Protein AF-A0A3P3YME1-F1 (afdb_monomer)

Solvent-accessible surface area (backbone atoms only — not comparable to full-atom values): 25973 Å² total; per-residue (Å²): 114,82,33,46,33,35,38,30,38,86,88,68,52,72,44,80,43,85,41,42,49,77,38,30,43,46,57,52,31,47,56,44,21,76,75,69,71,45,55,52,83,38,54,39,48,32,46,97,93,38,76,66,55,51,94,39,33,34,49,80,72,68,54,51,71,71,34,70,32,37,40,45,78,60,90,78,89,75,74,38,34,34,33,40,32,38,86,88,68,52,72,45,81,43,83,48,55,56,77,39,30,42,46,57,53,29,48,58,44,20,77,76,68,70,47,56,51,67,36,54,39,50,28,46,96,92,38,76,67,54,52,93,39,34,33,49,81,69,69,52,50,67,71,36,67,33,37,41,43,75,47,91,83,48,81,74,35,33,33,32,36,30,35,86,87,65,52,71,46,82,41,84,52,55,53,78,38,30,43,47,56,54,30,47,58,46,20,78,74,68,72,45,56,51,62,26,54,41,48,31,46,97,94,37,76,66,54,54,93,39,33,33,48,80,70,67,52,50,67,71,35,69,32,37,36,45,77,43,95,82,42,45,90,28,37,34,32,39,31,41,84,87,69,51,73,46,81,43,77,51,55,55,78,39,31,42,48,59,52,30,49,60,44,21,77,75,71,72,46,57,54,87,40,54,37,46,31,45,96,91,39,75,67,53,52,94,38,33,33,48,81,72,67,54,50,67,72,34,67,33,39,41,41,76,54,91,74,81,70,72,40,31,33,32,38,31,37,86,87,69,52,74,45,81,40,83,51,57,55,77,39,29,42,47,56,54,31,49,57,45,21,76,75,69,72,45,57,54,88,43,54,39,49,28,44,96,92,39,76,70,53,51,93,40,33,33,48,81,71,69,52,49,64,72,34,67,33,36,39,43,74,61,90,75,78,75,68,33,33,31,34,38,31,36,87,87,70,54,71,44,83,42,82,46,56,55,77,37,28,43,45,57,54,33,48,57,45,20,75,75,69,73,45,58,53,89,36,55,40,47,30,45,96,92,37,75,65,53,51,91,40,32,32,47,80,70,68,50,49,66,72,33,67,33,35,40,44,75,54,74,88,76,77,133

Structure (mmCIF, N/CA/C/O backbone):
data_AF-A0A3P3YME1-F1
#
_entry.id   AF-A0A3P3YME1-F1
#
loop_
_atom_site.group_PDB
_atom_site.id
_atom_site.type_symbol
_atom_site.label_atom_id
_atom_site.label_alt_id
_atom_site.label_comp_id
_atom_site.label_asym_id
_atom_site.label_entity_id
_atom_site.label_seq_id
_atom_site.pdbx_PDB_ins_code
_atom_site.Cartn_x
_atom_site.Cartn_y
_atom_site.Cartn_z
_atom_site.occupancy
_atom_site.B_iso_or_equiv
_atom_site.auth_seq_id
_atom_site.auth_comp_id
_atom_site.auth_asym_id
_atom_site.auth_atom_id
_atom_site.pdbx_PDB_model_num
ATOM 1 N N . MET A 1 1 ? 11.462 5.041 -39.058 1.00 65.62 1 MET A N 1
ATOM 2 C CA . MET A 1 1 ? 10.787 6.306 -38.694 1.00 65.62 1 MET A CA 1
ATOM 3 C C . MET A 1 1 ? 9.835 5.899 -37.609 1.00 65.62 1 MET A C 1
ATOM 5 O O . MET A 1 1 ? 8.926 5.124 -37.896 1.00 65.62 1 MET A O 1
ATOM 9 N N . THR A 1 2 ? 10.082 6.377 -36.398 1.00 83.44 2 THR A N 1
ATOM 10 C CA . THR A 1 2 ? 9.272 6.036 -35.239 1.00 83.44 2 THR A CA 1
ATOM 11 C C . THR A 1 2 ? 7.831 6.485 -35.471 1.00 83.44 2 THR A C 1
ATOM 13 O O . THR A 1 2 ? 7.561 7.608 -35.902 1.00 83.44 2 THR A O 1
ATOM 16 N N . MET A 1 3 ? 6.898 5.570 -35.242 1.00 92.00 3 MET A N 1
ATOM 17 C CA . MET A 1 3 ? 5.462 5.774 -35.368 1.00 92.00 3 MET A CA 1
ATOM 18 C C . MET A 1 3 ? 4.762 5.328 -34.088 1.00 92.00 3 MET A C 1
ATOM 20 O O . MET A 1 3 ? 5.250 4.461 -33.368 1.00 92.00 3 MET A O 1
ATOM 24 N N . GLN A 1 4 ? 3.597 5.908 -33.818 1.00 94.44 4 GLN A N 1
ATOM 25 C CA . GLN A 1 4 ? 2.777 5.522 -32.674 1.00 94.44 4 GLN A CA 1
ATOM 26 C C . GLN A 1 4 ? 1.727 4.507 -33.087 1.00 94.44 4 GLN A C 1
ATOM 28 O O . GLN A 1 4 ? 1.038 4.711 -34.085 1.00 94.44 4 GLN A O 1
ATOM 33 N N . ILE A 1 5 ? 1.592 3.442 -32.305 1.00 96.62 5 ILE A N 1
ATOM 34 C CA . ILE A 1 5 ? 0.494 2.479 -32.402 1.00 96.62 5 ILE A CA 1
ATOM 35 C C . ILE A 1 5 ? -0.239 2.395 -31.065 1.00 96.62 5 ILE A C 1
ATOM 37 O O . ILE A 1 5 ? 0.309 2.724 -30.010 1.00 96.62 5 ILE A O 1
ATOM 41 N N . PHE A 1 6 ? -1.479 1.922 -31.111 1.00 96.62 6 PHE A N 1
ATOM 42 C CA . PHE A 1 6 ? -2.315 1.720 -29.936 1.00 96.62 6 PHE A CA 1
ATOM 43 C C . PHE A 1 6 ? -2.514 0.228 -29.686 1.00 96.62 6 PHE A C 1
ATOM 45 O O . PHE A 1 6 ? -2.770 -0.535 -30.614 1.00 96.62 6 PHE A O 1
ATOM 52 N N . VAL A 1 7 ? -2.439 -0.199 -28.431 1.00 96.31 7 VAL A N 1
ATOM 53 C CA . VAL A 1 7 ? -2.722 -1.571 -28.005 1.00 96.31 7 VAL A CA 1
ATOM 54 C C . VAL A 1 7 ? -3.868 -1.530 -27.007 1.00 96.31 7 VAL A C 1
ATOM 56 O O . VAL A 1 7 ? -3.729 -1.005 -25.906 1.00 96.31 7 VAL A O 1
ATOM 59 N N . LYS A 1 8 ? -5.023 -2.064 -27.396 1.00 94.25 8 LYS A N 1
ATOM 60 C CA . LYS A 1 8 ? -6.237 -2.070 -26.587 1.00 94.25 8 LYS A CA 1
ATOM 61 C C . LYS A 1 8 ? -6.424 -3.415 -25.897 1.00 94.25 8 LYS A C 1
ATOM 63 O O . LYS A 1 8 ? -6.474 -4.451 -26.556 1.00 94.25 8 LYS A O 1
ATOM 68 N N . THR A 1 9 ? -6.557 -3.419 -24.580 1.00 88.06 9 THR A N 1
ATOM 69 C CA . THR A 1 9 ? -6.852 -4.631 -23.807 1.00 88.06 9 THR A CA 1
ATOM 70 C C . THR A 1 9 ? -8.335 -5.001 -23.912 1.00 88.06 9 THR A C 1
ATOM 72 O O . THR A 1 9 ? -9.188 -4.172 -24.242 1.00 88.06 9 THR A O 1
ATOM 75 N N . LEU A 1 10 ? -8.681 -6.242 -23.557 1.00 77.88 10 LEU A N 1
ATOM 76 C CA . LEU A 1 10 ? -10.084 -6.672 -23.433 1.00 77.88 10 LEU A CA 1
ATOM 77 C C . LEU A 1 10 ? -10.874 -5.892 -22.368 1.00 77.88 10 LEU A C 1
ATOM 79 O O . LEU A 1 10 ? -12.096 -5.818 -22.452 1.00 77.88 10 LEU A O 1
ATOM 83 N N . THR A 1 11 ? -10.189 -5.286 -21.394 1.00 79.19 11 THR A N 1
ATOM 84 C CA . THR A 1 11 ? -10.799 -4.412 -20.379 1.00 79.19 11 THR A CA 1
ATOM 85 C C . THR A 1 11 ? -11.066 -2.995 -20.895 1.00 79.19 11 THR A C 1
ATOM 87 O O . THR A 1 11 ? -11.701 -2.203 -20.210 1.00 79.19 11 THR A O 1
ATOM 90 N N . GLY A 1 12 ? -10.623 -2.673 -22.116 1.00 80.62 12 GLY A N 1
ATOM 91 C CA . GLY A 1 12 ? -10.840 -1.380 -22.762 1.00 80.62 12 GLY A CA 1
ATOM 92 C C . GLY A 1 12 ? -9.723 -0.356 -22.548 1.00 80.62 12 GLY A C 1
ATOM 93 O O . GLY A 1 12 ? -9.786 0.702 -23.176 1.00 80.62 12 GLY A O 1
ATOM 94 N N . LYS A 1 13 ? -8.696 -0.672 -21.743 1.00 88.81 13 LYS A N 1
ATOM 95 C CA . LYS A 1 13 ? -7.491 0.157 -21.573 1.00 88.81 13 LYS A CA 1
ATOM 96 C C . LYS A 1 13 ? -6.737 0.247 -22.902 1.00 88.81 13 LYS A C 1
ATOM 98 O O . LYS A 1 13 ? -6.571 -0.767 -23.577 1.00 88.81 13 LYS A O 1
ATOM 103 N N . THR A 1 14 ? -6.269 1.441 -23.263 1.00 91.31 14 THR A N 1
ATOM 104 C CA . THR A 1 14 ? -5.455 1.672 -24.468 1.00 91.31 14 THR A CA 1
ATOM 105 C C . THR A 1 14 ? -4.045 2.083 -24.062 1.00 91.31 14 THR A C 1
ATOM 107 O O . THR A 1 14 ? -3.872 3.051 -23.329 1.00 91.31 14 THR A O 1
ATOM 110 N N . ILE A 1 15 ? -3.050 1.352 -24.553 1.00 92.50 15 ILE A N 1
ATOM 111 C CA . ILE A 1 15 ? -1.624 1.582 -24.326 1.00 92.50 15 ILE A CA 1
ATOM 112 C C . ILE A 1 15 ? -1.042 2.178 -25.607 1.00 92.50 15 ILE A C 1
ATOM 114 O O . ILE A 1 15 ? -1.227 1.617 -26.687 1.00 92.50 15 ILE A O 1
ATOM 118 N N . THR A 1 16 ? -0.332 3.297 -25.506 1.00 95.62 16 THR A N 1
ATOM 119 C CA . THR A 1 16 ? 0.356 3.909 -26.653 1.00 95.62 16 THR A CA 1
ATOM 120 C C . THR A 1 16 ? 1.802 3.431 -26.696 1.00 95.62 16 THR A C 1
ATOM 122 O O . THR A 1 16 ? 2.503 3.523 -25.686 1.00 95.62 16 THR A O 1
ATOM 125 N N . LEU A 1 17 ? 2.272 2.949 -27.845 1.00 94.56 17 LEU A N 1
ATOM 126 C CA . LEU A 1 17 ? 3.651 2.496 -28.045 1.00 94.56 17 LEU A CA 1
ATOM 127 C C . LEU A 1 17 ? 4.313 3.253 -29.192 1.00 94.56 17 LEU A C 1
ATOM 129 O O . LEU A 1 17 ? 3.728 3.371 -30.267 1.00 94.56 17 LEU A O 1
ATOM 133 N N . ASP A 1 18 ? 5.551 3.693 -28.970 1.00 94.19 18 ASP A N 1
ATOM 134 C CA . ASP A 1 18 ? 6.434 4.188 -30.024 1.00 94.19 18 ASP A CA 1
ATOM 135 C C . ASP A 1 18 ? 7.216 3.002 -30.614 1.00 94.19 18 ASP A C 1
ATOM 137 O O . ASP A 1 18 ? 7.964 2.298 -29.923 1.00 94.19 18 ASP A O 1
ATOM 141 N N . VAL A 1 19 ? 7.005 2.741 -31.901 1.00 94.50 19 VAL A N 1
ATOM 142 C CA . VAL A 1 19 ? 7.526 1.573 -32.627 1.00 94.50 19 VAL A CA 1
ATOM 143 C C . VAL A 1 19 ? 8.070 1.973 -33.991 1.00 94.50 19 VAL A C 1
ATOM 145 O O . VAL A 1 19 ? 7.672 2.990 -34.553 1.00 94.50 19 VAL A O 1
ATOM 148 N N . ASP A 1 20 ? 8.957 1.164 -34.555 1.00 94.44 20 ASP A N 1
ATOM 149 C CA . ASP A 1 20 ? 9.340 1.259 -35.964 1.00 94.44 20 ASP A CA 1
ATOM 150 C C . ASP A 1 20 ? 8.607 0.186 -36.778 1.00 94.44 20 ASP A C 1
ATOM 152 O O . ASP A 1 20 ? 8.313 -0.896 -36.283 1.00 94.44 20 ASP A O 1
ATOM 156 N N . SER A 1 21 ? 8.323 0.443 -38.058 1.00 92.50 21 SER A N 1
ATOM 157 C CA . SER A 1 21 ? 7.650 -0.545 -38.921 1.00 92.50 21 SER A CA 1
ATOM 158 C C . SER A 1 21 ? 8.432 -1.860 -39.077 1.00 92.50 21 SER A C 1
ATOM 160 O O . SER A 1 21 ? 7.839 -2.886 -39.403 1.00 92.50 21 SER A O 1
ATOM 162 N N . GLY A 1 22 ? 9.746 -1.836 -38.831 1.00 93.56 22 GLY A N 1
ATOM 163 C CA . GLY A 1 22 ? 10.612 -3.016 -38.813 1.00 93.56 22 GLY A CA 1
ATOM 164 C C . GLY A 1 22 ? 10.652 -3.769 -37.479 1.00 93.56 22 GLY A C 1
ATOM 165 O O . GLY A 1 22 ? 11.278 -4.824 -37.429 1.00 93.56 22 GLY A O 1
ATOM 166 N N . ASP A 1 23 ? 10.008 -3.266 -36.419 1.00 95.38 23 ASP A N 1
ATOM 167 C CA . ASP A 1 23 ? 9.933 -3.963 -35.130 1.00 95.38 23 ASP A CA 1
ATOM 168 C C . ASP A 1 23 ? 9.212 -5.307 -35.306 1.00 95.38 23 ASP A C 1
ATOM 170 O O . ASP A 1 23 ? 8.173 -5.383 -35.974 1.00 95.38 23 ASP A O 1
ATOM 174 N N . THR A 1 24 ? 9.755 -6.370 -34.708 1.00 96.69 24 THR A N 1
ATOM 175 C CA . THR A 1 24 ? 9.089 -7.673 -34.670 1.00 96.69 24 THR A CA 1
ATOM 176 C C . THR A 1 24 ? 7.954 -7.667 -33.655 1.00 96.69 24 THR A C 1
ATOM 178 O O . THR A 1 24 ? 7.905 -6.858 -32.730 1.00 96.69 24 THR A O 1
ATOM 181 N N . ILE A 1 25 ? 7.013 -8.594 -33.796 1.00 95.56 25 ILE A N 1
ATOM 182 C CA . ILE A 1 25 ? 5.936 -8.747 -32.815 1.00 95.56 25 ILE A CA 1
ATOM 183 C C . ILE A 1 25 ? 6.500 -9.101 -31.432 1.00 95.56 25 ILE A C 1
ATOM 185 O O . ILE A 1 25 ? 5.967 -8.635 -30.427 1.00 95.56 25 ILE A O 1
ATOM 189 N N . GLU A 1 26 ? 7.602 -9.849 -31.370 1.00 91.25 26 GLU A N 1
ATOM 190 C CA . GLU A 1 26 ? 8.333 -10.108 -30.127 1.00 91.25 26 GLU A CA 1
ATOM 191 C C . GLU A 1 26 ? 8.848 -8.818 -29.466 1.00 91.25 26 GLU A C 1
ATOM 193 O O . GLU A 1 26 ? 8.607 -8.607 -28.276 1.00 91.25 26 GLU A O 1
ATOM 198 N N . THR A 1 27 ? 9.474 -7.904 -30.220 1.00 91.88 27 THR A N 1
ATOM 199 C CA . THR A 1 27 ? 9.950 -6.635 -29.640 1.00 91.88 27 THR A CA 1
ATOM 200 C C . THR A 1 27 ? 8.799 -5.727 -29.217 1.00 91.88 27 THR A C 1
ATOM 202 O O . THR A 1 27 ? 8.892 -5.040 -28.200 1.00 91.88 27 THR A O 1
ATOM 205 N N . VAL A 1 28 ? 7.672 -5.755 -29.933 1.00 94.69 28 VAL A N 1
ATOM 206 C CA . VAL A 1 28 ? 6.452 -5.042 -29.526 1.00 94.69 28 VAL A CA 1
ATOM 207 C C . VAL A 1 28 ? 5.909 -5.596 -28.208 1.00 94.69 28 VAL A C 1
ATOM 209 O O . VAL A 1 28 ? 5.498 -4.816 -27.350 1.00 94.69 28 VAL A O 1
ATOM 212 N N . LYS A 1 29 ? 5.942 -6.917 -28.006 1.00 92.56 29 LYS A N 1
ATOM 213 C CA . LYS A 1 29 ? 5.541 -7.530 -26.734 1.00 92.56 29 LYS A CA 1
ATOM 214 C C . LYS A 1 29 ? 6.474 -7.164 -25.583 1.00 92.56 29 LYS A C 1
ATOM 216 O O . LYS A 1 29 ? 5.987 -6.871 -24.494 1.00 92.56 29 LYS A O 1
ATOM 221 N N . ALA A 1 30 ? 7.784 -7.114 -25.819 1.00 85.50 30 ALA A N 1
ATOM 222 C CA . ALA A 1 30 ? 8.739 -6.621 -24.826 1.00 85.50 30 ALA A CA 1
ATOM 223 C C . ALA A 1 30 ? 8.421 -5.167 -24.422 1.00 85.50 30 ALA A C 1
ATOM 225 O O . ALA A 1 30 ? 8.286 -4.867 -23.244 1.00 85.50 30 ALA A O 1
ATOM 226 N N . LYS A 1 31 ? 8.122 -4.287 -25.388 1.00 91.19 31 LYS A N 1
ATOM 227 C CA . LYS A 1 31 ? 7.692 -2.905 -25.091 1.00 91.19 31 LYS A CA 1
ATOM 228 C C . LYS A 1 31 ? 6.393 -2.828 -24.275 1.00 91.19 31 LYS A C 1
ATOM 230 O O . LYS A 1 31 ? 6.197 -1.882 -23.515 1.00 91.19 31 LYS A O 1
ATOM 235 N N . ILE A 1 32 ? 5.482 -3.790 -24.439 1.00 89.81 32 ILE A N 1
ATOM 236 C CA . ILE A 1 32 ? 4.275 -3.898 -23.603 1.00 89.81 32 ILE A CA 1
ATOM 237 C C . ILE A 1 32 ? 4.639 -4.382 -22.198 1.00 89.81 32 ILE A C 1
ATOM 239 O O . ILE A 1 32 ? 4.088 -3.859 -21.235 1.00 89.81 32 ILE A O 1
ATOM 243 N N . GLN A 1 33 ? 5.566 -5.333 -22.067 1.00 83.31 33 GLN A N 1
ATOM 244 C CA . GLN A 1 33 ? 6.070 -5.784 -20.770 1.00 83.31 33 GLN A CA 1
ATOM 245 C C . GLN A 1 33 ? 6.694 -4.623 -19.995 1.00 83.31 33 GLN A C 1
ATOM 247 O O . GLN A 1 33 ? 6.331 -4.414 -18.844 1.00 83.31 33 GLN A O 1
ATOM 252 N N . ASP A 1 34 ? 7.541 -3.821 -20.637 1.00 77.31 34 ASP A N 1
ATOM 253 C CA . ASP A 1 34 ? 8.198 -2.676 -19.999 1.00 77.31 34 ASP A CA 1
ATOM 254 C C . ASP A 1 34 ? 7.195 -1.624 -19.497 1.00 77.31 34 ASP A C 1
ATOM 256 O O . ASP A 1 34 ? 7.425 -0.978 -18.477 1.00 77.31 34 ASP A O 1
ATOM 260 N N . LYS A 1 35 ? 6.065 -1.439 -20.198 1.00 82.50 35 LYS A N 1
ATOM 261 C CA . LYS A 1 35 ? 5.039 -0.452 -19.817 1.00 82.50 35 LYS A CA 1
ATOM 262 C C . LYS A 1 35 ? 3.990 -0.970 -18.842 1.00 82.50 35 LYS A C 1
ATOM 264 O O . LYS A 1 35 ? 3.448 -0.191 -18.066 1.00 82.50 35 LYS A O 1
ATOM 269 N N . GLU A 1 36 ? 3.635 -2.244 -18.935 1.00 83.81 36 GLU A N 1
ATOM 270 C CA . GLU A 1 36 ? 2.455 -2.802 -18.264 1.00 83.81 36 GLU A CA 1
ATOM 271 C C . GLU A 1 36 ? 2.788 -3.963 -17.323 1.00 83.81 36 GLU A C 1
ATOM 273 O O . GLU A 1 36 ? 1.897 -4.479 -16.654 1.00 83.81 36 GLU A O 1
ATOM 278 N N . GLY A 1 37 ? 4.044 -4.411 -17.286 1.00 76.38 37 GLY A N 1
ATOM 279 C CA . GLY A 1 37 ? 4.494 -5.543 -16.475 1.00 76.38 37 GLY A CA 1
ATOM 280 C C . GLY A 1 37 ? 3.963 -6.902 -16.941 1.00 76.38 37 GLY A C 1
ATOM 281 O O . GLY A 1 37 ? 4.071 -7.884 -16.213 1.00 76.38 37 GLY A O 1
ATOM 282 N N . ILE A 1 38 ? 3.363 -6.982 -18.134 1.00 81.88 38 ILE A N 1
ATOM 283 C CA . ILE A 1 38 ? 2.752 -8.212 -18.658 1.00 81.88 38 ILE A CA 1
ATOM 284 C C . ILE A 1 38 ? 3.822 -9.014 -19.416 1.00 81.88 38 ILE A C 1
ATOM 286 O O . ILE A 1 38 ? 4.322 -8.512 -20.418 1.00 81.88 38 ILE A O 1
ATOM 290 N N . PRO A 1 39 ? 4.148 -10.259 -19.034 1.00 77.06 39 PRO A N 1
ATOM 291 C CA . PRO A 1 39 ? 5.146 -11.070 -19.739 1.00 77.06 39 PRO A CA 1
ATOM 292 C C . PRO A 1 39 ? 4.789 -11.353 -21.219 1.00 77.06 39 PRO A C 1
ATOM 294 O O . PRO A 1 39 ? 3.618 -11.621 -21.511 1.00 77.06 39 PRO A O 1
ATOM 297 N N . PRO A 1 40 ? 5.746 -11.325 -22.172 1.00 83.38 40 PRO A N 1
ATOM 298 C CA . PRO A 1 40 ? 5.504 -11.512 -23.611 1.00 83.38 40 PRO A CA 1
ATOM 299 C C . PRO A 1 40 ? 4.789 -12.816 -23.993 1.00 83.38 40 PRO A C 1
ATOM 301 O O . PRO A 1 40 ? 4.058 -12.867 -24.989 1.00 83.38 40 PRO A O 1
ATOM 304 N N . ASP A 1 41 ? 4.966 -13.875 -23.207 1.00 75.38 41 ASP A N 1
ATOM 305 C CA . ASP A 1 41 ? 4.340 -15.183 -23.410 1.00 75.38 41 ASP A CA 1
ATOM 306 C C . ASP A 1 41 ? 2.844 -15.194 -23.021 1.00 75.38 41 ASP A C 1
ATOM 308 O O . ASP A 1 41 ? 2.025 -15.882 -23.650 1.00 75.38 41 ASP A O 1
ATOM 312 N N . GLN A 1 42 ? 2.462 -14.357 -22.053 1.00 80.69 42 GLN A N 1
ATOM 313 C CA . GLN A 1 42 ? 1.075 -14.084 -21.673 1.00 80.69 42 GLN A CA 1
ATOM 314 C C . GLN A 1 42 ? 0.375 -13.156 -22.667 1.00 80.69 42 GLN A C 1
ATOM 316 O O . GLN A 1 42 ? -0.860 -13.115 -22.720 1.00 80.69 42 GLN A O 1
ATOM 321 N N . GLN A 1 43 ? 1.137 -12.439 -23.491 1.00 88.12 43 GLN A N 1
ATOM 322 C CA . GLN A 1 43 ? 0.598 -11.522 -24.478 1.00 88.12 43 GLN A CA 1
ATOM 323 C C . GLN A 1 43 ? 0.216 -12.240 -25.776 1.00 88.12 43 GLN A C 1
ATOM 325 O O . GLN A 1 43 ? 1.029 -12.863 -26.465 1.00 88.12 43 GLN A O 1
ATOM 330 N N . ARG A 1 44 ? -1.044 -12.084 -26.183 1.00 91.56 44 ARG A N 1
ATOM 331 C CA . ARG A 1 44 ? -1.502 -12.398 -27.537 1.00 91.56 44 ARG A CA 1
ATOM 332 C C . ARG A 1 44 ? -1.962 -11.116 -28.215 1.00 91.56 44 ARG A C 1
ATOM 334 O O . ARG A 1 44 ? -3.014 -10.579 -27.876 1.00 91.56 44 ARG A O 1
ATOM 341 N N . LEU A 1 45 ? -1.193 -10.671 -29.203 1.00 94.69 45 LEU A N 1
ATOM 342 C CA . LEU A 1 45 ? -1.543 -9.522 -30.028 1.00 94.69 45 LEU A CA 1
ATOM 343 C C . LEU A 1 45 ? -2.382 -9.953 -31.230 1.00 94.69 45 LEU A C 1
ATOM 345 O O . LEU A 1 45 ? -2.100 -10.962 -31.879 1.00 94.69 45 LEU A O 1
ATOM 349 N N . ILE A 1 46 ? -3.437 -9.189 -31.498 1.00 95.12 46 ILE A N 1
ATOM 350 C CA . ILE A 1 46 ? -4.382 -9.414 -32.588 1.00 95.12 46 ILE A CA 1
ATOM 351 C C . ILE A 1 46 ? -4.548 -8.112 -33.369 1.00 95.12 46 ILE A C 1
ATOM 353 O O . ILE A 1 46 ? -4.837 -7.066 -32.792 1.00 95.12 46 ILE A O 1
ATOM 357 N N . PHE A 1 47 ? -4.431 -8.176 -34.690 1.00 96.25 47 PHE A N 1
ATOM 358 C CA . PHE A 1 47 ? -4.701 -7.049 -35.581 1.00 96.25 47 PHE A CA 1
ATOM 359 C C . PHE A 1 47 ? -5.553 -7.513 -36.758 1.00 96.25 47 PHE A C 1
ATOM 361 O O . PHE A 1 47 ? -5.297 -8.572 -37.328 1.00 96.25 47 PHE A O 1
ATOM 368 N N . ALA A 1 48 ? -6.595 -6.748 -37.099 1.00 91.94 48 ALA A N 1
ATOM 369 C CA . ALA A 1 48 ? -7.528 -7.078 -38.183 1.00 91.94 48 ALA A CA 1
ATOM 370 C C . ALA A 1 48 ? -8.050 -8.538 -38.137 1.00 91.94 48 ALA A C 1
ATOM 372 O O . ALA A 1 48 ? -8.143 -9.219 -39.156 1.00 91.94 48 ALA A O 1
ATOM 373 N N . GLY A 1 49 ? -8.345 -9.044 -36.932 1.00 88.75 49 GLY A N 1
ATOM 374 C CA . GLY A 1 49 ? -8.826 -10.414 -36.713 1.00 88.75 49 GLY A CA 1
ATOM 375 C C . GLY A 1 49 ? -7.765 -11.517 -36.839 1.00 88.75 49 GLY A C 1
ATOM 376 O O . GLY A 1 49 ? -8.097 -12.688 -36.668 1.00 88.75 49 GLY A O 1
ATOM 377 N N . LYS A 1 50 ? -6.497 -11.179 -37.101 1.00 90.81 50 LYS A N 1
ATOM 378 C CA . LYS A 1 50 ? -5.382 -12.130 -37.183 1.00 90.81 50 LYS A CA 1
ATOM 379 C C . LYS A 1 50 ? -4.524 -12.071 -35.928 1.00 90.81 50 LYS A C 1
ATOM 381 O O . LYS A 1 50 ? -4.184 -10.987 -35.459 1.00 90.81 50 LYS A O 1
ATOM 386 N N . GLN A 1 51 ? -4.159 -13.238 -35.402 1.00 92.00 51 GLN A N 1
ATOM 387 C CA . GLN A 1 51 ? -3.133 -13.325 -34.367 1.00 92.00 51 GLN A CA 1
ATOM 388 C C . GLN A 1 51 ? -1.778 -12.973 -34.984 1.00 92.00 51 GLN A C 1
ATOM 390 O O . GLN A 1 51 ? -1.430 -13.487 -36.045 1.00 92.00 51 GLN A O 1
ATOM 395 N N . LEU A 1 52 ? -1.033 -12.111 -34.303 1.00 94.62 52 LEU A N 1
ATOM 396 C CA . LEU A 1 52 ? 0.307 -11.721 -34.701 1.00 94.62 52 LEU A CA 1
ATOM 397 C C . LEU A 1 52 ? 1.326 -12.769 -34.223 1.00 94.62 52 LEU A C 1
ATOM 399 O O . LEU A 1 52 ? 1.248 -13.257 -33.094 1.00 94.62 52 LEU A O 1
ATOM 403 N N . GLU A 1 53 ? 2.244 -13.138 -35.110 1.00 91.44 53 GLU A N 1
ATOM 404 C CA . GLU A 1 53 ? 3.317 -14.116 -34.880 1.00 91.44 53 GLU A CA 1
ATOM 405 C C . GLU A 1 53 ? 4.629 -13.412 -34.518 1.00 91.44 53 GLU A C 1
ATOM 407 O O . GLU A 1 53 ? 5.039 -12.497 -35.230 1.00 91.44 53 GLU A O 1
ATOM 412 N N . ASP A 1 54 ? 5.298 -13.889 -33.463 1.00 88.69 54 ASP A N 1
ATOM 413 C CA . ASP A 1 54 ? 6.455 -13.245 -32.816 1.00 88.69 54 ASP A CA 1
ATOM 414 C C . ASP A 1 54 ? 7.620 -12.935 -33.774 1.00 88.69 54 ASP A C 1
ATOM 416 O O . ASP A 1 54 ? 8.217 -11.864 -33.687 1.00 88.69 54 ASP A O 1
ATOM 420 N N . GLY A 1 55 ? 7.881 -13.814 -34.748 1.00 89.62 55 GLY A N 1
ATOM 421 C CA . GLY A 1 55 ? 8.976 -13.670 -35.716 1.00 89.62 55 GLY A CA 1
ATOM 422 C C . GLY A 1 55 ? 8.695 -12.776 -36.931 1.00 89.62 55 GLY A C 1
ATOM 423 O O . GLY A 1 55 ? 9.563 -12.656 -37.792 1.00 89.62 55 GLY A O 1
ATOM 424 N N . ARG A 1 56 ? 7.501 -12.181 -37.049 1.00 94.31 56 ARG A N 1
ATOM 425 C CA . ARG A 1 56 ? 7.166 -11.253 -38.146 1.00 94.31 56 ARG A CA 1
ATOM 426 C C . ARG A 1 56 ? 7.263 -9.804 -37.690 1.00 94.31 56 ARG A C 1
ATOM 428 O O . ARG A 1 56 ? 7.172 -9.519 -36.501 1.00 94.31 56 ARG A O 1
ATOM 435 N N . THR A 1 57 ? 7.421 -8.888 -38.634 1.00 96.62 57 THR A N 1
ATOM 436 C CA . THR A 1 57 ? 7.478 -7.444 -38.382 1.00 96.62 57 THR A CA 1
ATOM 437 C C . THR A 1 57 ? 6.095 -6.797 -38.391 1.00 96.62 57 THR A C 1
ATOM 439 O O . THR A 1 57 ? 5.128 -7.350 -38.922 1.00 96.62 57 THR A O 1
ATOM 442 N N . LEU A 1 58 ? 5.985 -5.588 -37.838 1.00 95.62 58 LEU A N 1
ATOM 443 C CA . LEU A 1 58 ? 4.781 -4.761 -37.965 1.00 95.62 58 LEU A CA 1
ATOM 444 C C . LEU A 1 58 ? 4.429 -4.477 -39.438 1.00 95.62 58 LEU A C 1
ATOM 446 O O . LEU A 1 58 ? 3.251 -4.508 -39.808 1.00 95.62 58 LEU A O 1
ATOM 450 N N . ALA A 1 59 ? 5.439 -4.258 -40.287 1.00 94.50 59 ALA A N 1
ATOM 451 C CA . ALA A 1 59 ? 5.270 -4.058 -41.724 1.00 94.50 59 ALA A CA 1
ATOM 452 C C . ALA A 1 59 ? 4.662 -5.283 -42.428 1.00 94.50 59 ALA A C 1
ATOM 454 O O . ALA A 1 59 ? 3.810 -5.107 -43.299 1.00 94.50 59 ALA A O 1
ATOM 455 N N . ASP A 1 60 ? 5.010 -6.508 -42.013 1.00 95.19 60 ASP A N 1
ATOM 456 C CA . ASP A 1 60 ? 4.460 -7.745 -42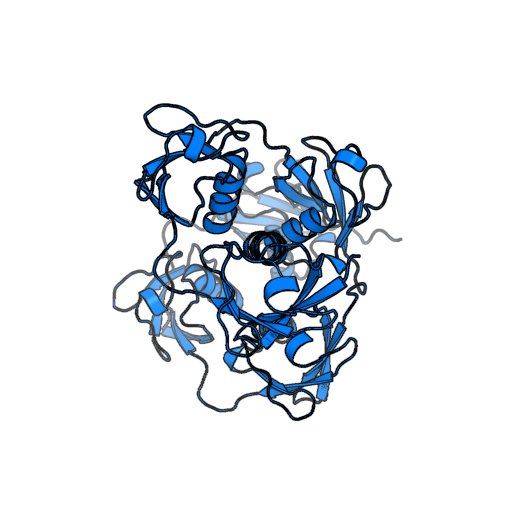.596 1.00 95.19 60 ASP A CA 1
ATOM 457 C C . ASP A 1 60 ? 2.939 -7.864 -42.411 1.00 95.19 60 ASP A C 1
ATOM 459 O O . ASP A 1 60 ? 2.248 -8.503 -43.208 1.00 95.19 60 ASP A O 1
ATOM 463 N N . TYR A 1 61 ? 2.399 -7.229 -41.367 1.00 95.38 61 TYR A N 1
ATOM 464 C CA . TYR A 1 61 ? 0.962 -7.152 -41.099 1.00 95.38 61 TYR A CA 1
ATOM 465 C C . TYR A 1 61 ? 0.310 -5.865 -41.614 1.00 95.38 61 TYR A C 1
ATOM 467 O O . TYR A 1 61 ? -0.882 -5.656 -41.381 1.00 95.38 61 TYR A O 1
ATOM 475 N N . ASN A 1 62 ? 1.066 -5.018 -42.322 1.00 95.00 62 ASN A N 1
ATOM 476 C CA . ASN A 1 62 ? 0.646 -3.692 -42.771 1.00 95.00 62 ASN A CA 1
ATOM 477 C C . ASN A 1 62 ? 0.100 -2.831 -41.615 1.00 95.00 62 ASN A C 1
ATOM 479 O O . ASN A 1 62 ? -0.905 -2.132 -41.754 1.00 95.00 62 ASN A O 1
ATOM 483 N N . ILE A 1 63 ? 0.744 -2.920 -40.448 1.00 94.75 63 ILE A N 1
ATOM 484 C CA . ILE A 1 63 ? 0.424 -2.081 -39.295 1.00 94.75 63 ILE A CA 1
ATOM 485 C C . ILE A 1 63 ? 1.066 -0.714 -39.527 1.00 94.75 63 ILE A C 1
ATOM 487 O O . ILE A 1 63 ? 2.276 -0.604 -39.714 1.00 94.75 63 ILE A O 1
ATOM 491 N N . GLN A 1 64 ? 0.238 0.327 -39.534 1.00 92.69 64 GLN A N 1
ATOM 492 C CA . GLN A 1 64 ? 0.639 1.707 -39.809 1.00 92.69 64 GLN A CA 1
ATOM 493 C C . GLN A 1 64 ? 0.526 2.577 -38.556 1.00 92.69 64 GLN A C 1
ATOM 495 O O . GLN A 1 64 ? -0.025 2.156 -37.535 1.00 92.69 64 GLN A O 1
ATOM 500 N N . LYS A 1 65 ? 0.996 3.822 -38.651 1.00 93.56 65 LYS A N 1
ATOM 501 C CA . LYS A 1 65 ? 0.783 4.837 -37.618 1.00 93.56 65 LYS A CA 1
ATOM 502 C C . LYS A 1 65 ? -0.705 4.909 -37.237 1.00 93.56 65 LYS A C 1
ATOM 504 O O . LYS A 1 65 ? -1.569 4.819 -38.102 1.00 93.56 65 LYS A O 1
ATOM 509 N N . GLU A 1 66 ? -0.974 5.051 -35.942 1.00 92.88 66 GLU A N 1
ATOM 510 C CA . GLU A 1 66 ? -2.305 5.119 -35.320 1.00 92.88 66 GLU A CA 1
ATOM 511 C C . GLU A 1 66 ? -3.148 3.835 -35.445 1.00 92.88 66 GLU A C 1
ATOM 513 O O . GLU A 1 66 ? -4.315 3.802 -35.050 1.00 92.88 66 GLU A O 1
ATOM 518 N N . SER A 1 67 ? -2.560 2.731 -35.916 1.00 94.69 67 SER A N 1
ATOM 519 C CA . SER A 1 67 ? -3.230 1.427 -35.909 1.00 94.69 67 SER A CA 1
ATOM 520 C C . SER A 1 67 ? -3.513 0.953 -34.485 1.00 94.69 67 SER A C 1
ATOM 522 O O . SER A 1 67 ? -2.689 1.122 -33.587 1.00 94.69 67 SER A O 1
ATOM 524 N N . THR A 1 68 ? -4.667 0.308 -34.291 1.00 95.38 68 THR A N 1
ATOM 525 C CA . THR A 1 68 ? -5.064 -0.275 -33.001 1.00 95.38 68 THR A CA 1
ATOM 526 C C . THR A 1 68 ? -4.976 -1.800 -33.034 1.00 95.38 68 THR A C 1
ATOM 528 O O . THR A 1 68 ? -5.751 -2.472 -33.718 1.00 95.38 68 THR A O 1
ATOM 531 N N . LEU A 1 69 ? -4.044 -2.352 -32.265 1.00 96.50 69 LEU A N 1
ATOM 532 C CA . LEU A 1 69 ? -3.924 -3.773 -31.962 1.00 96.50 69 LEU A CA 1
ATOM 533 C C . LEU A 1 69 ? -4.798 -4.106 -30.750 1.00 96.50 69 LEU A C 1
ATOM 535 O O . LEU A 1 69 ? -5.063 -3.256 -29.906 1.00 96.50 69 LEU A O 1
ATOM 539 N N . HIS A 1 70 ? -5.224 -5.358 -30.641 1.00 95.38 70 HIS A N 1
ATOM 540 C CA . HIS A 1 70 ? -5.931 -5.879 -29.478 1.00 95.38 70 HIS A CA 1
ATOM 541 C C . HIS A 1 70 ? -5.019 -6.832 -28.706 1.00 95.38 70 HIS A C 1
ATOM 543 O O . HIS A 1 70 ? -4.475 -7.772 -29.287 1.00 95.38 70 HIS A O 1
ATOM 549 N N . LEU A 1 71 ? -4.872 -6.602 -27.404 1.00 93.06 71 LEU A N 1
ATOM 550 C CA . LEU A 1 71 ? -4.139 -7.467 -26.488 1.00 93.06 71 LEU A CA 1
ATOM 551 C C . LEU A 1 71 ? -5.111 -8.389 -25.751 1.00 93.06 71 LEU A C 1
ATOM 553 O O . LEU A 1 71 ? -5.998 -7.943 -25.019 1.00 93.06 71 LEU A O 1
ATOM 557 N N . VAL A 1 72 ? -4.905 -9.689 -25.928 1.00 89.00 72 VAL A N 1
ATOM 558 C CA . VAL A 1 72 ? -5.583 -10.751 -25.189 1.00 89.00 72 VAL A CA 1
ATOM 559 C C . VAL A 1 72 ? -4.573 -11.407 -24.258 1.00 89.00 72 VAL A C 1
ATOM 561 O O . VAL A 1 72 ? -3.514 -11.846 -24.703 1.00 89.00 72 VAL A O 1
ATOM 564 N N . LEU A 1 73 ? -4.919 -11.506 -22.976 1.00 83.75 73 LEU A N 1
ATOM 565 C CA . LEU A 1 73 ? -4.101 -12.200 -21.987 1.00 83.75 73 LEU A CA 1
ATOM 566 C C . LEU A 1 73 ? -4.400 -13.697 -22.025 1.00 83.75 73 LEU A C 1
ATOM 568 O O . LEU A 1 73 ? -5.553 -14.122 -21.907 1.00 83.75 73 LEU A O 1
ATOM 572 N N . ARG A 1 74 ? -3.364 -14.513 -22.207 1.00 73.88 74 ARG A N 1
ATOM 573 C CA . ARG A 1 74 ? -3.477 -15.969 -22.094 1.00 73.88 74 ARG A CA 1
ATOM 574 C C . ARG A 1 74 ? -3.495 -16.344 -20.615 1.00 73.88 74 ARG A C 1
ATOM 576 O O . ARG A 1 74 ? -2.506 -16.168 -19.923 1.00 73.88 74 ARG A O 1
ATOM 583 N N . LEU A 1 75 ? -4.619 -16.886 -20.139 1.00 55.97 75 LEU A N 1
ATOM 584 C CA . LEU A 1 75 ? -4.793 -17.219 -18.719 1.00 55.97 75 LEU A CA 1
ATOM 585 C C . LEU A 1 75 ? -4.116 -18.526 -18.286 1.00 55.97 75 LEU A C 1
ATOM 587 O O . LEU A 1 75 ? -3.919 -18.716 -17.091 1.00 55.97 75 LEU A O 1
ATOM 591 N N . ARG A 1 76 ? -3.797 -19.451 -19.201 1.00 51.09 76 ARG A N 1
ATOM 592 C CA . ARG A 1 76 ? -3.182 -20.747 -18.861 1.00 51.09 76 ARG A CA 1
ATOM 593 C C . ARG A 1 76 ? -2.416 -21.319 -20.050 1.00 51.09 76 ARG A C 1
ATOM 595 O O . ARG A 1 76 ? -3.015 -21.555 -21.096 1.00 51.09 76 ARG A O 1
ATOM 602 N N . GLY A 1 77 ? -1.133 -21.609 -19.851 1.00 48.09 77 GLY A N 1
ATOM 603 C CA . GLY A 1 77 ? -0.351 -22.482 -20.730 1.00 48.09 77 GLY A CA 1
ATOM 604 C C . GLY A 1 77 ? 0.793 -21.774 -21.445 1.00 48.09 77 GLY A C 1
ATOM 605 O O . GLY A 1 77 ? 0.657 -21.417 -22.611 1.00 48.09 77 GLY A O 1
ATOM 606 N N . GLY A 1 78 ? 1.917 -21.610 -20.747 1.00 53.19 78 GLY A N 1
ATOM 607 C CA . GLY A 1 78 ? 3.175 -21.162 -21.349 1.00 53.19 78 GLY A CA 1
ATOM 608 C C . GLY A 1 78 ? 4.258 -20.806 -20.336 1.00 53.19 78 GLY A C 1
ATOM 609 O O . GLY A 1 78 ? 5.412 -21.146 -20.566 1.00 53.19 78 GLY A O 1
ATOM 610 N N . THR A 1 79 ? 3.875 -20.228 -19.193 1.00 60.62 79 THR A N 1
ATOM 611 C CA . THR A 1 79 ? 4.836 -19.609 -18.276 1.00 60.62 79 THR A CA 1
ATOM 612 C C . THR A 1 79 ? 5.775 -20.637 -17.654 1.00 60.62 79 THR A C 1
ATOM 614 O O . THR A 1 79 ? 5.367 -21.674 -17.106 1.00 60.62 79 THR A O 1
ATOM 617 N N . MET A 1 80 ? 7.071 -20.356 -17.757 1.00 80.69 80 MET A N 1
ATOM 618 C CA . MET A 1 80 ? 8.060 -21.001 -16.917 1.00 80.69 80 MET A CA 1
ATOM 619 C C . MET A 1 80 ? 7.792 -20.520 -15.491 1.00 80.69 80 MET A C 1
ATOM 621 O O . MET A 1 80 ? 8.007 -19.369 -15.137 1.00 80.69 80 MET A O 1
ATOM 625 N N . GLN A 1 81 ? 7.239 -21.405 -14.670 1.00 86.56 81 GLN A N 1
ATOM 626 C CA . GLN A 1 81 ? 7.031 -21.125 -13.257 1.00 86.56 81 GLN A CA 1
ATOM 627 C C . GLN A 1 81 ? 8.205 -21.659 -12.465 1.00 86.56 81 GLN A C 1
ATOM 629 O O . GLN A 1 81 ? 8.666 -22.768 -12.728 1.00 86.56 81 GLN A O 1
ATOM 634 N N . ILE A 1 82 ? 8.663 -20.900 -11.481 1.00 93.75 82 ILE A N 1
ATOM 635 C CA . ILE A 1 82 ? 9.615 -21.378 -10.481 1.00 93.75 82 ILE A CA 1
ATOM 636 C C . ILE A 1 82 ? 9.009 -21.234 -9.091 1.00 93.75 82 ILE A C 1
ATOM 638 O O . ILE A 1 82 ? 8.110 -20.423 -8.851 1.00 93.75 82 ILE A O 1
ATOM 642 N N . PHE A 1 83 ? 9.521 -22.026 -8.160 1.00 95.06 83 PHE A N 1
ATOM 643 C CA . PHE A 1 83 ? 9.114 -21.995 -6.765 1.00 95.06 83 PHE A CA 1
ATOM 644 C C . PHE A 1 83 ? 10.214 -21.368 -5.920 1.00 95.06 83 PHE A C 1
ATOM 646 O O . PHE A 1 83 ? 11.386 -21.699 -6.067 1.00 95.06 83 PHE A O 1
ATOM 653 N N . VAL A 1 84 ? 9.843 -20.488 -4.998 1.00 96.38 84 VAL A N 1
ATOM 654 C CA . VAL A 1 84 ? 10.756 -19.887 -4.027 1.00 96.38 84 VAL A CA 1
ATOM 655 C C . VAL A 1 84 ? 10.313 -20.302 -2.635 1.00 96.38 84 VAL A C 1
ATOM 657 O O . VAL A 1 84 ? 9.250 -19.906 -2.160 1.00 96.38 84 VAL A O 1
ATOM 660 N N . LYS A 1 85 ? 11.121 -21.131 -1.978 1.00 94.81 85 LYS A N 1
ATOM 661 C CA . LYS A 1 85 ? 10.845 -21.632 -0.635 1.00 94.81 85 LYS A CA 1
ATOM 662 C C . LYS A 1 85 ? 11.541 -20.771 0.410 1.00 94.81 85 LYS A C 1
ATOM 664 O O . LYS A 1 85 ? 12.757 -20.594 0.364 1.00 94.81 85 LYS A O 1
ATOM 669 N N . THR A 1 86 ? 10.783 -20.252 1.365 1.00 89.31 86 THR A N 1
ATOM 670 C CA . THR A 1 86 ? 11.313 -19.481 2.492 1.00 89.31 86 THR A CA 1
ATOM 671 C C . THR A 1 86 ? 11.860 -20.408 3.582 1.00 89.31 86 THR A C 1
ATOM 673 O O . THR A 1 86 ? 11.508 -21.588 3.666 1.00 89.31 86 THR A O 1
ATOM 676 N N . LEU A 1 87 ? 12.668 -19.856 4.492 1.00 82.75 87 LEU A N 1
ATOM 677 C CA . LEU A 1 87 ? 13.133 -20.569 5.691 1.00 82.75 87 LEU A CA 1
ATOM 678 C C . LEU A 1 87 ? 11.997 -21.007 6.632 1.00 82.75 87 LEU A C 1
ATOM 680 O O . LEU A 1 87 ? 12.169 -21.954 7.393 1.00 82.75 87 LEU A O 1
ATOM 684 N N . THR A 1 88 ? 10.836 -20.351 6.569 1.00 82.06 88 THR A N 1
ATOM 685 C CA . THR A 1 88 ? 9.640 -20.725 7.344 1.00 82.06 88 THR A CA 1
ATOM 686 C C . THR A 1 88 ? 8.867 -21.891 6.721 1.00 82.06 88 THR A C 1
ATOM 688 O O . THR A 1 88 ? 7.910 -22.378 7.314 1.00 82.06 88 THR A O 1
ATOM 691 N N . GLY A 1 89 ? 9.270 -22.352 5.531 1.00 82.50 89 GLY A N 1
ATOM 692 C CA . GLY A 1 89 ? 8.621 -23.437 4.797 1.00 82.50 89 GLY A CA 1
ATOM 693 C C . GLY A 1 89 ? 7.520 -22.988 3.831 1.00 82.50 89 GLY A C 1
ATOM 694 O O . GLY A 1 89 ? 7.002 -23.829 3.095 1.00 82.50 89 GLY A O 1
ATOM 695 N N . LYS A 1 90 ? 7.193 -21.687 3.775 1.00 91.25 90 LYS A N 1
ATOM 696 C CA . LYS A 1 90 ? 6.265 -21.120 2.781 1.00 91.25 90 LYS A CA 1
ATOM 697 C C . LYS A 1 90 ? 6.868 -21.257 1.380 1.00 91.25 90 LYS A C 1
ATOM 699 O O . LYS A 1 90 ? 8.064 -21.046 1.198 1.00 91.25 90 LYS A O 1
ATOM 704 N N . THR A 1 91 ? 6.045 -21.609 0.394 1.00 91.06 91 THR A N 1
ATOM 705 C CA . THR A 1 91 ? 6.456 -21.699 -1.016 1.00 91.06 91 THR A CA 1
ATOM 706 C C . THR A 1 91 ? 5.708 -20.651 -1.830 1.00 91.06 91 THR A C 1
ATOM 708 O O . THR A 1 91 ? 4.481 -20.622 -1.825 1.00 91.06 91 THR A O 1
ATOM 711 N N . ILE A 1 92 ? 6.457 -19.791 -2.511 1.00 90.25 92 ILE A N 1
ATOM 712 C CA . ILE A 1 92 ? 5.962 -18.719 -3.374 1.00 90.25 92 ILE A CA 1
ATOM 713 C C . ILE A 1 92 ? 6.109 -19.195 -4.816 1.00 90.25 92 ILE A C 1
ATOM 715 O O . ILE A 1 92 ? 7.158 -19.715 -5.187 1.00 90.25 92 ILE A O 1
ATOM 719 N N . THR A 1 93 ? 5.072 -19.032 -5.632 1.00 90.75 93 THR A N 1
ATOM 720 C CA . THR A 1 93 ? 5.140 -19.358 -7.066 1.00 90.75 93 THR A CA 1
ATOM 721 C C . THR A 1 93 ? 5.390 -18.079 -7.851 1.00 90.75 93 THR A C 1
ATOM 723 O O . THR A 1 93 ? 4.658 -17.104 -7.662 1.00 90.75 93 THR A O 1
ATOM 726 N N . LEU A 1 94 ? 6.402 -18.068 -8.715 1.00 88.75 94 LEU A N 1
ATOM 727 C CA . LEU A 1 94 ? 6.737 -16.934 -9.577 1.00 88.75 94 LEU A CA 1
ATOM 728 C C . LEU A 1 94 ? 6.604 -17.334 -11.042 1.00 88.75 94 LEU A C 1
ATOM 730 O O . LEU A 1 94 ? 7.111 -18.382 -11.437 1.00 88.75 94 LEU A O 1
ATOM 734 N N . ASP A 1 95 ? 5.959 -16.477 -11.829 1.00 84.81 95 ASP A N 1
ATOM 735 C CA . ASP A 1 95 ? 5.987 -16.551 -13.287 1.00 84.81 95 ASP A CA 1
ATOM 736 C C . ASP A 1 95 ? 7.231 -15.799 -13.780 1.00 84.81 95 ASP A C 1
ATOM 738 O O . ASP A 1 95 ? 7.415 -14.611 -13.485 1.00 84.81 95 ASP A O 1
ATOM 742 N N . VAL A 1 96 ? 8.116 -16.510 -14.474 1.00 85.44 96 VAL A N 1
ATOM 743 C CA . VAL A 1 96 ? 9.427 -16.013 -14.902 1.00 85.44 96 VAL A CA 1
ATOM 744 C C . VAL A 1 96 ? 9.726 -16.406 -16.342 1.00 85.44 96 VAL A C 1
ATOM 746 O O . VAL A 1 96 ? 9.157 -17.363 -16.861 1.00 85.44 96 VAL A O 1
ATOM 749 N N . ASP A 1 97 ? 10.662 -15.693 -16.955 1.00 83.56 97 ASP A N 1
ATOM 750 C CA . ASP A 1 97 ? 11.269 -16.055 -18.234 1.00 83.56 97 ASP A CA 1
ATOM 751 C C . ASP A 1 97 ? 12.697 -16.560 -18.009 1.00 83.56 97 ASP A C 1
ATOM 753 O O . ASP A 1 97 ? 13.383 -16.138 -17.081 1.00 83.56 97 ASP A O 1
ATOM 757 N N . SER A 1 98 ? 13.209 -17.450 -18.866 1.00 83.00 98 SER A N 1
ATOM 758 C CA . SER A 1 98 ? 14.590 -17.946 -18.720 1.00 83.00 98 SER A CA 1
ATOM 759 C C . SER A 1 98 ? 15.642 -16.831 -18.826 1.00 83.00 98 SER A C 1
ATOM 761 O O . SER A 1 98 ? 16.749 -16.983 -18.314 1.00 83.00 98 SER A O 1
ATOM 763 N N . GLY A 1 99 ? 15.296 -15.719 -19.483 1.00 82.94 99 GLY A N 1
ATOM 764 C CA . GLY A 1 99 ? 16.123 -14.517 -19.584 1.00 82.94 99 GLY A CA 1
ATOM 765 C C . GLY A 1 99 ? 16.022 -13.562 -18.390 1.00 82.94 99 GLY A C 1
ATOM 766 O O . GLY A 1 99 ? 16.810 -12.623 -18.333 1.00 82.94 99 GLY A O 1
ATOM 767 N N . ASP A 1 100 ? 15.108 -13.791 -17.439 1.00 86.38 100 ASP A N 1
ATOM 768 C CA . ASP A 1 100 ? 14.978 -12.946 -16.247 1.00 86.38 100 ASP A CA 1
ATOM 769 C C . ASP A 1 100 ? 16.290 -12.947 -15.459 1.00 86.38 100 ASP A C 1
ATOM 771 O O . ASP A 1 100 ? 16.850 -14.009 -15.156 1.00 86.38 100 ASP A O 1
ATOM 775 N N . THR A 1 101 ? 16.772 -11.757 -15.095 1.00 90.50 101 THR A N 1
ATOM 776 C CA . THR A 1 101 ? 17.916 -11.618 -14.192 1.00 90.50 101 THR A CA 1
ATOM 777 C C . THR A 1 101 ? 17.515 -11.960 -12.763 1.00 90.50 101 THR A C 1
ATOM 779 O O . THR A 1 101 ? 16.357 -11.819 -12.365 1.00 90.50 101 THR A O 1
ATOM 782 N N . ILE A 1 102 ? 18.472 -12.363 -11.935 1.00 92.62 102 ILE A N 1
ATOM 783 C CA . ILE A 1 102 ? 18.210 -12.619 -10.515 1.00 92.62 102 ILE A CA 1
ATOM 784 C C . ILE A 1 102 ? 17.678 -11.366 -9.807 1.00 9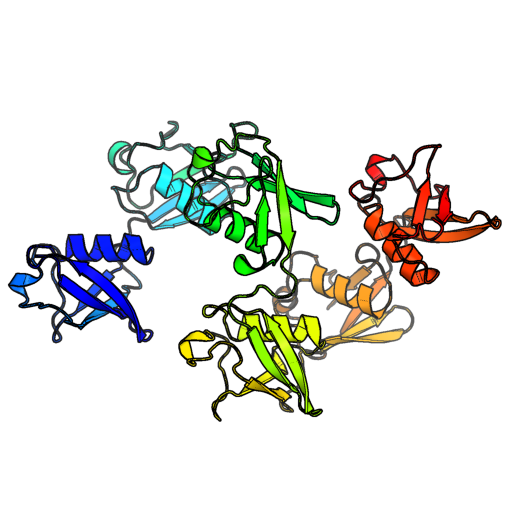2.62 102 ILE A C 1
ATOM 786 O O . ILE A 1 102 ? 16.834 -11.488 -8.921 1.00 92.62 102 ILE A O 1
ATOM 790 N N . GLU A 1 103 ? 18.097 -10.172 -10.224 1.00 86.62 103 GLU A N 1
ATOM 791 C CA . GLU A 1 103 ? 17.522 -8.905 -9.764 1.00 86.62 103 GLU A CA 1
ATOM 792 C C . GLU A 1 103 ? 16.023 -8.785 -10.082 1.00 86.62 103 GLU A C 1
ATOM 794 O O . GLU A 1 103 ? 15.225 -8.524 -9.182 1.00 86.62 103 GLU A O 1
ATOM 799 N N . THR A 1 104 ? 15.605 -9.073 -11.321 1.00 85.38 104 THR A N 1
ATOM 800 C CA . THR A 1 104 ? 14.175 -9.055 -11.688 1.00 85.38 104 THR A CA 1
ATOM 801 C C . THR A 1 104 ? 13.368 -10.104 -10.922 1.00 85.38 104 THR A C 1
ATOM 803 O O . THR A 1 104 ? 12.250 -9.837 -10.483 1.00 85.38 104 THR A O 1
ATOM 806 N N . VAL A 1 105 ? 13.943 -11.284 -10.670 1.00 92.44 105 VAL A N 1
ATOM 807 C CA . VAL A 1 105 ? 13.310 -12.317 -9.836 1.00 92.44 105 VAL A CA 1
ATOM 808 C C . VAL A 1 105 ? 13.127 -11.819 -8.402 1.00 92.44 105 VAL A C 1
ATOM 810 O O . VAL A 1 105 ? 12.085 -12.070 -7.797 1.00 92.44 105 VAL A O 1
ATOM 813 N N . LYS A 1 106 ? 14.101 -11.083 -7.856 1.00 90.62 106 LYS A N 1
ATOM 814 C CA . LYS A 1 106 ? 13.979 -10.477 -6.528 1.00 90.62 106 LYS A CA 1
ATOM 815 C C . LYS A 1 106 ? 12.909 -9.390 -6.476 1.00 90.62 106 LYS A C 1
ATOM 817 O O . LYS A 1 106 ? 12.148 -9.355 -5.511 1.00 90.62 106 LYS A O 1
ATOM 822 N N . ALA A 1 107 ? 12.799 -8.553 -7.505 1.00 81.00 107 ALA A N 1
ATOM 823 C CA . ALA A 1 107 ? 11.707 -7.586 -7.617 1.00 81.00 107 ALA A CA 1
ATOM 824 C C . ALA A 1 107 ? 10.338 -8.294 -7.603 1.00 81.00 107 ALA A C 1
ATOM 826 O O . ALA A 1 107 ? 9.488 -7.978 -6.778 1.00 81.00 107 ALA A O 1
ATOM 827 N N . LYS A 1 108 ? 10.173 -9.381 -8.370 1.00 86.50 108 LYS A N 1
ATOM 828 C CA . LYS A 1 108 ? 8.936 -10.190 -8.355 1.00 86.50 108 LYS A CA 1
ATOM 829 C C . LYS A 1 108 ? 8.607 -10.782 -6.975 1.00 86.50 108 LYS A C 1
ATOM 831 O O . LYS A 1 108 ? 7.437 -10.970 -6.639 1.00 86.50 108 LYS A O 1
ATOM 836 N N . ILE A 1 109 ? 9.617 -11.110 -6.166 1.00 88.75 109 ILE A N 1
ATOM 837 C CA . ILE A 1 109 ? 9.419 -11.548 -4.773 1.00 88.75 109 ILE A CA 1
ATOM 838 C C . ILE A 1 109 ? 9.000 -10.371 -3.890 1.00 88.75 109 ILE A C 1
ATOM 840 O O . ILE A 1 109 ? 8.133 -10.547 -3.036 1.00 88.75 109 ILE A O 1
ATOM 844 N N . GLN A 1 110 ? 9.585 -9.188 -4.090 1.00 82.75 110 GLN A N 1
ATOM 845 C CA . GLN A 1 110 ? 9.189 -7.972 -3.383 1.00 82.75 110 GLN A CA 1
ATOM 846 C C . GLN A 1 110 ? 7.722 -7.639 -3.652 1.00 82.75 110 GLN A C 1
ATOM 848 O O . GLN A 1 110 ? 6.983 -7.412 -2.702 1.00 82.75 110 GLN A O 1
ATOM 853 N N . ASP A 1 111 ? 7.280 -7.698 -4.905 1.00 75.31 111 ASP A N 1
ATOM 854 C CA . ASP A 1 111 ? 5.894 -7.397 -5.272 1.00 75.31 111 ASP A CA 1
ATOM 855 C C . ASP A 1 111 ? 4.895 -8.353 -4.603 1.00 75.31 111 ASP A C 1
ATOM 857 O O . ASP A 1 111 ? 3.799 -7.953 -4.214 1.00 75.31 111 ASP A O 1
ATOM 861 N N . LYS A 1 112 ? 5.265 -9.632 -4.442 1.00 80.31 112 LYS A N 1
ATOM 862 C CA . LYS A 1 112 ? 4.384 -10.645 -3.837 1.00 80.31 112 LYS A CA 1
ATOM 863 C C . LYS A 1 112 ? 4.433 -10.701 -2.314 1.00 80.31 112 LYS A C 1
ATOM 865 O O . LYS A 1 112 ? 3.438 -11.064 -1.694 1.00 80.31 112 LYS A O 1
ATOM 870 N N . GLU A 1 113 ? 5.586 -10.432 -1.713 1.00 84.56 113 GLU A N 1
ATOM 871 C CA . GLU A 1 113 ? 5.829 -10.693 -0.287 1.00 84.56 113 GLU A CA 1
ATOM 872 C C . GLU A 1 113 ? 6.273 -9.454 0.500 1.00 84.56 113 GLU A C 1
ATOM 874 O O . GLU A 1 113 ? 6.452 -9.534 1.713 1.00 84.56 113 GLU A O 1
ATOM 879 N N . GLY A 1 114 ? 6.489 -8.318 -0.165 1.00 77.12 114 GLY A N 1
ATOM 880 C CA . GLY A 1 114 ? 6.971 -7.077 0.443 1.00 77.12 114 GLY A CA 1
ATOM 881 C C . GLY A 1 114 ? 8.433 -7.119 0.901 1.00 77.12 114 GLY A C 1
ATOM 882 O O . GLY A 1 114 ? 8.869 -6.225 1.621 1.00 77.12 114 GLY A O 1
ATOM 883 N N . ILE A 1 115 ? 9.200 -8.151 0.527 1.00 81.25 115 ILE A N 1
ATOM 884 C CA . ILE A 1 115 ? 10.590 -8.340 0.968 1.00 81.25 115 ILE A CA 1
ATOM 885 C C . ILE A 1 115 ? 11.527 -7.555 0.035 1.00 81.25 115 ILE A C 1
ATOM 887 O O . ILE A 1 115 ? 11.584 -7.890 -1.144 1.00 81.25 115 ILE A O 1
ATOM 891 N N . PRO A 1 116 ? 12.312 -6.573 0.510 1.00 74.69 116 PRO A N 1
ATOM 892 C CA . PRO A 1 116 ? 13.224 -5.802 -0.342 1.00 74.69 116 PRO A CA 1
ATOM 893 C C . PRO A 1 116 ? 14.310 -6.662 -1.039 1.00 74.69 116 PRO A C 1
ATOM 895 O O . PRO A 1 116 ? 14.869 -7.551 -0.390 1.00 74.69 116 PRO A O 1
ATOM 898 N N . PRO A 1 117 ? 14.645 -6.430 -2.330 1.00 81.38 117 PRO A N 1
ATOM 899 C CA . PRO A 1 117 ? 15.588 -7.242 -3.117 1.00 81.38 117 PRO A CA 1
ATOM 900 C C . PRO A 1 117 ? 16.989 -7.425 -2.514 1.00 81.38 117 PRO A C 1
ATOM 902 O O . PRO A 1 117 ? 17.628 -8.467 -2.689 1.00 81.38 117 PRO A O 1
ATOM 905 N N . ASP A 1 118 ? 17.477 -6.439 -1.773 1.00 71.75 118 ASP A N 1
ATOM 906 C CA . ASP A 1 118 ? 18.769 -6.448 -1.081 1.00 71.75 118 ASP A CA 1
ATOM 907 C C . ASP A 1 118 ? 18.789 -7.379 0.150 1.00 71.75 118 ASP A C 1
ATOM 909 O O . ASP A 1 118 ? 19.798 -8.042 0.437 1.00 71.75 118 ASP A O 1
ATOM 913 N N . GLN A 1 119 ? 17.644 -7.517 0.824 1.00 80.31 119 GLN A N 1
ATOM 914 C CA . GLN A 1 119 ? 17.412 -8.480 1.901 1.00 80.31 119 GLN A CA 1
ATOM 915 C C . GLN A 1 119 ? 17.257 -9.909 1.375 1.00 80.31 119 GLN A C 1
ATOM 917 O O . GLN A 1 119 ? 17.406 -10.874 2.133 1.00 80.31 119 GLN A O 1
ATOM 922 N N . GLN A 1 120 ? 16.993 -10.073 0.081 1.00 87.06 120 GLN A N 1
ATOM 923 C CA . GLN A 1 120 ? 16.814 -11.378 -0.527 1.00 87.06 120 GLN A CA 1
ATOM 924 C C . GLN A 1 120 ? 18.154 -12.009 -0.912 1.00 87.06 120 GLN A C 1
ATOM 926 O O . GLN A 1 120 ? 18.944 -11.484 -1.702 1.00 87.06 120 GLN A O 1
ATOM 931 N N . ARG A 1 121 ? 18.401 -13.215 -0.397 1.00 90.81 121 ARG A N 1
ATOM 932 C CA . ARG A 1 121 ? 19.446 -14.111 -0.896 1.00 90.81 121 ARG A CA 1
ATOM 933 C C . ARG A 1 121 ? 18.789 -15.335 -1.508 1.00 90.81 121 ARG A C 1
ATOM 935 O O . ARG A 1 121 ? 18.268 -16.184 -0.788 1.00 90.81 121 ARG A O 1
ATOM 942 N N . LEU A 1 122 ? 18.863 -15.427 -2.830 1.00 94.62 122 LEU A N 1
ATOM 943 C CA . LEU A 1 122 ? 18.387 -16.584 -3.573 1.00 94.62 122 LEU A CA 1
ATOM 944 C C . LEU A 1 122 ? 19.495 -17.627 -3.707 1.00 94.62 122 LEU A C 1
ATOM 946 O O . LEU A 1 122 ? 20.650 -17.306 -4.000 1.00 94.62 122 LEU A O 1
ATOM 950 N N . ILE A 1 123 ? 19.131 -18.879 -3.444 1.00 94.50 123 ILE A N 1
ATOM 951 C CA . ILE A 1 123 ? 20.017 -20.039 -3.504 1.00 94.50 123 ILE A CA 1
ATOM 952 C C . ILE A 1 123 ? 19.366 -21.100 -4.390 1.00 94.50 123 ILE A C 1
ATOM 954 O O . ILE A 1 123 ? 18.230 -21.505 -4.146 1.00 94.50 123 ILE A O 1
ATOM 958 N N . PHE A 1 124 ? 20.101 -21.605 -5.375 1.00 96.62 124 PHE A N 1
ATOM 959 C CA . PHE A 1 124 ? 19.693 -22.737 -6.205 1.00 96.62 124 PHE A CA 1
ATOM 960 C C . PHE A 1 124 ? 20.814 -23.773 -6.251 1.00 96.62 124 PHE A C 1
ATOM 962 O O . PHE A 1 124 ? 21.984 -23.417 -6.375 1.00 96.62 124 PHE A O 1
ATOM 969 N N . ALA A 1 125 ? 20.470 -25.056 -6.101 1.00 91.50 125 ALA A N 1
ATOM 970 C CA . ALA A 1 125 ? 21.434 -26.164 -6.079 1.00 91.50 125 ALA A CA 1
ATOM 971 C C . ALA A 1 125 ? 22.646 -25.927 -5.140 1.00 91.50 125 ALA A C 1
ATOM 973 O O . ALA A 1 125 ? 23.790 -26.230 -5.475 1.00 91.50 125 ALA A O 1
ATOM 974 N N . GLY A 1 126 ? 22.403 -25.326 -3.967 1.00 87.00 126 GLY A N 1
ATOM 975 C CA . GLY A 1 126 ? 23.440 -24.997 -2.979 1.00 87.00 126 GLY A CA 1
ATOM 976 C C . GLY A 1 126 ? 24.326 -23.793 -3.328 1.00 87.00 126 GLY A C 1
ATOM 977 O O . GLY A 1 126 ? 25.177 -23.419 -2.524 1.00 87.00 126 GLY A O 1
ATOM 978 N N . LYS A 1 127 ? 24.125 -23.152 -4.485 1.00 89.00 127 LYS A N 1
ATOM 979 C CA . LYS A 1 127 ? 24.853 -21.953 -4.910 1.00 89.00 127 LYS A CA 1
ATOM 980 C C . LYS A 1 127 ? 24.004 -20.708 -4.714 1.00 89.00 127 LYS A C 1
ATOM 982 O O . LYS A 1 127 ? 22.820 -20.694 -5.039 1.00 89.00 127 LYS A O 1
ATOM 987 N N . GLN A 1 128 ? 24.623 -19.654 -4.195 1.00 90.06 128 GLN A N 1
ATOM 988 C CA . GLN A 1 128 ? 24.002 -18.336 -4.173 1.00 90.06 128 GLN A CA 1
ATOM 989 C C . GLN A 1 128 ? 23.983 -17.754 -5.589 1.00 90.06 128 GLN A C 1
ATOM 991 O O . GLN A 1 128 ? 24.983 -17.837 -6.300 1.00 90.06 128 GLN A O 1
ATOM 996 N N . LEU A 1 129 ? 22.859 -17.147 -5.954 1.00 92.44 129 LEU A N 1
ATOM 997 C CA . LEU A 1 129 ? 22.668 -16.506 -7.248 1.00 92.44 129 LEU A CA 1
ATOM 998 C C . LEU A 1 129 ? 23.134 -15.042 -7.214 1.00 92.44 129 LEU A C 1
ATOM 1000 O O . LEU A 1 129 ? 23.054 -14.381 -6.174 1.00 92.44 129 LEU A O 1
ATOM 1004 N N . GLU A 1 130 ? 23.670 -14.574 -8.337 1.00 88.19 130 GLU A N 1
ATOM 1005 C CA . GLU A 1 130 ? 24.221 -13.231 -8.544 1.00 88.19 130 GLU A CA 1
ATOM 1006 C C . GLU A 1 130 ? 23.239 -12.378 -9.352 1.00 88.19 130 GLU A C 1
ATOM 1008 O O . GLU A 1 130 ? 22.730 -12.839 -10.371 1.00 88.19 130 GLU A O 1
ATOM 1013 N N . ASP A 1 131 ? 23.018 -11.134 -8.917 1.00 81.25 131 ASP A N 1
ATOM 1014 C CA . ASP A 1 131 ? 21.944 -10.252 -9.405 1.00 81.25 131 ASP A CA 1
ATOM 1015 C C . ASP A 1 131 ? 21.994 -10.001 -10.923 1.00 81.25 131 ASP A C 1
ATOM 1017 O O . ASP A 1 131 ? 20.958 -10.044 -11.582 1.00 81.25 131 ASP A O 1
ATOM 1021 N N . GLY A 1 132 ? 23.196 -9.848 -11.490 1.00 82.31 132 GLY A N 1
ATOM 1022 C CA . GLY A 1 132 ? 23.403 -9.577 -12.918 1.00 82.31 132 GLY A CA 1
ATOM 1023 C C . GLY A 1 132 ? 23.363 -10.795 -13.850 1.00 82.31 132 GLY A C 1
ATOM 1024 O O . GLY A 1 132 ? 23.618 -10.637 -15.041 1.00 82.31 132 GLY A O 1
ATOM 1025 N N . ARG A 1 133 ? 23.099 -12.006 -13.343 1.00 88.31 133 ARG A N 1
ATOM 1026 C CA . ARG A 1 133 ? 22.961 -13.218 -14.172 1.00 88.31 133 ARG A CA 1
ATOM 1027 C C . ARG A 1 133 ? 21.501 -13.581 -14.381 1.00 88.31 133 ARG A C 1
ATOM 1029 O O . ARG A 1 133 ? 20.649 -13.204 -13.584 1.00 88.31 133 ARG A O 1
ATOM 1036 N N . THR A 1 134 ? 21.223 -14.345 -15.427 1.00 92.19 134 THR A N 1
ATOM 1037 C CA . THR A 1 134 ? 19.878 -14.817 -15.771 1.00 92.19 134 THR A CA 1
ATOM 1038 C C . THR A 1 134 ? 19.541 -16.160 -15.124 1.00 92.19 134 THR A C 1
ATOM 1040 O O . THR A 1 134 ? 20.418 -16.892 -14.653 1.00 92.19 134 THR A O 1
ATOM 1043 N N . LEU A 1 135 ? 18.259 -16.530 -15.123 1.00 93.19 135 LEU A N 1
ATOM 1044 C CA . LEU A 1 135 ? 17.822 -17.876 -14.742 1.00 93.19 135 LEU A CA 1
ATOM 1045 C C . LEU A 1 135 ? 18.457 -18.962 -15.632 1.00 93.19 135 LEU A C 1
ATOM 1047 O O . LEU A 1 135 ? 18.872 -20.009 -15.121 1.00 93.19 135 LEU A O 1
ATOM 1051 N N . ALA A 1 136 ? 18.594 -18.696 -16.935 1.00 89.62 136 ALA A N 1
ATOM 1052 C CA . ALA A 1 136 ? 19.246 -19.587 -17.891 1.00 89.62 136 ALA A CA 1
ATOM 1053 C C . ALA A 1 136 ? 20.729 -19.823 -17.562 1.00 89.62 136 ALA A C 1
ATOM 1055 O O . ALA A 1 136 ? 21.187 -20.963 -17.643 1.00 89.62 136 ALA A O 1
ATOM 1056 N N . ASP A 1 137 ? 21.460 -18.796 -17.110 1.00 92.06 137 ASP A N 1
ATOM 1057 C CA . ASP A 1 137 ? 22.882 -18.918 -16.736 1.00 92.06 137 ASP A CA 1
ATOM 1058 C C . ASP A 1 137 ? 23.111 -19.916 -15.592 1.00 92.06 137 ASP A C 1
ATOM 1060 O O . ASP A 1 137 ? 24.170 -20.543 -15.491 1.00 92.06 137 ASP A O 1
ATOM 1064 N N . TYR A 1 138 ? 22.111 -20.085 -14.725 1.00 93.94 138 TYR A N 1
ATOM 1065 C CA . TYR A 1 138 ? 22.122 -21.057 -13.632 1.00 93.94 138 TYR A CA 1
ATOM 1066 C C . TYR A 1 138 ? 21.441 -22.384 -13.981 1.00 93.94 138 TYR A C 1
ATOM 1068 O O . TYR A 1 138 ? 21.342 -23.258 -13.115 1.00 93.94 138 TYR A O 1
ATOM 1076 N N . ASN A 1 139 ? 20.992 -22.551 -15.229 1.00 93.69 139 ASN A N 1
ATOM 1077 C CA . ASN A 1 139 ? 20.186 -23.680 -15.690 1.00 93.69 139 ASN A CA 1
ATOM 1078 C C . ASN A 1 139 ? 18.962 -23.920 -14.788 1.00 93.69 139 ASN A C 1
ATOM 1080 O O . ASN A 1 139 ? 18.607 -25.056 -14.465 1.00 93.69 139 ASN A O 1
ATOM 1084 N N . ILE A 1 140 ? 18.341 -22.831 -14.333 1.00 93.25 140 ILE A N 1
ATOM 1085 C CA . ILE A 1 140 ? 17.073 -22.883 -13.618 1.00 93.25 140 ILE A CA 1
ATOM 1086 C C . ILE A 1 140 ? 15.999 -23.119 -14.673 1.00 93.25 140 ILE A C 1
ATOM 1088 O O . ILE A 1 140 ? 15.867 -22.352 -15.620 1.00 93.25 140 ILE A O 1
ATOM 1092 N N . GLN A 1 141 ? 15.256 -24.209 -14.522 1.00 90.50 141 GLN A N 1
ATOM 1093 C CA . GLN A 1 141 ? 14.214 -24.626 -15.459 1.00 90.50 141 GLN A CA 1
ATOM 1094 C C . GLN A 1 141 ? 12.830 -24.456 -14.839 1.00 90.50 141 GLN A C 1
ATOM 1096 O O . GLN A 1 141 ? 12.693 -24.187 -13.642 1.00 90.50 141 GLN A O 1
ATOM 1101 N N . LYS A 1 142 ? 11.792 -24.654 -15.648 1.00 88.56 142 LYS A N 1
ATOM 1102 C CA . LYS A 1 142 ? 10.419 -24.736 -15.156 1.00 88.56 142 LYS A CA 1
ATOM 1103 C C . LYS A 1 142 ? 10.317 -25.716 -13.978 1.00 88.56 142 LYS A C 1
ATOM 1105 O O . LYS A 1 142 ? 10.955 -26.762 -13.973 1.00 88.56 142 LYS A O 1
ATOM 1110 N N . GLU A 1 143 ? 9.528 -25.331 -12.982 1.00 90.56 143 GLU A N 1
ATOM 1111 C CA . GLU A 1 143 ? 9.282 -26.029 -11.714 1.00 90.56 143 GLU A CA 1
ATOM 1112 C C . GLU A 1 143 ? 10.513 -26.175 -10.801 1.00 90.56 143 GLU A C 1
ATOM 1114 O O . GLU A 1 143 ? 10.456 -26.836 -9.761 1.00 90.56 143 GLU A O 1
ATOM 1119 N N . SER A 1 144 ? 11.620 -25.498 -11.117 1.00 94.06 144 SER A N 1
ATOM 1120 C CA . SER A 1 144 ? 12.778 -25.429 -10.222 1.00 94.06 144 SER A CA 1
ATOM 1121 C C . SER A 1 144 ? 12.429 -24.742 -8.905 1.00 94.06 144 SER A C 1
ATOM 1123 O O . SER A 1 144 ? 11.670 -23.774 -8.871 1.00 94.06 144 SER A O 1
ATOM 1125 N N . THR A 1 145 ? 13.030 -25.219 -7.813 1.00 95.38 145 THR A N 1
ATOM 1126 C CA . THR A 1 145 ? 12.855 -24.636 -6.477 1.00 95.38 145 THR A CA 1
ATOM 1127 C C . THR A 1 145 ? 14.113 -23.899 -6.027 1.00 95.38 145 THR A C 1
ATOM 1129 O O . THR A 1 145 ? 15.157 -24.506 -5.779 1.00 95.38 145 THR A O 1
ATOM 1132 N N . LEU A 1 146 ? 13.998 -22.585 -5.876 1.00 96.81 146 LEU A N 1
ATOM 1133 C CA . LEU A 1 146 ? 14.975 -21.715 -5.236 1.00 96.81 146 LEU A CA 1
ATOM 1134 C C . LEU A 1 146 ? 14.675 -21.636 -3.737 1.00 96.81 146 LEU A C 1
ATOM 1136 O O . LEU A 1 146 ? 13.529 -21.741 -3.304 1.00 96.81 146 LEU A O 1
ATOM 1140 N N . HIS A 1 147 ? 15.708 -21.421 -2.934 1.00 95.56 147 HIS A N 1
ATOM 1141 C CA . HIS A 1 147 ? 15.577 -21.138 -1.510 1.00 95.56 147 HIS A CA 1
ATOM 1142 C C . HIS A 1 147 ? 15.837 -19.656 -1.262 1.00 95.56 147 HIS A C 1
ATOM 1144 O O . HIS A 1 147 ? 16.878 -19.131 -1.661 1.00 95.56 147 HIS A O 1
ATOM 1150 N N . LEU A 1 148 ? 14.899 -19.000 -0.583 1.00 93.44 148 LEU A N 1
ATOM 1151 C CA . LEU A 1 148 ? 15.029 -17.627 -0.122 1.00 93.44 148 LEU A CA 1
ATOM 1152 C C . LEU A 1 148 ? 15.536 -17.613 1.318 1.00 93.44 148 LEU A C 1
ATOM 1154 O O . LEU A 1 148 ? 14.857 -18.054 2.248 1.00 93.44 148 LEU A O 1
ATOM 1158 N N . VAL A 1 149 ? 16.729 -17.056 1.490 1.00 89.00 149 VAL A N 1
ATOM 1159 C CA . VAL A 1 149 ? 17.320 -16.747 2.789 1.00 89.00 149 VAL A CA 1
ATOM 1160 C C . VAL A 1 149 ? 17.284 -15.238 2.978 1.00 89.00 149 VAL A C 1
ATOM 1162 O O . VAL A 1 149 ? 17.799 -14.495 2.146 1.00 89.00 149 VAL A O 1
ATOM 1165 N N . LEU A 1 150 ? 16.703 -14.779 4.084 1.00 83.12 150 LEU A N 1
ATOM 1166 C CA . LEU A 1 150 ? 16.715 -13.361 4.424 1.00 83.12 150 LEU A CA 1
ATOM 1167 C C . LEU A 1 150 ? 18.078 -12.987 5.002 1.00 83.12 150 LEU A C 1
ATOM 1169 O O . LEU A 1 150 ? 18.547 -13.582 5.978 1.00 83.12 150 LEU A O 1
ATOM 1173 N N . ARG A 1 151 ? 18.738 -12.001 4.397 1.00 71.88 151 ARG A N 1
ATOM 1174 C CA . ARG A 1 151 ? 19.940 -11.404 4.973 1.00 71.88 151 ARG A CA 1
ATOM 1175 C C . ARG A 1 151 ? 19.514 -10.489 6.112 1.00 71.88 151 ARG A C 1
ATOM 1177 O O . ARG A 1 151 ? 18.962 -9.425 5.886 1.00 71.88 151 ARG A O 1
ATOM 1184 N N . LEU A 1 152 ? 19.846 -10.876 7.342 1.00 54.28 152 LEU A N 1
ATOM 1185 C CA . LEU A 1 152 ? 19.549 -10.070 8.531 1.00 54.28 152 LEU A CA 1
ATOM 1186 C C . LEU A 1 152 ? 20.387 -8.779 8.624 1.00 54.28 152 LEU A C 1
ATOM 1188 O O . LEU A 1 152 ? 20.074 -7.922 9.443 1.00 54.28 152 LEU A O 1
ATOM 1192 N N . ARG A 1 153 ? 21.483 -8.650 7.855 1.00 49.88 153 ARG A N 1
ATOM 1193 C CA . ARG A 1 153 ? 22.462 -7.544 7.963 1.00 49.88 153 ARG A CA 1
ATOM 1194 C C . ARG A 1 153 ? 23.207 -7.263 6.650 1.00 49.88 153 ARG A C 1
ATOM 1196 O O . ARG A 1 153 ? 24.433 -7.212 6.631 1.00 49.88 153 ARG A O 1
ATOM 1203 N N . GLY A 1 154 ? 22.484 -7.152 5.538 1.00 47.84 154 GLY A N 1
ATOM 1204 C CA . GLY A 1 154 ? 23.061 -6.898 4.215 1.00 47.84 154 GLY A CA 1
ATOM 1205 C C . GLY A 1 154 ? 22.610 -5.569 3.619 1.00 47.84 154 GLY A C 1
ATOM 1206 O O . GLY A 1 154 ? 21.821 -5.588 2.695 1.00 47.84 154 GLY A O 1
ATOM 1207 N N . GLY A 1 155 ? 23.119 -4.452 4.148 1.00 54.34 155 GLY A N 1
ATOM 1208 C CA . GLY A 1 155 ? 23.301 -3.214 3.380 1.00 54.34 155 GLY A CA 1
ATOM 1209 C C . GLY A 1 155 ? 22.073 -2.493 2.819 1.00 54.34 155 GLY A C 1
ATOM 1210 O O . GLY A 1 155 ? 22.228 -1.882 1.773 1.00 54.34 155 GLY A O 1
ATOM 1211 N N . THR A 1 156 ? 20.923 -2.482 3.497 1.00 56.34 156 THR A N 1
ATOM 1212 C CA . THR A 1 156 ? 19.814 -1.606 3.089 1.00 56.34 156 THR A CA 1
ATOM 1213 C C . THR A 1 156 ? 20.273 -0.152 3.090 1.00 56.34 156 THR A C 1
ATOM 1215 O O . THR A 1 156 ? 20.778 0.359 4.104 1.00 56.34 156 THR A O 1
ATOM 1218 N N . MET A 1 157 ? 20.147 0.523 1.945 1.00 76.19 157 MET A N 1
ATOM 1219 C CA . MET A 1 157 ? 20.126 1.976 1.941 1.00 76.19 157 MET A CA 1
ATOM 1220 C C . MET A 1 157 ? 18.781 2.367 2.542 1.00 76.19 157 MET A C 1
ATOM 1222 O O . MET A 1 157 ? 17.757 2.460 1.879 1.00 76.19 157 MET A O 1
ATOM 1226 N N . GLN A 1 158 ? 18.782 2.518 3.860 1.00 80.81 158 GLN A N 1
ATOM 1227 C CA . GLN A 1 158 ? 17.650 3.079 4.570 1.00 80.81 158 GLN A CA 1
ATOM 1228 C C . GLN A 1 158 ? 17.771 4.582 4.556 1.00 80.81 158 GLN A C 1
ATOM 1230 O O . GLN A 1 158 ? 18.834 5.115 4.860 1.00 80.81 158 GLN A O 1
ATOM 1235 N N . ILE A 1 159 ? 16.684 5.263 4.239 1.00 90.38 159 ILE A N 1
ATOM 1236 C CA . ILE A 1 159 ? 16.565 6.698 4.462 1.00 90.38 159 ILE A CA 1
ATOM 1237 C C . ILE A 1 159 ? 15.452 6.950 5.467 1.00 90.38 159 ILE A C 1
ATOM 1239 O O . ILE A 1 159 ? 14.534 6.146 5.645 1.00 90.38 159 ILE A O 1
ATOM 1243 N N . PHE A 1 160 ? 15.537 8.089 6.131 1.00 90.50 160 PHE A N 1
ATOM 1244 C CA . PHE A 1 160 ? 14.547 8.534 7.093 1.00 90.50 160 PHE A CA 1
ATOM 1245 C C . PHE A 1 160 ? 13.757 9.688 6.497 1.00 90.50 160 PHE A C 1
ATOM 1247 O O . PHE A 1 160 ? 14.331 10.614 5.932 1.00 90.50 160 PHE A O 1
ATOM 1254 N N . VAL A 1 161 ? 12.440 9.669 6.650 1.00 94.94 161 VAL A N 1
ATOM 1255 C CA . VAL A 1 161 ? 11.557 10.761 6.250 1.00 94.94 161 VAL A CA 1
ATOM 1256 C C . VAL A 1 161 ? 10.902 11.320 7.503 1.00 94.94 161 VAL A C 1
ATOM 1258 O O . VAL A 1 161 ? 10.067 10.672 8.129 1.00 94.94 161 VAL A O 1
ATOM 1261 N N . LYS A 1 162 ? 11.307 12.526 7.899 1.00 91.00 162 LYS A N 1
ATOM 1262 C CA . LYS A 1 162 ? 10.751 13.242 9.047 1.00 91.00 162 LYS A CA 1
ATOM 1263 C C . LYS A 1 162 ? 9.578 14.107 8.629 1.00 91.00 162 LYS A C 1
ATOM 1265 O O . LYS A 1 162 ? 9.747 15.029 7.837 1.00 91.00 162 LYS A O 1
ATOM 1270 N N . THR A 1 163 ? 8.406 13.867 9.193 1.00 87.31 163 THR A N 1
ATOM 1271 C CA . THR A 1 163 ? 7.258 14.761 9.035 1.00 87.31 163 THR A CA 1
ATOM 1272 C C . THR A 1 163 ? 7.450 16.038 9.858 1.00 87.31 163 THR A C 1
ATOM 1274 O O . THR A 1 163 ? 8.227 16.084 10.816 1.00 87.31 163 THR A O 1
ATOM 1277 N N . LEU A 1 164 ? 6.674 17.079 9.545 1.00 77.06 164 LEU A N 1
ATOM 1278 C CA . LEU A 1 164 ? 6.584 18.282 10.385 1.00 77.06 164 LEU A CA 1
ATOM 1279 C C . LEU A 1 164 ? 6.037 18.011 11.798 1.00 77.06 164 LEU A C 1
ATOM 1281 O O . LEU A 1 164 ? 6.279 18.808 12.699 1.00 77.06 164 LEU A O 1
ATOM 1285 N N . THR A 1 165 ? 5.330 16.896 12.002 1.00 76.44 165 THR A N 1
ATOM 1286 C CA . THR A 1 165 ? 4.849 16.458 13.324 1.00 76.44 165 THR A CA 1
ATOM 1287 C C . THR A 1 165 ? 5.943 15.782 14.157 1.00 76.44 165 THR A C 1
ATOM 1289 O O . THR A 1 165 ? 5.728 15.481 15.324 1.00 76.44 165 THR A O 1
ATOM 1292 N N . GLY A 1 166 ? 7.132 15.561 13.583 1.00 77.00 166 GLY A N 1
ATOM 1293 C CA . GLY A 1 166 ? 8.268 14.921 14.248 1.00 77.00 166 GLY A CA 1
ATOM 1294 C C . GLY A 1 166 ? 8.316 13.398 14.092 1.00 77.00 166 GLY A C 1
ATOM 1295 O O . GLY A 1 166 ? 9.333 12.797 14.452 1.00 77.00 166 GLY A O 1
ATOM 1296 N N . LYS A 1 167 ? 7.282 12.777 13.504 1.00 84.06 167 LYS A N 1
ATOM 1297 C CA . LYS A 1 167 ? 7.281 11.352 13.142 1.00 84.06 167 LYS A CA 1
ATOM 1298 C C . LYS A 1 167 ? 8.406 11.079 12.142 1.00 84.06 167 LYS A C 1
ATOM 1300 O O . LYS A 1 167 ? 8.592 11.830 11.188 1.00 84.06 167 LYS A O 1
ATOM 1305 N N . THR A 1 168 ? 9.168 10.013 12.372 1.00 81.19 168 THR A N 1
ATOM 1306 C CA . THR A 1 168 ? 10.236 9.567 11.468 1.00 81.19 168 THR A CA 1
ATOM 1307 C C . THR A 1 168 ? 9.824 8.246 10.839 1.00 81.19 168 THR A C 1
ATOM 1309 O O . THR A 1 168 ? 9.608 7.265 11.542 1.00 81.19 168 THR A O 1
ATOM 1312 N N . ILE A 1 169 ? 9.702 8.239 9.518 1.00 83.44 169 ILE A N 1
ATOM 1313 C CA . ILE A 1 169 ? 9.346 7.073 8.714 1.00 83.44 169 ILE A CA 1
ATOM 1314 C C . ILE A 1 169 ? 10.643 6.500 8.150 1.00 83.44 169 ILE A C 1
ATOM 1316 O O . ILE A 1 169 ? 11.409 7.222 7.515 1.00 83.44 169 ILE A O 1
ATOM 1320 N N . THR A 1 170 ? 10.902 5.215 8.366 1.00 84.25 170 THR A N 1
ATOM 1321 C CA . THR A 1 170 ? 12.050 4.534 7.752 1.00 84.25 170 THR A CA 1
ATOM 1322 C C . THR A 1 170 ? 11.630 3.953 6.411 1.00 84.25 170 THR A C 1
ATOM 1324 O O . THR A 1 170 ? 10.651 3.203 6.346 1.00 84.25 170 THR A O 1
ATOM 1327 N N . LEU A 1 171 ? 12.365 4.265 5.350 1.00 83.62 171 LEU A N 1
ATOM 1328 C CA . LEU A 1 171 ? 12.150 3.715 4.015 1.00 83.62 171 LEU A CA 1
ATOM 1329 C C . LEU A 1 171 ? 13.371 2.918 3.576 1.00 83.62 171 LEU A C 1
ATOM 1331 O O . LEU A 1 171 ? 14.493 3.408 3.681 1.00 83.62 171 LEU A O 1
ATOM 1335 N N . ASP A 1 172 ? 13.127 1.721 3.052 1.00 79.50 172 ASP A N 1
ATOM 1336 C CA . ASP A 1 172 ? 14.122 0.954 2.312 1.00 79.50 172 ASP A CA 1
ATOM 1337 C C . ASP A 1 172 ? 14.056 1.387 0.839 1.00 79.50 172 ASP A C 1
ATOM 1339 O O . ASP A 1 172 ? 13.003 1.299 0.186 1.00 79.50 172 ASP A O 1
ATOM 1343 N N . VAL A 1 173 ? 15.168 1.921 0.342 1.00 82.31 173 VAL A N 1
ATOM 1344 C CA . VAL A 1 173 ? 15.273 2.549 -0.981 1.00 82.31 173 VAL A CA 1
ATOM 1345 C C . VAL A 1 173 ? 16.533 2.088 -1.702 1.00 82.31 173 VAL A C 1
ATOM 1347 O O . VAL A 1 173 ? 17.487 1.645 -1.064 1.00 82.31 173 VAL A O 1
ATOM 1350 N N . ASP A 1 174 ? 16.544 2.233 -3.022 1.00 82.12 174 ASP A N 1
ATOM 1351 C CA . ASP A 1 174 ? 17.763 2.165 -3.828 1.00 82.12 174 ASP A CA 1
ATOM 1352 C C . ASP A 1 174 ? 18.268 3.577 -4.165 1.00 82.12 174 ASP A C 1
ATOM 1354 O O . ASP A 1 174 ? 17.486 4.511 -4.328 1.00 82.12 174 ASP A O 1
ATOM 1358 N N . SER A 1 175 ? 19.581 3.750 -4.317 1.00 81.19 175 SER A N 1
ATOM 1359 C CA . SER A 1 175 ? 20.177 4.984 -4.847 1.00 81.19 175 SER A CA 1
ATOM 1360 C C . SER A 1 175 ? 19.582 5.428 -6.195 1.00 81.19 175 SER A C 1
ATOM 1362 O O . SER A 1 175 ? 19.507 6.630 -6.461 1.00 81.19 175 SER A O 1
ATOM 1364 N N . GLY A 1 176 ? 19.135 4.475 -7.020 1.00 81.25 176 GLY A N 1
ATOM 1365 C CA . GLY A 1 176 ? 18.468 4.719 -8.298 1.00 81.25 176 GLY A CA 1
ATOM 1366 C C . GLY A 1 176 ? 16.983 5.084 -8.196 1.00 81.25 176 GLY A C 1
ATOM 1367 O O . GLY A 1 176 ? 16.411 5.499 -9.203 1.00 81.25 176 GLY A O 1
ATOM 1368 N N . ASP A 1 177 ? 16.356 4.976 -7.017 1.00 85.69 177 ASP A N 1
ATOM 1369 C CA . ASP A 1 177 ? 14.934 5.291 -6.851 1.00 85.69 177 ASP A CA 1
ATOM 1370 C C . ASP A 1 177 ? 14.668 6.764 -7.184 1.00 85.69 177 ASP A C 1
ATOM 1372 O O . ASP A 1 177 ? 15.348 7.669 -6.685 1.00 85.69 177 ASP A O 1
ATOM 1376 N N . THR A 1 178 ? 13.639 7.015 -7.997 1.00 91.94 178 THR A N 1
ATOM 1377 C CA . THR A 1 178 ? 13.158 8.374 -8.265 1.00 91.94 178 THR A CA 1
ATOM 1378 C C . THR A 1 178 ? 12.446 8.956 -7.049 1.00 91.94 178 THR A C 1
ATOM 1380 O O . THR A 1 178 ? 11.890 8.234 -6.219 1.00 91.94 178 THR A O 1
ATOM 1383 N N . ILE A 1 179 ? 12.396 10.282 -6.945 1.00 94.88 179 ILE A N 1
ATOM 1384 C CA . ILE A 1 179 ? 11.645 10.959 -5.881 1.00 94.88 179 ILE A CA 1
ATOM 1385 C C . ILE A 1 179 ? 10.152 10.612 -5.946 1.00 94.88 179 ILE A C 1
ATOM 1387 O O . ILE A 1 179 ? 9.524 10.467 -4.899 1.00 94.88 179 ILE A O 1
ATOM 1391 N N . GLU A 1 180 ? 9.591 10.415 -7.140 1.00 89.31 180 GLU A N 1
ATOM 1392 C CA . GLU A 1 180 ? 8.231 9.888 -7.313 1.00 89.31 180 GLU A CA 1
ATOM 1393 C C . GLU A 1 180 ? 8.063 8.495 -6.683 1.00 89.31 180 GLU A C 1
ATOM 1395 O O . GLU A 1 180 ? 7.134 8.279 -5.905 1.00 89.31 180 GLU A O 1
ATOM 1400 N N . THR A 1 181 ? 9.011 7.582 -6.918 1.00 84.88 181 THR A N 1
ATOM 1401 C CA . THR A 1 181 ? 9.018 6.238 -6.312 1.00 84.88 181 THR A CA 1
ATOM 1402 C C . THR A 1 181 ? 9.120 6.312 -4.789 1.00 84.88 181 THR A C 1
ATOM 1404 O O . THR A 1 181 ? 8.412 5.609 -4.068 1.00 84.88 181 THR A O 1
ATOM 1407 N N . VAL A 1 182 ? 9.960 7.208 -4.264 1.00 92.00 182 VAL A N 1
ATOM 1408 C CA . VAL A 1 182 ? 10.076 7.441 -2.817 1.00 92.00 182 VAL A CA 1
ATOM 1409 C C . VAL A 1 182 ? 8.756 7.951 -2.238 1.00 92.00 182 VAL A C 1
ATOM 1411 O O . VAL A 1 182 ? 8.359 7.518 -1.156 1.00 92.00 182 VAL A O 1
ATOM 1414 N N . LYS A 1 183 ? 8.043 8.829 -2.950 1.00 91.88 183 LYS A N 1
ATOM 1415 C CA . LYS A 1 183 ? 6.723 9.302 -2.524 1.00 91.88 183 LYS A CA 1
ATOM 1416 C C . LYS A 1 183 ? 5.666 8.202 -2.540 1.00 91.88 183 LYS A C 1
ATOM 1418 O O . LYS A 1 183 ? 4.875 8.125 -1.603 1.00 91.88 183 LYS A O 1
ATOM 1423 N N . ALA A 1 184 ? 5.672 7.332 -3.546 1.00 81.62 184 ALA A N 1
ATOM 1424 C CA . ALA A 1 184 ? 4.804 6.156 -3.571 1.00 81.62 184 ALA A CA 1
ATOM 1425 C C . ALA A 1 184 ? 5.065 5.253 -2.350 1.00 81.62 184 ALA A C 1
ATOM 1427 O O . ALA A 1 184 ? 4.142 4.939 -1.609 1.00 81.62 184 ALA A O 1
ATOM 1428 N N . LYS A 1 185 ? 6.334 4.980 -2.010 1.00 84.25 185 LYS A N 1
ATOM 1429 C CA . LYS A 1 185 ? 6.686 4.217 -0.793 1.00 84.25 185 LYS A CA 1
ATOM 1430 C C . LYS A 1 185 ? 6.192 4.880 0.504 1.00 84.25 185 LYS A C 1
ATOM 1432 O O . LYS A 1 185 ? 5.881 4.191 1.474 1.00 84.25 185 LYS A O 1
ATOM 1437 N N . ILE A 1 186 ? 6.139 6.214 0.557 1.00 87.50 186 ILE A N 1
ATOM 1438 C CA . ILE A 1 186 ? 5.545 6.948 1.689 1.00 87.50 186 ILE A CA 1
ATOM 1439 C C . ILE A 1 186 ? 4.024 6.790 1.690 1.00 87.50 186 ILE A C 1
ATOM 1441 O O . ILE A 1 186 ? 3.450 6.600 2.759 1.00 87.50 186 ILE A O 1
ATOM 1445 N N . GLN A 1 187 ? 3.373 6.849 0.526 1.00 81.62 187 GLN A N 1
ATOM 1446 C CA . GLN A 1 187 ? 1.936 6.609 0.400 1.00 81.62 187 GLN A CA 1
ATOM 1447 C C . GLN A 1 187 ? 1.572 5.212 0.899 1.00 81.62 187 GLN A C 1
ATOM 1449 O O . GLN A 1 187 ? 0.655 5.088 1.701 1.00 81.62 187 GLN A O 1
ATOM 1454 N N . ASP A 1 188 ? 2.326 4.187 0.508 1.00 71.12 188 ASP A N 1
ATOM 1455 C CA . ASP A 1 188 ? 2.069 2.808 0.928 1.00 71.12 188 ASP A CA 1
ATOM 1456 C C . ASP A 1 188 ? 2.175 2.631 2.449 1.00 71.12 188 ASP A C 1
ATOM 1458 O O . ASP A 1 188 ? 1.419 1.869 3.048 1.00 71.12 188 ASP A O 1
ATOM 1462 N N . LYS A 1 189 ? 3.104 3.348 3.100 1.00 74.56 189 LYS A N 1
ATOM 1463 C CA . LYS A 1 189 ? 3.302 3.260 4.556 1.00 74.56 189 LYS A CA 1
ATOM 1464 C C . LYS A 1 189 ? 2.375 4.152 5.374 1.00 74.56 189 LYS A C 1
ATOM 1466 O O . LYS A 1 189 ? 2.048 3.805 6.504 1.00 74.56 189 LYS A O 1
ATOM 1471 N N . GLU A 1 190 ? 2.013 5.317 4.852 1.00 81.81 190 GLU A N 1
ATOM 1472 C CA . GLU A 1 190 ? 1.368 6.381 5.631 1.00 81.81 190 GLU A CA 1
ATOM 1473 C C . GLU A 1 190 ? 0.000 6.800 5.080 1.00 81.81 190 GLU A C 1
ATOM 1475 O O . GLU A 1 190 ? -0.672 7.633 5.682 1.00 81.81 190 GLU A O 1
ATOM 1480 N N . GLY A 1 191 ? -0.411 6.274 3.925 1.00 73.56 191 GLY A N 1
ATOM 1481 C CA . GLY A 1 191 ? -1.649 6.643 3.235 1.00 73.56 191 GLY A CA 1
ATOM 1482 C C . GLY A 1 191 ? -1.645 8.057 2.643 1.00 73.56 191 GLY A C 1
ATOM 1483 O O . GLY A 1 191 ? -2.689 8.548 2.219 1.00 73.56 191 GLY A O 1
ATOM 1484 N N . ILE A 1 192 ? -0.497 8.742 2.625 1.00 81.50 192 ILE A N 1
ATOM 1485 C CA . ILE A 1 192 ? -0.381 10.140 2.187 1.00 81.50 192 ILE A CA 1
ATOM 1486 C C . ILE A 1 192 ? -0.184 10.175 0.665 1.00 81.50 192 ILE A C 1
ATOM 1488 O O . ILE A 1 192 ? 0.840 9.680 0.204 1.00 81.50 192 ILE A O 1
ATOM 1492 N N . PRO A 1 193 ? -1.072 10.791 -0.133 1.00 78.06 193 PRO A N 1
ATOM 1493 C CA . PRO A 1 193 ? -0.920 10.834 -1.591 1.00 78.06 193 PRO A CA 1
ATOM 1494 C C . PRO A 1 193 ? 0.376 11.538 -2.055 1.00 78.06 193 PRO A C 1
ATOM 1496 O O . PRO A 1 193 ? 0.731 12.571 -1.474 1.00 78.06 193 PRO A O 1
ATOM 1499 N N . PRO A 1 194 ? 1.090 11.043 -3.090 1.00 83.62 194 PRO A N 1
ATOM 1500 C CA . PRO A 1 194 ? 2.374 11.583 -3.559 1.00 83.62 194 PRO A CA 1
ATOM 1501 C C . PRO A 1 194 ? 2.367 13.074 -3.918 1.00 83.62 194 PRO A C 1
ATOM 1503 O O . PRO A 1 194 ? 3.375 13.770 -3.751 1.00 83.62 194 PRO A O 1
ATOM 1506 N N . ASP A 1 195 ? 1.239 13.599 -4.386 1.00 77.56 195 ASP A N 1
ATOM 1507 C CA . ASP A 1 195 ? 1.086 15.006 -4.760 1.00 77.56 195 ASP A CA 1
ATOM 1508 C C . ASP A 1 195 ? 0.972 15.945 -3.539 1.00 77.56 195 ASP A C 1
ATOM 1510 O O . ASP A 1 195 ? 1.468 17.083 -3.550 1.00 77.56 195 ASP A O 1
ATOM 1514 N N . GLN A 1 196 ? 0.438 15.432 -2.429 1.00 83.06 196 GLN A N 1
ATOM 1515 C CA . GLN A 1 196 ? 0.444 16.088 -1.123 1.00 83.06 196 GLN A CA 1
ATOM 1516 C C . GLN A 1 196 ? 1.820 16.063 -0.459 1.00 83.06 196 GLN A C 1
ATOM 1518 O O . GLN A 1 196 ? 2.077 16.847 0.461 1.00 83.06 196 GLN A O 1
ATOM 1523 N N . GLN A 1 197 ? 2.722 15.205 -0.929 1.00 88.69 197 GLN A N 1
ATOM 1524 C CA . GLN A 1 197 ? 4.057 15.081 -0.376 1.00 88.69 197 GLN A CA 1
ATOM 1525 C C . GLN A 1 197 ? 5.022 16.092 -0.999 1.00 88.69 197 GLN A C 1
ATOM 1527 O O . GLN A 1 197 ? 5.228 16.167 -2.215 1.00 88.69 197 GLN A O 1
ATOM 1532 N N . ARG A 1 198 ? 5.692 16.864 -0.142 1.00 92.31 198 ARG A N 1
ATOM 1533 C CA . ARG A 1 198 ? 6.852 17.675 -0.518 1.00 92.31 198 ARG A CA 1
ATOM 1534 C C . ARG A 1 198 ? 8.064 17.205 0.270 1.00 92.31 198 ARG A C 1
ATOM 1536 O O . ARG A 1 198 ? 8.151 17.454 1.470 1.00 92.31 198 ARG A O 1
ATOM 1543 N N . LEU A 1 199 ? 8.996 16.560 -0.424 1.00 95.38 199 LEU A N 1
ATOM 1544 C CA . LEU A 1 199 ? 10.249 16.100 0.160 1.00 95.38 199 LEU A CA 1
ATOM 1545 C C . LEU A 1 199 ? 11.333 17.172 0.045 1.00 95.38 199 LEU A C 1
ATOM 1547 O O . LEU A 1 199 ? 11.473 17.837 -0.985 1.00 95.38 199 LEU A O 1
ATOM 1551 N N . ILE A 1 200 ? 12.075 17.358 1.134 1.00 95.44 200 ILE A N 1
ATOM 1552 C CA . ILE A 1 200 ? 13.150 18.340 1.266 1.00 95.44 200 ILE A CA 1
ATOM 1553 C C . ILE A 1 200 ? 14.395 17.637 1.804 1.00 95.44 200 ILE A C 1
ATOM 1555 O O . ILE A 1 200 ? 14.339 16.968 2.834 1.00 95.44 200 ILE A O 1
ATOM 1559 N N . PHE A 1 201 ? 15.537 17.841 1.157 1.00 96.62 201 PHE A N 1
ATOM 1560 C CA . PHE A 1 201 ? 16.836 17.363 1.627 1.00 96.62 201 PHE A CA 1
ATOM 1561 C C . PHE A 1 201 ? 17.886 18.458 1.456 1.00 96.62 201 PHE A C 1
ATOM 1563 O O . PHE A 1 201 ? 17.901 19.153 0.442 1.00 96.62 201 PHE A O 1
ATOM 1570 N N . ALA A 1 202 ? 18.738 18.651 2.468 1.00 91.50 202 ALA A N 1
ATOM 1571 C CA . ALA A 1 202 ? 19.775 19.691 2.478 1.00 91.50 202 ALA A CA 1
ATOM 1572 C C . ALA A 1 202 ? 19.261 21.099 2.079 1.00 91.50 202 ALA A C 1
ATOM 1574 O O . ALA A 1 202 ? 19.916 21.838 1.347 1.00 91.50 202 ALA A O 1
ATOM 1575 N N . GLY A 1 203 ? 18.048 21.458 2.523 1.00 88.69 203 GLY A N 1
ATOM 1576 C CA . GLY A 1 203 ? 17.404 22.741 2.207 1.00 88.69 203 GLY A CA 1
ATOM 1577 C C . GLY A 1 203 ? 16.848 22.865 0.782 1.00 88.69 203 GLY A C 1
ATOM 1578 O O . GLY A 1 203 ? 16.280 23.901 0.446 1.00 88.69 203 GLY A O 1
ATOM 1579 N N . LYS A 1 204 ? 16.965 21.826 -0.053 1.00 90.69 204 LYS A N 1
ATOM 1580 C CA . LYS A 1 204 ? 16.428 21.787 -1.418 1.00 90.69 204 LYS A CA 1
ATOM 1581 C C . LYS A 1 204 ? 15.147 20.968 -1.468 1.00 90.69 204 LYS A C 1
ATOM 1583 O O . LYS A 1 204 ? 15.066 19.898 -0.871 1.00 90.69 204 LYS A O 1
ATOM 1588 N N . GLN A 1 205 ? 14.157 21.460 -2.210 1.00 92.88 205 GLN A N 1
ATOM 1589 C CA . GLN A 1 205 ? 13.007 20.645 -2.584 1.00 92.88 205 GLN A CA 1
ATOM 1590 C C . GLN A 1 205 ? 13.445 19.603 -3.617 1.00 92.88 205 GLN A C 1
ATOM 1592 O O . GLN A 1 205 ? 14.148 19.935 -4.571 1.00 92.88 205 GLN A O 1
ATOM 1597 N N . LEU A 1 206 ? 12.995 18.369 -3.418 1.00 95.00 206 LEU A N 1
ATOM 1598 C CA . LEU A 1 206 ? 13.250 17.258 -4.320 1.00 95.00 206 LEU A CA 1
ATOM 1599 C C . LEU A 1 206 ? 12.225 17.243 -5.466 1.00 95.00 206 LEU A C 1
ATOM 1601 O O . LEU A 1 206 ? 11.040 17.511 -5.250 1.00 95.00 206 LEU A O 1
ATOM 1605 N N . GLU A 1 207 ? 12.707 16.993 -6.681 1.00 92.38 207 GLU A N 1
ATOM 1606 C CA . GLU A 1 207 ? 11.942 16.962 -7.931 1.00 92.38 207 GLU A CA 1
ATOM 1607 C C . GLU A 1 207 ? 11.632 15.514 -8.321 1.00 92.38 207 GLU A C 1
ATOM 1609 O O . GLU A 1 207 ? 12.532 14.679 -8.326 1.00 92.38 207 GLU A O 1
ATOM 1614 N N . ASP A 1 208 ? 10.377 15.242 -8.689 1.00 87.56 208 ASP A N 1
ATOM 1615 C CA . ASP A 1 208 ? 9.826 13.888 -8.870 1.00 87.56 208 ASP A CA 1
ATOM 1616 C C . ASP A 1 208 ? 10.605 13.026 -9.882 1.00 87.56 208 ASP A C 1
ATOM 1618 O O . ASP A 1 208 ? 10.820 11.842 -9.636 1.00 87.56 208 ASP A O 1
ATOM 1622 N N . GLY A 1 209 ? 11.112 13.635 -10.961 1.00 86.12 209 GLY A N 1
ATOM 1623 C CA . GLY A 1 209 ? 11.861 12.946 -12.020 1.00 86.12 209 GLY A CA 1
ATOM 1624 C C . GLY A 1 209 ? 13.356 12.718 -11.756 1.00 86.12 209 GLY A C 1
ATOM 1625 O O . GLY A 1 209 ? 14.040 12.212 -12.641 1.00 86.12 209 GLY A O 1
ATOM 1626 N N . ARG A 1 210 ? 13.889 13.114 -10.593 1.00 90.50 210 ARG A N 1
ATOM 1627 C CA . ARG A 1 210 ? 15.294 12.867 -10.217 1.00 90.50 210 ARG A CA 1
ATOM 1628 C C . ARG A 1 210 ? 15.412 11.681 -9.271 1.00 90.50 210 ARG A C 1
ATOM 1630 O O . ARG A 1 210 ? 14.443 11.320 -8.612 1.00 90.50 210 ARG A O 1
ATOM 1637 N N . THR A 1 211 ? 16.600 11.102 -9.180 1.00 91.88 211 THR A N 1
ATOM 1638 C CA . THR A 1 211 ? 16.914 9.970 -8.299 1.00 91.88 211 THR A CA 1
ATOM 1639 C C . THR A 1 211 ? 17.453 10.414 -6.939 1.00 91.88 211 THR A C 1
ATOM 1641 O O . THR A 1 211 ? 17.858 11.566 -6.749 1.00 91.88 211 THR A O 1
ATOM 1644 N N . LEU A 1 212 ? 17.501 9.498 -5.970 1.00 92.56 212 LEU A N 1
ATOM 1645 C CA . LEU A 1 212 ? 18.199 9.725 -4.701 1.00 92.56 212 LEU A CA 1
ATOM 1646 C C . LEU A 1 212 ? 19.694 10.023 -4.914 1.00 92.56 212 LEU A C 1
ATOM 1648 O O . LEU A 1 212 ? 20.239 10.925 -4.264 1.00 92.56 212 LEU A O 1
ATOM 1652 N N . ALA A 1 213 ? 20.336 9.336 -5.863 1.00 88.62 213 ALA A N 1
ATOM 1653 C CA . ALA A 1 213 ? 21.726 9.565 -6.247 1.00 88.62 213 ALA A CA 1
ATOM 1654 C C . ALA A 1 213 ? 21.966 10.981 -6.802 1.00 88.62 213 ALA A C 1
ATOM 1656 O O . ALA A 1 213 ? 22.962 11.608 -6.436 1.00 88.62 213 ALA A O 1
ATOM 1657 N N . ASP A 1 214 ? 21.039 11.534 -7.595 1.00 91.94 214 ASP A N 1
ATOM 1658 C CA . ASP A 1 214 ? 21.153 12.899 -8.146 1.00 91.94 214 ASP A CA 1
ATOM 1659 C C . ASP A 1 214 ? 21.237 13.975 -7.056 1.00 91.94 214 ASP A C 1
ATOM 1661 O O . ASP A 1 214 ? 21.862 15.026 -7.233 1.00 91.94 214 ASP A O 1
ATOM 1665 N N . TYR A 1 215 ? 20.609 13.718 -5.909 1.00 94.56 215 TYR A N 1
ATOM 1666 C CA . TYR A 1 215 ? 20.658 14.589 -4.736 1.00 94.56 215 TYR A CA 1
ATOM 1667 C C . TYR A 1 215 ? 21.759 14.217 -3.742 1.00 94.56 215 TYR A C 1
ATOM 1669 O O . TYR A 1 215 ? 21.867 14.855 -2.691 1.00 94.56 215 TYR A O 1
ATOM 1677 N N . ASN A 1 216 ? 22.586 13.222 -4.074 1.00 92.81 216 ASN A N 1
ATOM 1678 C CA . ASN A 1 216 ? 23.594 12.642 -3.195 1.00 92.81 216 ASN A CA 1
ATOM 1679 C C . ASN A 1 216 ? 23.000 12.222 -1.838 1.00 92.81 216 ASN A C 1
ATOM 1681 O O . ASN A 1 216 ? 23.599 12.433 -0.780 1.00 92.81 216 ASN A O 1
ATOM 1685 N N . ILE A 1 217 ? 21.782 11.680 -1.867 1.00 91.88 217 ILE A N 1
ATOM 1686 C CA . ILE A 1 217 ? 21.136 11.102 -0.696 1.00 91.88 217 ILE A CA 1
ATOM 1687 C C . ILE A 1 217 ? 21.792 9.745 -0.472 1.00 91.88 217 ILE A C 1
ATOM 1689 O O . ILE A 1 217 ? 21.817 8.898 -1.357 1.00 91.88 217 ILE A O 1
ATOM 1693 N N . GLN A 1 218 ? 22.361 9.568 0.713 1.00 87.56 218 GLN A N 1
ATOM 1694 C CA . GLN A 1 218 ? 23.109 8.376 1.104 1.00 87.56 218 GLN A CA 1
ATOM 1695 C C . GLN A 1 218 ? 22.314 7.554 2.116 1.00 87.56 218 GLN A C 1
ATOM 1697 O O . GLN A 1 218 ? 21.310 8.017 2.666 1.00 87.56 218 GLN A O 1
ATOM 1702 N N . LYS A 1 219 ? 22.798 6.352 2.419 1.00 83.75 219 LYS A N 1
ATOM 1703 C CA . LYS A 1 219 ? 22.293 5.571 3.547 1.00 83.75 219 LYS A CA 1
ATOM 1704 C C . LYS A 1 219 ? 22.238 6.420 4.826 1.00 83.75 219 LYS A C 1
ATOM 1706 O O . LYS A 1 219 ? 23.127 7.223 5.091 1.00 83.75 219 LYS A O 1
ATOM 1711 N N . GLU A 1 220 ? 21.165 6.236 5.584 1.00 85.06 220 GLU A N 1
ATOM 1712 C CA . GLU A 1 220 ? 20.802 6.937 6.820 1.00 85.06 220 GLU A CA 1
ATOM 1713 C C . GLU A 1 220 ? 20.541 8.447 6.657 1.00 85.06 220 GLU A C 1
ATOM 1715 O O . GLU A 1 220 ? 20.379 9.174 7.640 1.00 85.06 220 GLU A O 1
ATOM 1720 N N . SER A 1 221 ? 20.423 8.940 5.420 1.00 92.19 221 SER A N 1
ATOM 1721 C CA . SER A 1 221 ? 20.031 10.328 5.163 1.00 92.19 221 SER A CA 1
ATOM 1722 C C . SER A 1 221 ? 18.619 10.614 5.660 1.00 92.19 221 SER A C 1
ATOM 1724 O O . SER A 1 221 ? 17.720 9.786 5.534 1.00 92.19 221 SER A O 1
ATOM 1726 N N . THR A 1 222 ? 18.409 11.823 6.187 1.00 93.69 222 THR A N 1
ATOM 1727 C CA . THR A 1 222 ? 17.092 12.284 6.647 1.00 93.69 222 THR A CA 1
ATOM 1728 C C . THR A 1 222 ? 16.509 13.327 5.698 1.00 93.69 222 THR A C 1
ATOM 1730 O O . THR A 1 222 ? 17.004 14.452 5.604 1.00 93.69 222 THR A O 1
ATOM 1733 N N . LEU A 1 223 ? 15.425 12.965 5.025 1.00 96.62 223 LEU A N 1
ATOM 1734 C CA . LEU A 1 223 ? 14.557 13.852 4.262 1.00 96.62 223 LEU A CA 1
ATOM 1735 C C . LEU A 1 223 ? 13.493 14.433 5.198 1.00 96.62 223 LEU A C 1
ATOM 1737 O O . LEU A 1 223 ? 13.103 13.813 6.184 1.00 96.62 223 LEU A O 1
ATOM 1741 N N . HIS A 1 224 ? 12.995 15.619 4.876 1.00 95.62 224 HIS A N 1
ATOM 1742 C CA . HIS A 1 224 ? 11.864 16.231 5.563 1.00 95.62 224 HIS A CA 1
ATOM 1743 C C . HIS A 1 224 ? 10.640 16.196 4.651 1.00 95.62 224 HIS A C 1
ATOM 1745 O O . HIS A 1 224 ? 10.698 16.668 3.516 1.00 95.62 224 HIS A O 1
ATOM 1751 N N . LEU A 1 225 ? 9.539 15.653 5.159 1.00 93.62 225 LEU A N 1
ATOM 1752 C CA . LEU A 1 225 ? 8.237 15.631 4.514 1.00 93.62 225 LEU A CA 1
ATOM 1753 C C . LEU A 1 225 ? 7.385 16.788 5.029 1.00 93.62 225 LEU A C 1
ATOM 1755 O O . LEU A 1 225 ? 7.023 16.865 6.206 1.00 93.62 225 LEU A O 1
ATOM 1759 N N . VAL A 1 226 ? 7.028 17.670 4.105 1.00 89.94 226 VAL A N 1
ATOM 1760 C CA . VAL A 1 226 ? 6.049 18.732 4.311 1.00 89.94 226 VAL A CA 1
ATOM 1761 C C . VAL A 1 226 ? 4.773 18.349 3.578 1.00 89.94 226 VAL A C 1
ATOM 1763 O O . VAL A 1 226 ? 4.795 18.125 2.368 1.00 89.94 226 VAL A O 1
ATOM 1766 N N . LEU A 1 227 ? 3.660 18.306 4.308 1.00 84.69 227 LEU A N 1
ATOM 1767 C CA . LEU A 1 227 ? 2.352 18.042 3.722 1.00 84.69 227 LEU A CA 1
ATOM 1768 C C . LEU A 1 227 ? 1.783 19.318 3.114 1.00 84.69 227 LEU A C 1
ATOM 1770 O O . LEU A 1 227 ? 1.719 20.370 3.757 1.00 84.69 227 LEU A O 1
ATOM 1774 N N . ARG A 1 228 ? 1.357 19.232 1.858 1.00 76.56 228 ARG A N 1
ATOM 1775 C CA . ARG A 1 228 ? 0.618 20.305 1.204 1.00 76.56 228 ARG A CA 1
ATOM 1776 C C . ARG A 1 228 ? -0.850 20.202 1.598 1.00 76.56 228 ARG A C 1
ATOM 1778 O O . ARG A 1 228 ? -1.563 19.335 1.119 1.00 76.56 228 ARG A O 1
ATOM 1785 N N . LEU A 1 229 ? -1.320 21.153 2.405 1.00 56.31 229 LEU A N 1
ATOM 1786 C CA . LEU A 1 229 ? -2.702 21.198 2.909 1.00 56.31 229 LEU A CA 1
ATOM 1787 C C . LEU A 1 229 ? -3.783 21.381 1.823 1.00 56.31 229 LEU A C 1
ATOM 1789 O O . LEU A 1 229 ? -4.963 21.245 2.128 1.00 56.31 229 LEU A O 1
ATOM 1793 N N . ARG A 1 230 ? -3.406 21.773 0.597 1.00 56.06 230 ARG A N 1
ATOM 1794 C CA . ARG A 1 230 ? -4.316 22.069 -0.535 1.00 56.06 230 ARG A CA 1
ATOM 1795 C C . ARG A 1 230 ? -3.625 21.881 -1.891 1.00 56.06 230 ARG A C 1
ATOM 1797 O O . ARG A 1 230 ? -3.815 22.676 -2.806 1.00 56.06 230 ARG A O 1
ATOM 1804 N N . GLY A 1 231 ? -2.696 20.931 -1.956 1.00 50.47 231 GLY A N 1
ATOM 1805 C CA . GLY A 1 231 ? -1.807 20.750 -3.104 1.00 50.47 231 GLY A CA 1
ATOM 1806 C C . GLY A 1 231 ? -2.062 19.483 -3.898 1.00 50.47 231 GLY A C 1
ATOM 1807 O O . GLY A 1 231 ? -1.191 19.135 -4.686 1.00 50.47 231 GLY A O 1
ATOM 1808 N N . GLY A 1 232 ? -3.197 18.810 -3.682 1.00 53.19 232 GLY A N 1
ATOM 1809 C CA . GLY A 1 232 ? -3.604 17.718 -4.546 1.00 53.19 232 GLY A CA 1
ATOM 1810 C C . GLY A 1 232 ? -3.879 18.278 -5.938 1.00 53.19 232 GLY A C 1
ATOM 1811 O O . GLY A 1 232 ? -4.661 19.226 -6.078 1.00 53.19 232 GLY A O 1
ATOM 1812 N N . THR A 1 233 ? -3.197 17.791 -6.971 1.00 63.41 233 THR A N 1
ATOM 1813 C CA . THR A 1 233 ? -3.367 18.347 -8.327 1.00 63.41 233 THR A CA 1
ATOM 1814 C C . THR A 1 233 ? -4.815 18.205 -8.798 1.00 63.41 233 THR A C 1
ATOM 1816 O O . THR A 1 233 ? -5.308 19.079 -9.523 1.00 63.41 233 THR A O 1
ATOM 1819 N N . MET A 1 234 ? -5.519 17.199 -8.270 1.00 81.38 234 MET A N 1
ATOM 1820 C CA . MET A 1 234 ? -6.912 16.892 -8.529 1.00 81.38 234 MET A CA 1
ATOM 1821 C C . MET A 1 234 ? -7.717 16.795 -7.219 1.00 81.38 234 MET A C 1
ATOM 1823 O O . MET A 1 234 ? -7.494 15.958 -6.352 1.00 81.38 234 MET A O 1
ATOM 1827 N N . GLN A 1 235 ? -8.688 17.694 -7.082 1.00 87.12 235 GLN A N 1
ATOM 1828 C CA . GLN A 1 235 ? -9.694 17.651 -6.024 1.00 87.12 235 GLN A CA 1
ATOM 1829 C C . GLN A 1 235 ? -11.046 17.384 -6.655 1.00 87.12 235 GLN A C 1
ATOM 1831 O O . GLN A 1 235 ? -11.317 17.895 -7.738 1.00 87.12 235 GLN A O 1
ATOM 1836 N N . ILE A 1 236 ? -11.905 16.636 -5.978 1.00 93.12 236 ILE A N 1
ATOM 1837 C CA . ILE A 1 236 ? -13.304 16.468 -6.372 1.00 93.12 236 ILE A CA 1
ATOM 1838 C C . ILE A 1 236 ? -14.217 16.874 -5.223 1.00 93.12 236 ILE A C 1
ATOM 1840 O O . ILE A 1 236 ? -13.836 16.855 -4.051 1.00 93.12 236 ILE A O 1
ATOM 1844 N N . PHE A 1 237 ? -15.445 17.233 -5.565 1.00 94.81 237 PHE A N 1
ATOM 1845 C CA . PHE A 1 237 ? -16.482 17.557 -4.603 1.00 94.81 237 PHE A CA 1
ATOM 1846 C C . PHE A 1 237 ? -17.463 16.402 -4.495 1.00 94.81 237 PHE A C 1
ATOM 1848 O O . PHE A 1 237 ? -17.881 15.837 -5.503 1.00 94.81 237 PHE A O 1
ATOM 1855 N N . VAL A 1 238 ? -17.884 16.078 -3.279 1.00 95.50 238 VAL A N 1
ATOM 1856 C CA . VAL A 1 238 ? -18.965 15.125 -3.035 1.00 95.50 238 VAL A CA 1
ATOM 1857 C C . VAL A 1 238 ? -20.085 15.854 -2.311 1.00 95.50 238 VAL A C 1
ATOM 1859 O O . VAL A 1 238 ? -19.898 16.386 -1.218 1.00 95.50 238 VAL A O 1
ATOM 1862 N N . LYS A 1 239 ? -21.262 15.908 -2.931 1.00 93.12 239 LYS A N 1
ATOM 1863 C CA . LYS A 1 239 ? -22.478 16.432 -2.306 1.00 93.12 239 LYS A CA 1
ATOM 1864 C C . LYS A 1 239 ? -23.211 15.313 -1.590 1.00 93.12 239 LYS A C 1
ATOM 1866 O O . LYS A 1 239 ? -23.606 14.336 -2.223 1.00 93.12 239 LYS A O 1
ATOM 1871 N N . THR A 1 240 ? -23.408 15.465 -0.288 1.00 85.06 240 THR A N 1
ATOM 1872 C CA . THR A 1 240 ? -24.203 14.543 0.524 1.00 85.06 240 THR A CA 1
ATOM 1873 C C . THR A 1 240 ? -25.701 14.812 0.348 1.00 85.06 240 THR A C 1
ATOM 1875 O O . THR A 1 240 ? -26.117 15.868 -0.137 1.00 85.06 240 THR A O 1
ATOM 1878 N N . LEU A 1 241 ? -26.535 13.879 0.816 1.00 75.75 241 LEU A N 1
ATOM 1879 C CA . LEU A 1 241 ? -27.995 14.034 0.840 1.00 75.75 241 LEU A CA 1
ATOM 1880 C C . LEU A 1 241 ? -28.481 15.226 1.682 1.00 75.75 241 LEU A C 1
ATOM 1882 O O . LEU A 1 241 ? -29.570 15.734 1.437 1.00 75.75 241 LEU A O 1
ATOM 1886 N N . THR A 1 242 ? -27.687 15.691 2.652 1.00 75.62 242 THR A N 1
ATOM 1887 C CA . THR A 1 242 ? -28.018 16.872 3.468 1.00 75.62 242 THR A CA 1
ATOM 1888 C C . THR A 1 242 ? -27.725 18.190 2.744 1.00 75.62 242 THR A C 1
ATOM 1890 O O . THR A 1 242 ? -27.982 19.260 3.288 1.00 75.62 242 THR A O 1
ATOM 1893 N N . GLY A 1 243 ? -27.171 18.129 1.526 1.00 78.94 243 GLY A N 1
ATOM 1894 C CA . GLY A 1 243 ? -26.725 19.291 0.758 1.00 78.94 243 GLY A CA 1
ATOM 1895 C C . GLY A 1 243 ? -25.328 19.789 1.143 1.00 78.94 243 GLY A C 1
ATOM 1896 O O . GLY A 1 243 ? -24.820 20.723 0.519 1.00 78.94 243 GLY A O 1
ATOM 1897 N N . LYS A 1 244 ? -24.673 19.159 2.130 1.00 88.94 244 LYS A N 1
ATOM 1898 C CA . LYS A 1 244 ? -23.282 19.449 2.496 1.00 88.94 244 LYS A CA 1
ATOM 1899 C C . LYS A 1 244 ? -22.364 19.030 1.347 1.00 88.94 244 LYS A C 1
ATOM 1901 O O . LYS A 1 244 ? -22.488 17.933 0.811 1.00 88.94 244 LYS A O 1
ATOM 1906 N N . THR A 1 245 ? -21.436 19.905 0.970 1.00 89.50 245 THR A N 1
ATOM 1907 C CA . THR A 1 245 ? -20.381 19.583 0.000 1.00 89.50 245 THR A CA 1
ATOM 1908 C C . THR A 1 245 ? -19.089 19.320 0.758 1.00 89.50 245 THR A C 1
ATOM 1910 O O . THR A 1 245 ? -18.668 20.159 1.552 1.00 89.50 245 THR A O 1
ATOM 1913 N N . ILE A 1 246 ? -18.473 18.166 0.519 1.00 90.00 246 ILE A N 1
ATOM 1914 C CA . ILE A 1 246 ? -17.146 17.823 1.032 1.00 90.00 246 ILE A CA 1
ATOM 1915 C C . ILE A 1 246 ? -16.144 17.816 -0.115 1.00 90.00 246 ILE A C 1
ATOM 1917 O O . ILE A 1 246 ? -16.488 17.477 -1.246 1.00 90.00 246 ILE A O 1
ATOM 1921 N N . THR A 1 247 ? -14.903 18.176 0.183 1.00 88.81 247 THR A N 1
ATOM 1922 C CA . THR A 1 247 ? -13.799 18.120 -0.779 1.00 88.81 247 THR A CA 1
ATOM 1923 C C . THR A 1 247 ? -12.972 16.875 -0.509 1.00 88.81 247 THR A C 1
ATOM 1925 O O . THR A 1 247 ? -12.618 16.620 0.646 1.00 88.81 247 THR A O 1
ATOM 1928 N N . LEU A 1 248 ? -12.642 16.119 -1.550 1.00 87.69 248 LEU A N 1
ATOM 1929 C CA . LEU A 1 248 ? -11.721 14.989 -1.491 1.00 87.69 248 LEU A CA 1
ATOM 1930 C C . LEU A 1 248 ? -10.509 15.268 -2.370 1.00 87.69 248 LEU A C 1
ATOM 1932 O O . LEU A 1 248 ? -10.661 15.708 -3.508 1.00 87.69 248 LEU A O 1
ATOM 1936 N N . ASP A 1 249 ? -9.329 14.979 -1.836 1.00 82.75 249 ASP A N 1
ATOM 1937 C CA . ASP A 1 249 ? -8.093 14.924 -2.607 1.00 82.75 249 ASP A CA 1
ATOM 1938 C C . ASP A 1 249 ? -7.958 13.513 -3.191 1.00 82.75 249 ASP A C 1
ATOM 1940 O O . ASP A 1 249 ? -8.036 12.511 -2.465 1.00 82.75 249 ASP A O 1
ATOM 1944 N N . VAL A 1 250 ? -7.832 13.432 -4.511 1.00 84.81 250 VAL A N 1
ATOM 1945 C CA . VAL A 1 250 ? -7.902 12.173 -5.258 1.00 84.81 250 VAL A CA 1
ATOM 1946 C C . VAL A 1 250 ? -6.919 12.163 -6.414 1.00 84.81 250 VAL A C 1
ATOM 1948 O O . VAL A 1 250 ? -6.601 13.212 -6.965 1.00 84.81 250 VAL A O 1
ATOM 1951 N N . ASP A 1 251 ? -6.519 10.968 -6.822 1.00 83.12 251 ASP A N 1
ATOM 1952 C CA . ASP A 1 251 ? -5.768 10.741 -8.049 1.00 83.12 251 ASP A CA 1
ATOM 1953 C C . ASP A 1 251 ? -6.700 10.241 -9.154 1.00 83.12 251 ASP A C 1
ATOM 1955 O O . ASP A 1 251 ? -7.680 9.545 -8.899 1.00 83.12 251 ASP A O 1
ATOM 1959 N N . SER A 1 252 ? -6.403 10.556 -10.418 1.00 83.00 252 SER A N 1
ATOM 1960 C CA . SER A 1 252 ? -7.227 10.076 -11.543 1.00 83.00 252 SER A CA 1
ATOM 1961 C C . SER A 1 252 ? -7.293 8.539 -11.627 1.00 83.00 252 SER A C 1
ATOM 1963 O O . SER A 1 252 ? -8.287 7.991 -12.105 1.00 83.00 252 SER A O 1
ATOM 1965 N N . GLY A 1 253 ? -6.268 7.851 -11.112 1.00 82.06 253 GLY A N 1
ATOM 1966 C CA . GLY A 1 253 ? -6.209 6.395 -10.988 1.00 82.06 253 GLY A CA 1
ATOM 1967 C C . GLY A 1 253 ? -6.922 5.821 -9.760 1.00 82.06 253 GLY A C 1
ATOM 1968 O O . GLY A 1 253 ? -7.033 4.601 -9.670 1.00 82.06 253 GLY A O 1
ATOM 1969 N N . ASP A 1 254 ? -7.426 6.652 -8.838 1.00 85.50 254 ASP A N 1
ATOM 1970 C CA . ASP A 1 254 ? -8.160 6.168 -7.667 1.00 85.50 254 ASP A CA 1
ATOM 1971 C C . ASP A 1 254 ? -9.389 5.375 -8.109 1.00 85.50 254 ASP A C 1
ATOM 1973 O O . ASP A 1 254 ? -10.202 5.849 -8.909 1.00 85.50 254 ASP A O 1
ATOM 1977 N N . THR A 1 255 ? -9.554 4.185 -7.536 1.00 90.00 255 THR A N 1
ATOM 1978 C CA . THR A 1 255 ? -10.767 3.383 -7.696 1.00 90.00 255 THR A CA 1
ATOM 1979 C C . THR A 1 255 ? -11.963 4.020 -6.984 1.00 90.00 255 THR A C 1
ATOM 1981 O O . THR A 1 255 ? -11.828 4.804 -6.042 1.00 90.00 255 THR A O 1
ATOM 1984 N N . ILE A 1 256 ? -13.178 3.671 -7.392 1.00 93.12 256 ILE A N 1
ATOM 1985 C CA . ILE A 1 256 ? -14.388 4.123 -6.700 1.00 93.12 256 ILE A CA 1
ATOM 1986 C C . ILE A 1 256 ? -14.452 3.552 -5.280 1.00 93.12 256 ILE A C 1
ATOM 1988 O O . ILE A 1 256 ? -14.932 4.239 -4.380 1.00 93.12 256 ILE A O 1
ATOM 1992 N N . GLU A 1 257 ? -13.922 2.351 -5.050 1.00 86.12 257 GLU A N 1
ATOM 1993 C CA . GLU A 1 257 ? -13.756 1.783 -3.710 1.00 86.12 257 GLU A CA 1
ATOM 1994 C C . GLU A 1 257 ? -12.853 2.652 -2.820 1.00 86.12 257 GLU A C 1
ATOM 1996 O O . GLU A 1 257 ? -13.261 3.048 -1.726 1.00 86.12 257 GLU A O 1
ATOM 2001 N N . THR A 1 258 ? -11.680 3.062 -3.314 1.00 83.69 258 THR A N 1
ATOM 2002 C CA . THR A 1 258 ? -10.776 3.958 -2.570 1.00 83.69 258 THR A CA 1
ATOM 2003 C C . THR A 1 258 ? -11.400 5.333 -2.330 1.00 83.69 258 THR A C 1
ATOM 2005 O O . THR A 1 258 ? -11.243 5.910 -1.256 1.00 83.69 258 THR A O 1
ATOM 2008 N N . VAL A 1 259 ? -12.177 5.858 -3.285 1.00 91.69 259 VAL A N 1
ATOM 2009 C CA . VAL A 1 259 ? -12.937 7.108 -3.092 1.00 91.69 259 VAL A CA 1
ATOM 2010 C C . VAL A 1 259 ? -13.990 6.950 -1.993 1.00 91.69 259 VAL A C 1
ATOM 2012 O O . VAL A 1 259 ? -14.168 7.862 -1.186 1.00 91.69 259 VAL A O 1
ATOM 2015 N N . LYS A 1 260 ? -14.670 5.802 -1.915 1.00 89.94 260 LYS A N 1
ATOM 2016 C CA . LYS A 1 260 ? -15.635 5.527 -0.845 1.00 89.94 260 LYS A CA 1
ATOM 2017 C C . LYS A 1 260 ? -14.973 5.407 0.524 1.00 89.94 260 LYS A C 1
ATOM 2019 O O . LYS A 1 260 ? -15.508 5.952 1.487 1.00 89.94 260 LYS A O 1
ATOM 2024 N N . ALA A 1 261 ? -13.807 4.773 0.618 1.00 79.88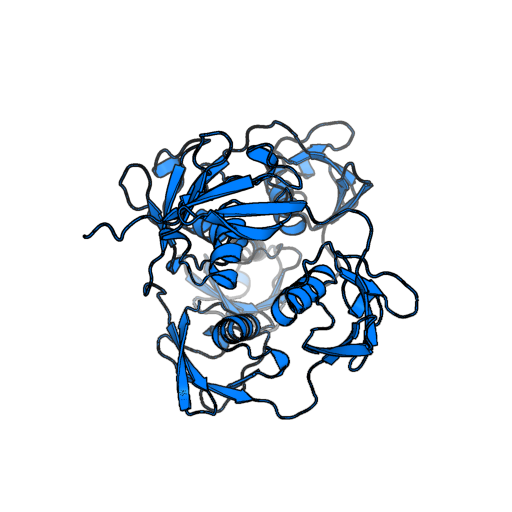 261 ALA A N 1
ATOM 2025 C CA . ALA A 1 261 ? -13.027 4.752 1.856 1.00 79.88 261 ALA A CA 1
ATOM 2026 C C . ALA A 1 261 ? -12.684 6.183 2.319 1.00 79.88 261 ALA A C 1
ATOM 2028 O O . ALA A 1 261 ? -13.003 6.564 3.440 1.00 79.88 261 ALA A O 1
ATOM 2029 N N . LYS A 1 262 ? -12.215 7.051 1.408 1.00 84.31 262 LYS A N 1
ATOM 2030 C CA . LYS A 1 262 ? -11.952 8.474 1.715 1.00 84.31 262 LYS A CA 1
ATOM 2031 C C . LYS A 1 262 ? -13.194 9.233 2.213 1.00 84.31 262 LYS A C 1
ATOM 2033 O O . LYS A 1 262 ? -13.081 10.178 2.994 1.00 84.31 262 LYS A O 1
ATOM 2038 N N . ILE A 1 263 ? -14.392 8.859 1.758 1.00 87.19 263 ILE A N 1
ATOM 2039 C CA . ILE A 1 263 ? -15.661 9.418 2.258 1.00 87.19 263 ILE A CA 1
ATOM 2040 C C . ILE A 1 263 ? -16.000 8.861 3.640 1.00 87.19 263 ILE A C 1
ATOM 2042 O O . ILE A 1 263 ? -16.491 9.614 4.480 1.00 87.19 263 ILE A O 1
ATOM 2046 N N . GLN A 1 264 ? -15.740 7.577 3.889 1.00 80.94 264 GLN A N 1
ATOM 2047 C CA . GLN A 1 264 ? -15.913 6.964 5.203 1.00 80.94 264 GLN A CA 1
ATOM 2048 C C . GLN A 1 264 ? -15.033 7.657 6.243 1.00 80.94 264 GLN A C 1
ATOM 2050 O O . GLN A 1 264 ? -1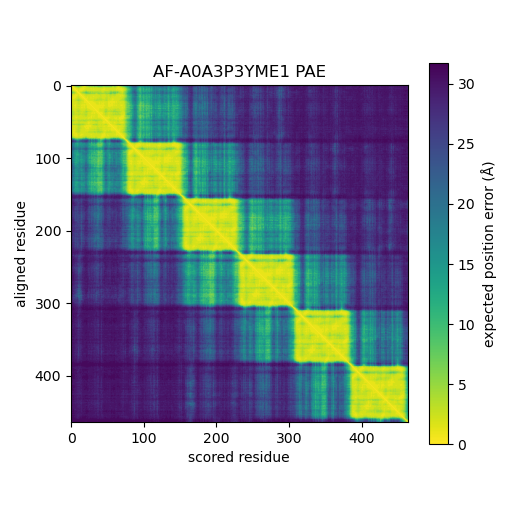5.539 8.024 7.298 1.00 80.94 264 GLN A O 1
ATOM 2055 N N . ASP A 1 265 ? -13.771 7.932 5.923 1.00 73.25 265 ASP A N 1
ATOM 2056 C CA . ASP A 1 265 ? -12.852 8.612 6.841 1.00 73.25 265 ASP A CA 1
ATOM 2057 C C . ASP A 1 265 ? -13.329 10.025 7.213 1.00 73.25 265 ASP A C 1
ATOM 2059 O O . ASP A 1 265 ? -13.141 10.480 8.341 1.00 73.25 265 ASP A O 1
ATOM 2063 N N . LYS A 1 266 ? -13.970 10.738 6.274 1.00 79.56 266 LYS A N 1
ATOM 2064 C CA . LYS A 1 266 ? -14.449 12.113 6.504 1.00 79.56 266 LYS A CA 1
ATOM 2065 C C . LYS A 1 266 ? -15.845 12.205 7.108 1.00 79.56 266 LYS A C 1
ATOM 2067 O O . LYS A 1 266 ? -16.100 13.107 7.903 1.00 79.56 266 LYS A O 1
ATOM 2072 N N . GLU A 1 267 ? -16.763 11.333 6.702 1.00 81.88 267 GLU A N 1
ATOM 2073 C CA . GLU A 1 267 ? -18.186 11.428 7.056 1.00 81.88 267 GLU A CA 1
ATOM 2074 C C . GLU A 1 267 ? -18.695 10.239 7.886 1.00 81.88 267 GLU A C 1
ATOM 2076 O O . GLU A 1 267 ? -19.848 10.252 8.312 1.00 81.88 267 GLU A O 1
ATOM 2081 N N . GLY A 1 268 ? -17.874 9.212 8.124 1.00 74.19 268 GLY A N 1
ATOM 2082 C CA . GLY A 1 268 ? -18.235 8.022 8.901 1.00 74.19 268 GLY A CA 1
ATOM 2083 C C . GLY A 1 268 ? -19.227 7.085 8.206 1.00 74.19 268 GLY A C 1
ATOM 2084 O O . GLY A 1 268 ? -19.839 6.247 8.863 1.00 74.19 268 GLY A O 1
ATOM 2085 N N . ILE A 1 269 ? -19.433 7.236 6.893 1.00 77.94 269 ILE A N 1
ATOM 2086 C CA . ILE A 1 269 ? -20.420 6.464 6.123 1.00 77.94 269 ILE A CA 1
ATOM 2087 C C . ILE A 1 269 ? -19.736 5.217 5.540 1.00 77.94 269 ILE A C 1
ATOM 2089 O O . ILE A 1 269 ? -18.826 5.382 4.732 1.00 77.94 269 ILE A O 1
ATOM 2093 N N . PRO A 1 270 ? -20.162 3.986 5.864 1.00 72.50 270 PRO A N 1
ATOM 2094 C CA . PRO A 1 270 ? -19.559 2.767 5.315 1.00 72.50 270 PRO A CA 1
ATOM 2095 C C . PRO A 1 270 ? -19.626 2.674 3.769 1.00 72.50 270 PRO A C 1
ATOM 2097 O O . PRO A 1 270 ? -20.655 3.045 3.192 1.00 72.50 270 PRO A O 1
ATOM 2100 N N . PRO A 1 271 ? -18.577 2.187 3.069 1.00 79.88 271 PRO A N 1
ATOM 2101 C CA . PRO A 1 271 ? -18.505 2.127 1.601 1.00 79.88 271 PRO A CA 1
ATOM 2102 C C . PRO A 1 271 ? -19.653 1.377 0.908 1.00 79.88 271 PRO A C 1
ATOM 2104 O O . PRO A 1 271 ? -20.063 1.742 -0.202 1.00 79.88 271 PRO A O 1
ATOM 2107 N N . ASP A 1 272 ? -20.207 0.351 1.552 1.00 73.00 272 ASP A N 1
ATOM 2108 C CA . ASP A 1 272 ? -21.344 -0.443 1.070 1.00 73.00 272 ASP A CA 1
ATOM 2109 C C . ASP A 1 272 ? -22.658 0.367 1.038 1.00 73.00 272 ASP A C 1
ATOM 2111 O O . ASP A 1 272 ? -23.482 0.216 0.124 1.00 73.00 272 ASP A O 1
ATOM 2115 N N . GLN A 1 273 ? -22.818 1.301 1.980 1.00 77.19 273 GLN A N 1
ATOM 2116 C CA . GLN A 1 273 ? -23.930 2.252 2.028 1.00 77.19 273 GLN A CA 1
ATOM 2117 C C . GLN A 1 273 ? -23.784 3.390 1.016 1.00 77.19 273 GLN A C 1
ATOM 2119 O O . GLN A 1 273 ? -24.775 4.032 0.647 1.00 77.19 273 GLN A O 1
ATOM 2124 N N . GLN A 1 274 ? -22.566 3.652 0.547 1.00 86.00 274 GLN A N 1
ATOM 2125 C CA . GLN A 1 274 ? -22.299 4.740 -0.376 1.00 86.00 274 GLN A CA 1
ATOM 2126 C C . GLN A 1 274 ? -22.681 4.363 -1.811 1.00 86.00 274 GLN A C 1
ATOM 2128 O O . GLN A 1 274 ? -22.176 3.409 -2.412 1.00 86.00 274 GLN A O 1
ATOM 2133 N N . ARG A 1 275 ? -23.549 5.170 -2.422 1.00 90.75 275 ARG A N 1
ATOM 2134 C CA . ARG A 1 275 ? -23.758 5.196 -3.871 1.00 90.75 275 ARG A CA 1
ATOM 2135 C C . ARG A 1 275 ? -23.283 6.531 -4.408 1.00 90.75 275 ARG A C 1
ATOM 2137 O O . ARG A 1 275 ? -23.937 7.552 -4.215 1.00 90.75 275 ARG A O 1
ATOM 2144 N N . LEU A 1 276 ? -22.176 6.490 -5.133 1.00 94.44 276 LEU A N 1
ATOM 2145 C CA . LEU A 1 276 ? -21.654 7.649 -5.837 1.00 94.44 276 LEU A CA 1
ATOM 2146 C C . LEU A 1 276 ? -22.268 7.734 -7.231 1.00 94.44 276 LEU A C 1
ATOM 2148 O O . LEU A 1 276 ? -22.401 6.730 -7.936 1.00 94.44 276 LEU A O 1
ATOM 2152 N N . ILE A 1 277 ? -22.683 8.941 -7.599 1.00 94.00 277 ILE A N 1
ATOM 2153 C CA . ILE A 1 277 ? -23.295 9.257 -8.885 1.00 94.00 277 ILE A CA 1
ATOM 2154 C C . ILE A 1 277 ? -22.532 10.422 -9.506 1.00 94.00 277 ILE A C 1
ATOM 2156 O O . ILE A 1 277 ? -22.350 11.461 -8.874 1.00 94.00 277 ILE A O 1
ATOM 2160 N N . PHE A 1 278 ? -22.145 10.278 -10.767 1.00 96.25 278 PHE A N 1
ATOM 2161 C CA . PHE A 1 278 ? -21.527 11.337 -11.556 1.00 96.25 278 PHE A CA 1
ATOM 2162 C C . PHE A 1 278 ? -22.184 11.403 -12.932 1.00 96.25 278 PHE A C 1
ATOM 2164 O O . PHE A 1 278 ? -22.410 10.371 -13.559 1.00 96.25 278 PHE A O 1
ATOM 2171 N N . ALA A 1 279 ? -22.538 12.609 -13.389 1.00 90.81 279 ALA A N 1
ATOM 2172 C CA . ALA A 1 279 ? -23.205 12.831 -14.678 1.00 90.81 279 ALA A CA 1
ATOM 2173 C C . ALA A 1 279 ? -24.412 11.889 -14.932 1.00 90.81 279 ALA A C 1
ATOM 2175 O O . ALA A 1 279 ? -24.598 11.363 -16.028 1.00 90.81 279 ALA A O 1
ATOM 2176 N N . GLY A 1 280 ? -25.212 11.626 -13.891 1.00 86.81 280 GLY A N 1
ATOM 2177 C CA . GLY A 1 280 ? -26.378 10.733 -13.951 1.00 86.81 280 GLY A CA 1
ATOM 2178 C C . GLY A 1 280 ? -26.063 9.231 -13.963 1.00 86.81 280 GLY A C 1
ATOM 2179 O O . GLY A 1 280 ? -26.988 8.423 -13.913 1.00 86.81 280 GLY A O 1
ATOM 2180 N N . LYS A 1 281 ? -24.787 8.833 -13.985 1.00 89.94 281 LYS A N 1
ATOM 2181 C CA . LYS A 1 281 ? -24.350 7.434 -13.932 1.00 89.94 281 LYS A CA 1
ATOM 2182 C C . LYS A 1 281 ? -23.934 7.048 -12.522 1.00 89.94 281 LYS A C 1
ATOM 2184 O O . LYS A 1 281 ? -23.268 7.812 -11.828 1.00 89.94 281 LYS A O 1
ATOM 2189 N N . GLN A 1 282 ? -24.316 5.843 -12.111 1.00 91.88 282 GLN A N 1
ATOM 2190 C CA . GLN A 1 282 ? -23.817 5.252 -10.877 1.00 91.88 282 GLN A CA 1
ATOM 2191 C C . GLN A 1 282 ? -22.379 4.777 -11.087 1.00 91.88 282 GLN A C 1
ATOM 2193 O O . GLN A 1 282 ? -22.103 4.105 -12.078 1.00 91.88 282 GLN A O 1
ATOM 2198 N N . LEU A 1 283 ? -21.497 5.104 -10.149 1.00 93.69 283 LEU A N 1
ATOM 2199 C CA . LEU A 1 283 ? -20.109 4.666 -10.172 1.00 93.69 283 LEU A CA 1
ATOM 2200 C C . LEU A 1 283 ? -19.988 3.220 -9.652 1.00 93.69 283 LEU A C 1
ATOM 2202 O O . LEU A 1 283 ? -20.762 2.793 -8.789 1.00 93.69 283 LEU A O 1
ATOM 2206 N N . GLU A 1 284 ? -19.042 2.466 -10.209 1.00 89.38 284 GLU A N 1
ATOM 2207 C CA . GLU A 1 284 ? -18.781 1.044 -9.929 1.00 89.38 284 GLU A CA 1
ATOM 2208 C C . GLU A 1 284 ? -17.435 0.896 -9.212 1.00 89.38 284 GLU A C 1
ATOM 2210 O O . GLU A 1 284 ? -16.455 1.470 -9.679 1.00 89.38 284 GLU A O 1
ATOM 2215 N N . ASP A 1 285 ? -17.392 0.108 -8.132 1.00 82.75 285 ASP A N 1
ATOM 2216 C CA . ASP A 1 285 ? -16.274 0.043 -7.171 1.00 82.75 285 ASP A CA 1
ATOM 2217 C C . ASP A 1 285 ? -14.915 -0.283 -7.815 1.00 82.75 285 ASP A C 1
ATOM 2219 O O . ASP A 1 285 ? -13.928 0.387 -7.523 1.00 82.75 285 ASP A O 1
ATOM 2223 N N . GLY A 1 286 ? -14.884 -1.223 -8.765 1.00 82.50 286 GLY A N 1
ATOM 2224 C CA . GLY A 1 286 ? -13.658 -1.655 -9.452 1.00 82.50 286 GLY A CA 1
ATOM 2225 C C . GLY A 1 286 ? -13.185 -0.767 -10.611 1.00 82.50 286 GLY A C 1
ATOM 2226 O O . GLY A 1 286 ? -12.285 -1.170 -11.342 1.00 82.50 286 GLY A O 1
ATOM 2227 N N . ARG A 1 287 ? -13.805 0.397 -10.836 1.00 87.75 287 ARG A N 1
ATOM 2228 C CA . ARG A 1 287 ? -13.369 1.368 -11.856 1.00 87.75 287 ARG A CA 1
ATOM 2229 C C . ARG A 1 287 ? -12.670 2.554 -11.218 1.00 87.75 287 ARG A C 1
ATOM 2231 O O . ARG A 1 287 ? -12.866 2.820 -10.040 1.00 87.75 287 ARG A O 1
ATOM 2238 N N . THR A 1 288 ? -11.907 3.291 -12.008 1.00 91.25 288 THR A N 1
ATOM 2239 C CA . THR A 1 288 ? -11.185 4.493 -11.580 1.00 91.25 288 THR A CA 1
ATOM 2240 C C . THR A 1 288 ? -11.975 5.778 -11.829 1.00 91.25 288 THR A C 1
ATOM 2242 O O . THR A 1 288 ? -12.956 5.796 -12.579 1.00 91.25 288 THR A O 1
ATOM 2245 N N . LEU A 1 289 ? -11.543 6.891 -11.232 1.00 91.75 289 LEU A N 1
ATOM 2246 C CA . LEU A 1 289 ? -12.064 8.222 -11.556 1.00 91.75 289 LEU A CA 1
ATOM 2247 C C . LEU A 1 289 ? -11.863 8.571 -13.042 1.00 91.75 289 LEU A C 1
ATOM 2249 O O . LEU A 1 289 ? -12.776 9.113 -13.676 1.00 91.75 289 LEU A O 1
ATOM 2253 N N . ALA A 1 290 ? -10.712 8.204 -13.614 1.00 89.12 290 ALA A N 1
ATOM 2254 C CA . ALA A 1 290 ? -10.400 8.389 -15.029 1.00 89.12 290 ALA A CA 1
ATOM 2255 C C . ALA A 1 290 ? -11.364 7.625 -15.951 1.00 89.12 290 ALA A C 1
ATOM 2257 O O . ALA A 1 290 ? -11.800 8.182 -16.960 1.00 89.12 290 ALA A O 1
ATOM 2258 N N . ASP A 1 291 ? -11.779 6.406 -15.585 1.00 91.00 291 ASP A N 1
ATOM 2259 C CA . ASP A 1 291 ? -12.729 5.606 -16.381 1.00 91.00 291 ASP A CA 1
ATOM 2260 C C . ASP A 1 291 ? -14.089 6.298 -16.558 1.00 91.00 291 ASP A C 1
ATOM 2262 O O . ASP A 1 291 ? -14.787 6.091 -17.555 1.00 91.00 291 ASP A O 1
ATOM 2266 N N . TYR A 1 292 ? -14.476 7.134 -15.592 1.00 93.38 292 TYR A N 1
ATOM 2267 C CA . TYR A 1 292 ? -15.696 7.940 -15.640 1.00 93.38 292 TYR A CA 1
ATOM 2268 C C . TYR A 1 292 ? -15.476 9.352 -16.179 1.00 93.38 292 TYR A C 1
ATOM 2270 O O . TYR A 1 292 ? -16.426 10.139 -16.219 1.00 93.38 292 TYR A O 1
ATOM 2278 N N . ASN A 1 293 ? -14.252 9.669 -16.612 1.00 93.00 293 ASN A N 1
ATOM 2279 C CA . ASN A 1 293 ? -13.835 11.006 -17.013 1.00 93.00 293 ASN A CA 1
ATOM 2280 C C . ASN A 1 293 ? -14.146 12.053 -15.927 1.00 93.00 293 ASN A C 1
ATOM 2282 O O . ASN A 1 293 ? -14.589 13.167 -16.216 1.00 93.00 293 ASN A O 1
ATOM 2286 N N . ILE A 1 294 ? -13.971 11.667 -14.661 1.00 92.19 294 ILE A N 1
ATOM 2287 C CA . ILE A 1 294 ? -14.076 12.585 -13.533 1.00 92.19 294 ILE A CA 1
ATOM 2288 C C . ILE A 1 294 ? -12.800 13.416 -13.534 1.00 92.19 294 ILE A C 1
ATOM 2290 O O . ILE A 1 294 ? -11.698 12.883 -13.488 1.00 92.19 294 ILE A O 1
ATOM 2294 N N . GLN A 1 295 ? -12.967 14.728 -13.626 1.00 90.56 295 GLN A N 1
ATOM 2295 C CA . GLN A 1 295 ? -11.882 15.701 -13.705 1.00 90.56 295 GLN A CA 1
ATOM 2296 C C . GLN A 1 295 ? -11.738 16.458 -12.388 1.00 90.56 295 GLN A C 1
ATOM 2298 O O . GLN A 1 295 ? -12.603 16.384 -11.509 1.00 90.56 295 GLN A O 1
ATOM 2303 N N . LYS A 1 296 ? -10.672 17.248 -12.272 1.00 88.75 296 LYS A N 1
ATOM 2304 C CA . LYS A 1 296 ? -10.537 18.230 -11.196 1.00 88.75 296 LYS A CA 1
ATOM 2305 C C . LYS A 1 296 ? -11.807 19.085 -11.075 1.00 88.75 296 LYS A C 1
ATOM 2307 O O . LYS A 1 296 ? -12.404 19.467 -12.076 1.00 88.75 296 LYS A O 1
ATOM 2312 N N . GLU A 1 297 ? -12.213 19.345 -9.837 1.00 90.44 297 GLU A N 1
ATOM 2313 C CA . GLU A 1 297 ? -13.408 20.095 -9.429 1.00 90.44 297 GLU A CA 1
ATOM 2314 C C . GLU A 1 297 ? -14.747 19.467 -9.855 1.00 90.44 297 GLU A C 1
ATOM 2316 O O . GLU A 1 297 ? -15.813 20.066 -9.696 1.00 90.44 297 GLU A O 1
ATOM 2321 N N . SER A 1 298 ? -14.733 18.220 -10.329 1.00 94.50 298 SER A N 1
ATOM 2322 C CA . SER A 1 298 ? -15.962 17.476 -10.606 1.00 94.50 298 SER A CA 1
ATOM 2323 C C . SER A 1 298 ? -16.785 17.265 -9.340 1.00 94.50 298 SER A C 1
ATOM 2325 O O . SER A 1 298 ? -16.245 17.004 -8.267 1.00 94.50 298 SER A O 1
ATOM 2327 N N . THR A 1 299 ? -18.111 17.337 -9.475 1.00 95.06 299 THR A N 1
ATOM 2328 C CA . THR A 1 299 ? -19.043 17.106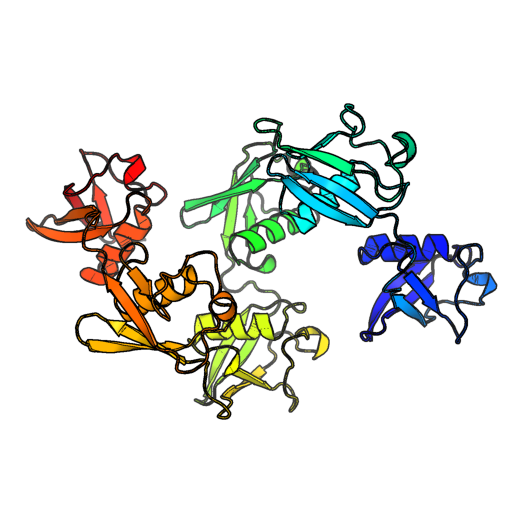 -8.364 1.00 95.06 299 THR A CA 1
ATOM 2329 C C . THR A 1 299 ? -19.738 15.756 -8.498 1.00 95.06 299 THR A C 1
ATOM 2331 O O . THR A 1 299 ? -20.551 15.544 -9.400 1.00 95.06 299 THR A O 1
ATOM 2334 N N . LEU A 1 300 ? -19.459 14.860 -7.560 1.00 96.44 300 LEU A N 1
ATOM 2335 C CA . LEU A 1 300 ? -20.165 13.605 -7.361 1.00 96.44 300 LEU A CA 1
ATOM 2336 C C . LEU A 1 300 ? -21.333 13.837 -6.398 1.00 96.44 300 LEU A C 1
ATOM 2338 O O . LEU A 1 300 ? -21.264 14.657 -5.483 1.00 96.44 300 LEU A O 1
ATOM 2342 N N . HIS A 1 301 ? -22.411 13.089 -6.587 1.00 94.31 301 HIS A N 1
ATOM 2343 C CA . HIS A 1 301 ? -23.533 13.049 -5.660 1.00 94.31 301 HIS A CA 1
ATOM 2344 C C . HIS A 1 301 ? -23.475 11.743 -4.879 1.00 94.31 301 HIS A C 1
ATOM 2346 O O . HIS A 1 301 ? -23.497 10.660 -5.466 1.00 94.31 301 HIS A O 1
ATOM 2352 N N . LEU A 1 302 ? -23.403 11.856 -3.557 1.00 91.44 302 LEU A N 1
ATOM 2353 C CA . LEU A 1 302 ? -23.503 10.734 -2.642 1.00 91.44 302 LEU A CA 1
ATOM 2354 C C . LEU A 1 302 ? -24.970 10.518 -2.282 1.00 91.44 302 LEU A C 1
ATOM 2356 O O . LEU A 1 302 ? -25.607 11.348 -1.633 1.00 91.44 302 LEU A O 1
ATOM 2360 N N . VAL A 1 303 ? -25.484 9.363 -2.683 1.00 87.25 303 VAL A N 1
ATOM 2361 C CA . VAL A 1 303 ? -26.787 8.847 -2.277 1.00 87.25 303 VAL A CA 1
ATOM 2362 C C . VAL A 1 303 ? -26.555 7.667 -1.346 1.00 87.25 303 VAL A C 1
ATOM 2364 O O . VAL A 1 303 ? -25.728 6.803 -1.622 1.00 87.25 303 VAL A O 1
ATOM 2367 N N . LEU A 1 304 ? -27.300 7.601 -0.249 1.00 79.44 304 LEU A N 1
ATOM 2368 C CA . LEU A 1 304 ? -27.270 6.441 0.634 1.00 79.44 304 LEU A CA 1
ATOM 2369 C C . LEU A 1 304 ? -28.145 5.332 0.046 1.00 79.44 304 LEU A C 1
ATOM 2371 O O . LEU A 1 304 ? -29.313 5.550 -0.294 1.00 79.44 304 LEU A O 1
ATOM 2375 N N . ARG A 1 305 ? -27.591 4.127 -0.106 1.00 69.62 305 ARG A N 1
ATOM 2376 C CA . ARG A 1 305 ? -28.380 2.950 -0.485 1.00 69.62 305 ARG A CA 1
ATOM 2377 C C . ARG A 1 305 ? -29.255 2.549 0.700 1.00 69.62 305 ARG A C 1
ATOM 2379 O O . ARG A 1 305 ? -28.768 2.024 1.686 1.00 69.62 305 ARG A O 1
ATOM 2386 N N . LEU A 1 306 ? -30.571 2.714 0.560 1.00 53.00 306 LEU A N 1
ATOM 2387 C CA . LEU A 1 306 ? -31.564 2.226 1.533 1.00 53.00 306 LEU A CA 1
ATOM 2388 C C . LEU A 1 306 ? -31.887 0.725 1.380 1.00 53.00 306 LEU A C 1
ATOM 2390 O O . LEU A 1 306 ? -32.879 0.246 1.924 1.00 53.00 306 LEU A O 1
ATOM 2394 N N . ARG A 1 307 ? -31.092 -0.042 0.620 1.00 47.94 307 ARG A N 1
ATOM 2395 C CA . ARG A 1 307 ? -31.305 -1.486 0.452 1.00 47.94 307 ARG A CA 1
ATOM 2396 C C . ARG A 1 307 ? -30.244 -2.276 1.199 1.00 47.94 307 ARG A C 1
ATOM 2398 O O . ARG A 1 307 ? -29.090 -2.277 0.795 1.00 47.94 307 ARG A O 1
ATOM 2405 N N . GLY A 1 308 ? -30.702 -3.039 2.186 1.00 47.72 308 GLY A N 1
ATOM 2406 C CA . GLY A 1 308 ? -30.121 -4.347 2.469 1.00 47.72 308 GLY A CA 1
ATOM 2407 C C . GLY A 1 308 ? -29.264 -4.472 3.713 1.00 47.72 308 GLY A C 1
ATOM 2408 O O . GLY A 1 308 ? -28.832 -5.584 3.953 1.00 47.72 308 GLY A O 1
ATOM 2409 N N . GLY A 1 309 ? -29.120 -3.418 4.521 1.00 50.66 309 GLY A N 1
ATOM 2410 C CA . GLY A 1 309 ? -28.512 -3.416 5.855 1.00 50.66 309 GLY A CA 1
ATOM 2411 C C . GLY A 1 309 ? -27.052 -3.849 5.863 1.00 50.66 309 GLY A C 1
ATOM 2412 O O . GLY A 1 309 ? -26.745 -4.981 5.494 1.00 50.66 309 GLY A O 1
ATOM 2413 N N . THR A 1 310 ? -26.200 -2.954 6.350 1.00 55.97 310 THR A N 1
ATOM 2414 C CA . THR A 1 310 ? -24.833 -3.259 6.763 1.00 55.97 310 THR A CA 1
ATOM 2415 C C . THR A 1 310 ? -24.756 -4.643 7.383 1.00 55.97 310 THR A C 1
ATOM 2417 O O . THR A 1 310 ? -25.689 -5.085 8.073 1.00 55.97 310 THR A O 1
ATOM 2420 N N . MET A 1 311 ? -23.661 -5.356 7.125 1.00 74.94 311 MET A N 1
ATOM 2421 C CA . MET A 1 311 ? -23.340 -6.502 7.956 1.00 74.94 311 MET A CA 1
ATOM 2422 C C . MET A 1 311 ? -23.113 -5.951 9.366 1.00 74.94 311 MET A C 1
ATOM 2424 O O . MET A 1 311 ? -22.049 -5.469 9.729 1.00 74.94 311 MET A O 1
ATOM 2428 N N . GLN A 1 312 ? -24.195 -5.926 10.134 1.00 82.12 312 GLN A N 1
ATOM 2429 C CA . GLN A 1 312 ? -24.187 -5.528 11.521 1.00 82.12 312 GLN A CA 1
ATOM 2430 C C . GLN A 1 312 ? -23.940 -6.768 12.328 1.00 82.12 312 GLN A C 1
ATOM 2432 O O . GLN A 1 312 ? -24.642 -7.762 12.166 1.00 82.12 312 GLN A O 1
ATOM 2437 N N . ILE A 1 313 ? -22.960 -6.706 13.206 1.00 90.44 313 ILE A N 1
ATOM 2438 C CA . ILE A 1 313 ? -22.787 -7.716 14.233 1.00 90.44 313 ILE A CA 1
ATOM 2439 C C . ILE A 1 313 ? -23.094 -7.087 15.582 1.00 90.44 313 ILE A C 1
ATOM 2441 O O . ILE A 1 313 ? -22.947 -5.881 15.799 1.00 90.44 313 ILE A O 1
ATOM 2445 N N . PHE A 1 314 ? -23.533 -7.926 16.503 1.00 91.62 314 PHE A N 1
ATOM 2446 C CA . PHE A 1 314 ? -23.815 -7.535 17.868 1.00 91.62 314 PHE A CA 1
ATOM 2447 C C . PHE A 1 314 ? -22.691 -8.027 18.763 1.00 91.62 314 PHE A C 1
ATOM 2449 O O . PHE A 1 314 ? -22.302 -9.187 18.697 1.00 91.62 314 PHE A O 1
ATOM 2456 N N . VAL A 1 315 ? -22.184 -7.168 19.633 1.00 93.44 315 VAL A N 1
ATOM 2457 C CA . VAL A 1 315 ? -21.208 -7.539 20.653 1.00 93.44 315 VAL A CA 1
ATOM 2458 C C . VAL A 1 315 ? -21.881 -7.410 22.008 1.00 93.44 315 VAL A C 1
ATOM 2460 O O . VAL A 1 315 ? -22.164 -6.309 22.477 1.00 93.44 315 VAL A O 1
ATOM 2463 N N . LYS A 1 316 ? -22.179 -8.549 22.634 1.00 90.69 316 LYS A N 1
ATOM 2464 C CA . LYS A 1 316 ? -22.744 -8.598 23.983 1.00 90.69 316 LYS A CA 1
ATOM 2465 C C . LYS A 1 316 ? -21.639 -8.583 25.019 1.00 90.69 316 LYS A C 1
ATOM 2467 O O . LYS A 1 316 ? -20.772 -9.454 25.021 1.00 90.69 316 LYS A O 1
ATOM 2472 N N . THR A 1 317 ? -21.693 -7.619 25.924 1.00 84.81 317 THR A N 1
ATOM 2473 C CA . THR A 1 317 ? -20.844 -7.598 27.113 1.00 84.81 317 THR A CA 1
ATOM 2474 C C . THR A 1 317 ? -21.364 -8.595 28.151 1.00 84.81 317 THR A C 1
ATOM 2476 O O . THR A 1 317 ? -22.536 -8.979 28.153 1.00 84.81 317 THR A O 1
ATOM 2479 N N . LEU A 1 318 ? -20.512 -8.957 29.112 1.00 77.50 318 LEU A N 1
ATOM 2480 C CA . LEU A 1 318 ? -20.913 -9.751 30.282 1.00 77.50 318 LEU A CA 1
ATOM 2481 C C . LEU A 1 318 ? -21.986 -9.073 31.154 1.00 77.50 318 LEU A C 1
ATOM 2483 O O . LEU A 1 318 ? -22.688 -9.755 31.892 1.00 77.50 318 LEU A O 1
ATOM 2487 N N . THR A 1 319 ? -22.135 -7.748 31.064 1.00 76.31 319 THR A N 1
ATOM 2488 C CA . THR A 1 319 ? -23.177 -6.989 31.776 1.00 76.31 319 THR A CA 1
ATOM 2489 C C . THR A 1 319 ? -24.536 -7.031 31.071 1.00 76.31 319 THR A C 1
ATOM 2491 O O . THR A 1 319 ? -25.501 -6.463 31.572 1.00 76.31 319 THR A O 1
ATOM 2494 N N . GLY A 1 320 ? -24.625 -7.687 29.907 1.00 76.75 320 GLY A N 1
ATOM 2495 C CA . GLY A 1 320 ? -25.840 -7.769 29.095 1.00 76.75 320 GLY A CA 1
ATOM 2496 C C . GLY A 1 320 ? -26.044 -6.587 28.141 1.00 76.75 320 GLY A C 1
ATOM 2497 O O . GLY A 1 320 ? -27.008 -6.591 27.374 1.00 76.75 320 GLY A O 1
ATOM 2498 N N . LYS A 1 321 ? -25.138 -5.597 28.129 1.00 86.06 321 LYS A N 1
ATOM 2499 C CA . LYS A 1 321 ? -25.159 -4.503 27.147 1.00 86.06 321 LYS A CA 1
ATOM 2500 C C . LYS A 1 321 ? -24.845 -5.068 25.762 1.00 86.06 321 LYS A C 1
ATOM 2502 O O . LYS A 1 321 ? -23.910 -5.848 25.604 1.00 86.06 321 LYS A O 1
ATOM 2507 N N . THR A 1 322 ? -25.617 -4.664 24.757 1.00 86.25 322 THR A N 1
ATOM 2508 C CA . THR A 1 322 ? -25.378 -5.036 23.357 1.00 86.25 322 THR A CA 1
ATOM 2509 C C . THR A 1 322 ? -24.855 -3.824 22.596 1.00 86.25 322 THR A C 1
ATOM 2511 O O . THR A 1 322 ? -25.515 -2.789 22.550 1.00 86.25 322 THR A O 1
ATOM 2514 N N . ILE A 1 323 ? -23.670 -3.957 22.012 1.00 85.88 323 ILE A N 1
ATOM 2515 C CA . ILE A 1 323 ? -23.032 -2.960 21.152 1.00 85.88 323 ILE A CA 1
ATOM 2516 C C . ILE A 1 323 ? -23.299 -3.379 19.709 1.00 85.88 323 ILE A C 1
ATOM 2518 O O . ILE A 1 323 ? -23.099 -4.540 19.360 1.00 85.88 323 ILE A O 1
ATOM 2522 N N . THR A 1 324 ? -23.753 -2.454 18.870 1.00 85.06 324 THR A N 1
ATOM 2523 C CA . THR A 1 324 ? -23.953 -2.726 17.437 1.00 85.06 324 THR A CA 1
ATOM 2524 C C . THR A 1 324 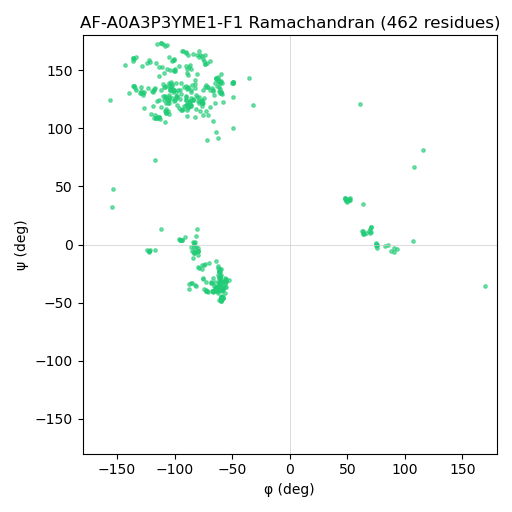? -22.740 -2.222 16.671 1.00 85.06 324 THR A C 1
ATOM 2526 O O . THR A 1 324 ? -22.356 -1.061 16.839 1.00 85.06 324 THR A O 1
ATOM 2529 N N . LEU A 1 325 ? -22.132 -3.072 15.849 1.00 84.88 325 LEU A N 1
ATOM 2530 C CA . LEU A 1 325 ? -20.992 -2.721 15.004 1.00 84.88 325 LEU A CA 1
ATOM 2531 C C . LEU A 1 325 ? -21.356 -2.917 13.541 1.00 84.88 325 LEU A C 1
ATOM 2533 O O . LEU A 1 325 ? -21.847 -3.982 13.179 1.00 84.88 325 LEU A O 1
ATOM 2537 N N . ASP A 1 326 ? -21.063 -1.913 12.722 1.00 80.06 326 ASP A N 1
ATOM 2538 C CA . ASP A 1 326 ? -21.071 -2.042 11.270 1.00 80.06 326 ASP A CA 1
ATOM 2539 C C . ASP A 1 326 ? -19.692 -2.556 10.829 1.00 80.06 326 ASP A C 1
ATOM 2541 O O . ASP A 1 326 ? -18.651 -1.957 11.137 1.00 80.06 326 ASP A O 1
ATOM 2545 N N . VAL A 1 327 ? -19.684 -3.710 10.172 1.00 82.38 327 VAL A N 1
ATOM 2546 C CA . VAL A 1 327 ? -18.472 -4.441 9.793 1.00 82.38 327 VAL A CA 1
ATOM 2547 C C . VAL A 1 327 ? -18.572 -4.951 8.363 1.00 82.38 327 VAL A C 1
ATOM 2549 O O . VAL A 1 327 ? -19.671 -5.100 7.833 1.00 82.38 327 VAL A O 1
ATOM 2552 N N . ASP A 1 328 ? -17.424 -5.261 7.774 1.00 80.69 328 ASP A N 1
ATOM 2553 C CA . ASP A 1 328 ? -17.318 -5.991 6.514 1.00 80.69 328 ASP A CA 1
ATOM 2554 C C . ASP A 1 328 ? -16.896 -7.438 6.785 1.00 80.69 328 ASP A C 1
ATOM 2556 O O . ASP A 1 328 ? -16.178 -7.723 7.741 1.00 80.69 328 ASP A O 1
ATOM 2560 N N . SER A 1 329 ? -17.294 -8.394 5.941 1.00 79.50 329 SER A N 1
ATOM 2561 C CA . SER A 1 329 ? -16.910 -9.802 6.145 1.00 79.50 329 SER A CA 1
ATOM 2562 C C . SER A 1 329 ? -15.390 -10.022 6.095 1.00 79.50 329 SER A C 1
ATOM 2564 O O . SER A 1 329 ? -14.897 -11.005 6.646 1.00 79.50 329 SER A O 1
ATOM 2566 N N . GLY A 1 330 ? -14.659 -9.118 5.435 1.00 77.62 330 GLY A N 1
ATOM 2567 C CA . GLY A 1 330 ? -13.197 -9.104 5.377 1.00 77.62 330 GLY A CA 1
ATOM 2568 C C . GLY A 1 330 ? -12.512 -8.436 6.573 1.00 77.62 330 GLY A C 1
ATOM 2569 O O . GLY A 1 330 ? -11.293 -8.541 6.673 1.00 77.62 330 GLY A O 1
ATOM 2570 N N . ASP A 1 331 ? -13.255 -7.790 7.482 1.00 83.31 331 ASP A N 1
ATOM 2571 C CA . ASP A 1 331 ? -12.677 -7.160 8.674 1.00 83.31 331 ASP A CA 1
ATOM 2572 C C . ASP A 1 331 ? -11.937 -8.206 9.512 1.00 83.31 331 ASP A C 1
ATOM 2574 O O . ASP A 1 331 ? -12.490 -9.262 9.846 1.00 83.31 331 ASP A O 1
ATOM 2578 N N . THR A 1 332 ? -10.690 -7.907 9.883 1.00 87.12 332 THR A N 1
ATOM 2579 C CA . THR A 1 332 ? -9.931 -8.738 10.823 1.00 87.12 332 THR A CA 1
ATOM 2580 C C . THR A 1 332 ? -10.456 -8.564 12.243 1.00 87.12 332 THR A C 1
ATOM 2582 O O . THR A 1 332 ? -11.011 -7.524 12.602 1.00 87.12 332 THR A O 1
ATOM 2585 N N . ILE A 1 333 ? -10.248 -9.551 13.106 1.00 91.00 333 ILE A N 1
ATOM 2586 C CA . ILE A 1 333 ? -10.656 -9.453 14.512 1.00 91.00 333 ILE A CA 1
ATOM 2587 C C . ILE A 1 333 ? -9.951 -8.291 15.225 1.00 91.00 333 ILE A C 1
ATOM 2589 O O . ILE A 1 333 ? -10.559 -7.658 16.087 1.00 91.00 333 ILE A O 1
ATOM 2593 N N . GLU A 1 334 ? -8.722 -7.950 14.832 1.00 82.19 334 GLU A N 1
ATOM 2594 C CA . GLU A 1 334 ? -8.037 -6.742 15.300 1.00 82.19 334 GLU A CA 1
ATOM 2595 C C . GLU A 1 334 ? -8.807 -5.459 14.947 1.00 82.19 334 GLU A C 1
ATOM 2597 O O . GLU A 1 334 ? -9.079 -4.642 15.830 1.00 82.19 334 GLU A O 1
ATOM 2602 N N . THR A 1 335 ? -9.256 -5.310 13.695 1.00 80.12 335 THR A N 1
ATOM 2603 C CA . THR A 1 335 ? -10.058 -4.141 13.284 1.00 80.12 335 THR A CA 1
ATOM 2604 C C . THR A 1 335 ? -11.403 -4.083 14.012 1.00 80.12 335 THR A C 1
ATOM 2606 O O . THR A 1 335 ? -11.842 -3.012 14.428 1.00 80.12 335 THR A O 1
ATOM 2609 N N . VAL A 1 336 ? -12.038 -5.233 14.266 1.00 89.94 336 VAL A N 1
ATOM 2610 C CA . VAL A 1 336 ? -13.278 -5.303 15.056 1.00 89.94 336 VAL A CA 1
ATOM 2611 C C . VAL A 1 336 ? -13.033 -4.853 16.497 1.00 89.94 336 VAL A C 1
ATOM 2613 O O . VAL A 1 336 ? -13.865 -4.144 17.065 1.00 89.94 336 VAL A O 1
ATOM 2616 N N . LYS A 1 337 ? -11.888 -5.209 17.092 1.00 87.81 337 LYS A N 1
ATOM 2617 C CA . LYS A 1 337 ? -11.519 -4.738 18.431 1.00 87.81 337 LYS A CA 1
ATOM 2618 C C . LYS A 1 337 ? -11.264 -3.235 18.475 1.00 87.81 337 LYS A C 1
ATOM 2620 O O . LYS A 1 337 ? -11.714 -2.581 19.415 1.00 87.81 337 LYS A O 1
ATOM 2625 N N . ALA A 1 338 ? -10.606 -2.675 17.462 1.00 75.69 338 ALA A N 1
ATOM 2626 C CA . ALA A 1 338 ? -10.448 -1.226 17.336 1.00 75.69 338 ALA A CA 1
ATOM 2627 C C . ALA A 1 338 ? -11.819 -0.525 17.267 1.00 75.69 338 ALA A C 1
ATOM 2629 O O . ALA A 1 338 ? -12.094 0.371 18.059 1.00 75.69 338 ALA A O 1
ATOM 2630 N N . LYS A 1 339 ? -12.760 -1.040 16.460 1.00 83.00 339 LYS A N 1
ATOM 2631 C CA . LYS A 1 339 ? -14.140 -0.514 16.394 1.00 83.00 339 LYS A CA 1
ATOM 2632 C C . LYS A 1 339 ? -14.870 -0.547 17.747 1.00 83.00 339 LYS A C 1
ATOM 2634 O O . LYS A 1 339 ? -15.694 0.322 18.033 1.00 83.00 339 LYS A O 1
ATOM 2639 N N . ILE A 1 340 ? -14.599 -1.543 18.594 1.00 84.06 340 ILE A N 1
ATOM 2640 C CA . ILE A 1 340 ? -15.138 -1.606 19.965 1.00 84.06 340 ILE A CA 1
ATOM 2641 C C . ILE A 1 340 ? -14.450 -0.584 20.870 1.00 84.06 340 ILE A C 1
ATOM 2643 O O . ILE A 1 340 ? -15.127 0.041 21.685 1.00 84.06 340 ILE A O 1
ATOM 2647 N N . GLN A 1 341 ? -13.136 -0.396 20.733 1.00 78.88 341 GLN A N 1
ATOM 2648 C CA . GLN A 1 341 ? -12.396 0.626 21.469 1.00 78.88 341 GLN A CA 1
ATOM 2649 C C . GLN A 1 341 ? -12.948 2.018 21.163 1.00 78.88 341 GLN A C 1
ATOM 2651 O O . GLN A 1 341 ? -13.217 2.769 22.094 1.00 78.88 341 GLN A O 1
ATOM 2656 N N . ASP A 1 342 ? -13.201 2.330 19.896 1.00 69.62 342 ASP A N 1
ATOM 2657 C CA . ASP A 1 342 ? -13.725 3.636 19.493 1.00 69.62 342 ASP A CA 1
ATOM 2658 C C . ASP A 1 342 ? -15.126 3.900 20.062 1.00 69.62 342 ASP A C 1
ATOM 2660 O O . ASP A 1 342 ? -15.448 5.022 20.453 1.00 69.62 342 ASP A O 1
ATOM 2664 N N . LYS A 1 343 ? -15.974 2.864 20.147 1.00 76.00 343 LYS A N 1
ATOM 2665 C CA . LYS A 1 343 ? -17.344 3.004 20.670 1.00 76.00 343 LYS A CA 1
ATOM 2666 C C . LYS A 1 343 ? -17.442 2.968 22.193 1.00 76.00 343 LYS A C 1
ATOM 2668 O O . LYS A 1 343 ? -18.327 3.609 22.754 1.00 76.00 343 LYS A O 1
ATOM 2673 N N . GLU A 1 344 ? -16.604 2.182 22.859 1.00 79.06 344 GLU A N 1
ATOM 2674 C CA . GLU A 1 344 ? -16.765 1.854 24.284 1.00 79.06 344 GLU A CA 1
ATOM 2675 C C . GLU A 1 344 ? -15.555 2.233 25.146 1.00 79.06 344 GLU A C 1
ATOM 2677 O O . GLU A 1 344 ? -15.609 2.103 26.367 1.00 79.06 344 GLU A O 1
ATOM 2682 N N . GLY A 1 345 ? -14.457 2.685 24.538 1.00 66.50 345 GLY A N 1
ATOM 2683 C CA . GLY A 1 345 ? -13.214 3.034 25.226 1.00 66.50 345 GLY A CA 1
ATOM 2684 C C . GLY A 1 345 ? -12.452 1.836 25.798 1.00 66.50 345 GLY A C 1
ATOM 2685 O O . GLY A 1 345 ? -11.560 2.027 26.619 1.00 66.50 345 GLY A O 1
ATOM 2686 N N . ILE A 1 346 ? -12.804 0.603 25.411 1.00 73.19 346 ILE A N 1
ATOM 2687 C CA . ILE A 1 346 ? -12.190 -0.629 25.926 1.00 73.19 346 ILE A CA 1
ATOM 2688 C C . ILE A 1 346 ? -10.951 -0.957 25.079 1.00 73.19 346 ILE A C 1
ATOM 2690 O O . ILE A 1 346 ? -11.110 -1.207 23.888 1.00 73.19 346 ILE A O 1
ATOM 2694 N N . PRO A 1 347 ? -9.734 -1.015 25.638 1.00 66.62 347 PRO A N 1
ATOM 2695 C CA . PRO A 1 347 ? -8.524 -1.334 24.876 1.00 66.62 347 PRO A CA 1
ATOM 2696 C C . PRO A 1 347 ? -8.540 -2.736 24.218 1.00 66.62 347 PRO A C 1
ATOM 2698 O O . PRO A 1 347 ? -9.011 -3.687 24.850 1.00 66.62 347 PRO A O 1
ATOM 2701 N N . PRO A 1 348 ? -8.037 -2.909 22.975 1.00 74.19 348 PRO A N 1
ATOM 2702 C CA . PRO A 1 348 ? -8.087 -4.173 22.223 1.00 74.19 348 PRO A CA 1
ATOM 2703 C C . PRO A 1 348 ? -7.463 -5.394 22.920 1.00 74.19 348 PRO A C 1
ATOM 2705 O O . PRO A 1 348 ? -7.920 -6.524 22.729 1.00 74.19 348 PRO A O 1
ATOM 2708 N N . ASP A 1 349 ? -6.443 -5.188 23.752 1.00 67.81 349 ASP A N 1
ATOM 2709 C CA . ASP A 1 349 ? -5.755 -6.213 24.550 1.00 67.81 349 ASP A CA 1
ATOM 2710 C C . ASP A 1 349 ? -6.645 -6.785 25.673 1.00 67.81 349 ASP A C 1
ATOM 2712 O O . ASP A 1 349 ? -6.589 -7.983 25.992 1.00 67.81 349 ASP A O 1
ATOM 2716 N N . GLN A 1 350 ? -7.534 -5.949 26.218 1.00 73.81 350 GLN A N 1
ATOM 2717 C CA . GLN A 1 350 ? -8.531 -6.321 27.225 1.00 73.81 350 GLN A CA 1
ATOM 2718 C C . GLN A 1 350 ? -9.748 -7.016 26.615 1.00 73.81 350 GLN A C 1
ATOM 2720 O O . GLN A 1 350 ? -10.495 -7.710 27.317 1.00 73.81 350 GLN A O 1
ATOM 2725 N N . GLN A 1 351 ? -9.950 -6.850 25.309 1.00 83.56 351 GLN A N 1
ATOM 2726 C CA . GLN A 1 351 ? -11.069 -7.436 24.599 1.00 83.56 351 GLN A CA 1
ATOM 2727 C C . GLN A 1 351 ? -10.792 -8.896 24.238 1.00 83.56 351 GLN A C 1
ATOM 2729 O O . GLN A 1 351 ? -9.922 -9.226 23.428 1.00 83.56 351 GLN A O 1
ATOM 2734 N N . ARG A 1 352 ? -11.596 -9.808 24.788 1.00 88.31 352 ARG A N 1
ATOM 2735 C CA . ARG A 1 352 ? -11.687 -11.187 24.306 1.00 88.31 352 ARG A CA 1
ATOM 2736 C C . ARG A 1 352 ? -13.019 -11.378 23.604 1.00 88.31 352 ARG A C 1
ATOM 2738 O O . ARG A 1 352 ? -14.053 -11.506 24.255 1.00 88.31 352 ARG A O 1
ATOM 2745 N N . LEU A 1 353 ? -12.969 -11.432 22.279 1.00 93.50 353 LEU A N 1
ATOM 2746 C CA . LEU A 1 353 ? -14.131 -11.735 21.456 1.00 93.50 353 LEU A CA 1
ATOM 2747 C C . LEU A 1 353 ? -14.304 -13.245 21.320 1.00 93.50 353 LEU A C 1
ATOM 2749 O O . LEU A 1 353 ? -13.353 -13.982 21.050 1.00 93.50 353 LEU A O 1
ATOM 2753 N N . ILE A 1 354 ? -15.531 -13.698 21.557 1.00 93.00 354 ILE A N 1
ATOM 2754 C CA . ILE A 1 354 ? -15.930 -15.100 21.494 1.00 93.00 354 ILE A CA 1
ATOM 2755 C C . ILE A 1 354 ? -17.132 -15.222 20.565 1.00 93.00 354 ILE A C 1
ATOM 2757 O O . ILE A 1 354 ? -18.125 -14.513 20.723 1.00 93.00 354 ILE A O 1
ATOM 2761 N N . PHE A 1 355 ? -17.077 -16.169 19.639 1.00 95.56 355 PHE A N 1
ATOM 2762 C CA . PHE A 1 355 ? -18.189 -16.521 18.763 1.00 95.56 355 PHE A CA 1
ATOM 2763 C C . PHE A 1 355 ? -18.324 -18.040 18.694 1.00 95.56 355 PHE A C 1
ATOM 2765 O O . PHE A 1 355 ? -17.322 -18.748 18.613 1.00 95.56 355 PHE A O 1
ATOM 2772 N N . ALA A 1 356 ? -19.556 -18.554 18.774 1.00 89.06 356 ALA A N 1
ATOM 2773 C CA . ALA A 1 356 ? -19.839 -19.995 18.754 1.00 89.06 356 ALA A CA 1
ATOM 2774 C C . ALA A 1 356 ? -18.963 -20.827 19.728 1.00 89.06 356 ALA A C 1
ATOM 2776 O O . ALA A 1 356 ? -18.506 -21.921 19.404 1.00 89.06 356 ALA A O 1
ATOM 2777 N N . GLY A 1 357 ? -18.678 -20.283 20.918 1.00 85.81 357 GLY A N 1
ATOM 2778 C CA . GLY A 1 357 ? -17.838 -20.926 21.938 1.00 85.81 357 GLY A CA 1
ATOM 2779 C C . GLY A 1 357 ? -16.328 -20.903 21.660 1.00 85.81 357 GLY A C 1
ATOM 2780 O O . GLY A 1 357 ? -15.556 -21.374 22.493 1.00 85.81 357 GLY A O 1
ATOM 2781 N N . LYS A 1 358 ? -15.882 -20.333 20.535 1.00 88.38 358 LYS A N 1
ATOM 2782 C CA . LYS A 1 358 ? -14.466 -20.184 20.179 1.00 88.38 358 LYS A CA 1
ATOM 2783 C C . LYS A 1 358 ? -13.998 -18.754 20.406 1.00 88.38 358 LYS A C 1
ATOM 2785 O O . LYS A 1 358 ? -14.709 -17.801 20.102 1.00 88.38 358 LYS A O 1
ATOM 2790 N N . GLN A 1 359 ? -12.783 -18.611 20.924 1.00 91.00 359 GLN A N 1
ATOM 2791 C CA . GLN A 1 359 ? -12.116 -17.316 20.967 1.00 91.00 359 GLN A CA 1
ATOM 2792 C C . GLN A 1 359 ? -11.638 -16.941 19.562 1.00 91.00 359 GLN A C 1
ATOM 2794 O O . GLN A 1 359 ? -11.067 -17.775 18.862 1.00 91.00 359 GLN A O 1
ATOM 2799 N N . LEU A 1 360 ? -11.861 -15.687 19.191 1.00 93.00 360 LEU A N 1
ATOM 2800 C CA . LEU A 1 360 ? -11.444 -15.129 17.913 1.00 93.00 360 LEU A CA 1
ATOM 2801 C C . LEU A 1 360 ? -9.964 -14.692 17.957 1.00 93.00 360 LEU A C 1
ATOM 2803 O O . LEU A 1 360 ? -9.489 -14.209 18.989 1.00 93.00 360 LEU A O 1
ATOM 2807 N N . GLU A 1 361 ? -9.240 -14.908 16.858 1.00 88.31 361 GLU A N 1
ATOM 2808 C CA . GLU A 1 361 ? -7.810 -14.615 16.674 1.00 88.31 361 GLU A CA 1
ATOM 2809 C C . GLU A 1 361 ? -7.629 -13.349 15.828 1.00 88.31 361 GLU A C 1
ATOM 2811 O O . GLU A 1 361 ? -8.242 -13.234 14.770 1.00 88.31 361 GLU A O 1
ATOM 2816 N N . ASP A 1 362 ? -6.754 -12.440 16.268 1.00 77.62 362 ASP A N 1
ATOM 2817 C CA . ASP A 1 362 ? -6.616 -11.074 15.730 1.00 77.62 362 ASP A CA 1
ATOM 2818 C C . ASP A 1 362 ? -6.306 -11.020 14.224 1.00 77.62 362 ASP A C 1
ATOM 2820 O O . ASP A 1 362 ? -6.861 -10.183 13.517 1.00 77.62 362 ASP A O 1
ATOM 2824 N N . GLY A 1 363 ? -5.507 -11.967 13.720 1.00 76.94 363 GLY A N 1
ATOM 2825 C CA . GLY A 1 363 ? -5.111 -12.045 12.309 1.00 76.94 363 GLY A CA 1
ATOM 2826 C C . GLY A 1 363 ? -6.107 -12.738 11.370 1.00 76.94 363 GLY A C 1
ATOM 2827 O O . GLY A 1 363 ? -5.792 -12.909 10.196 1.00 76.94 363 GLY A O 1
ATOM 2828 N N . ARG A 1 364 ? -7.271 -13.182 11.859 1.00 81.75 364 ARG A N 1
ATOM 2829 C CA . ARG A 1 364 ? -8.327 -13.785 11.026 1.00 81.75 364 ARG A CA 1
ATOM 2830 C C . ARG A 1 364 ? -9.451 -12.797 10.760 1.00 81.75 364 ARG A C 1
ATOM 2832 O O . ARG A 1 364 ? -9.645 -11.859 11.526 1.00 81.75 364 ARG A O 1
ATOM 2839 N N . THR A 1 365 ? -10.208 -13.033 9.701 1.00 87.94 365 THR A N 1
ATOM 2840 C CA . THR A 1 365 ? -11.361 -12.219 9.303 1.00 87.94 365 THR A CA 1
ATOM 2841 C C . THR A 1 365 ? -12.668 -12.713 9.924 1.00 87.94 365 THR A C 1
ATOM 2843 O O . THR A 1 365 ? -12.767 -13.846 10.404 1.00 87.94 365 THR A O 1
ATOM 2846 N N . LEU A 1 366 ? -13.714 -11.886 9.891 1.00 88.88 366 LEU A N 1
ATOM 2847 C CA . LEU A 1 366 ? -15.070 -12.310 10.252 1.00 88.88 366 LEU A CA 1
ATOM 2848 C C . LEU A 1 366 ? -15.562 -13.480 9.378 1.00 88.88 366 LEU A C 1
ATOM 2850 O O . LEU A 1 366 ? -16.191 -14.411 9.893 1.00 88.88 366 LEU A O 1
ATOM 2854 N N . ALA A 1 367 ? -15.221 -13.475 8.086 1.00 84.94 367 ALA A N 1
ATOM 2855 C CA . ALA A 1 367 ? -15.531 -14.553 7.150 1.00 84.94 367 ALA A CA 1
ATOM 2856 C C . ALA A 1 367 ? -14.863 -15.884 7.530 1.00 84.94 367 ALA A C 1
ATOM 2858 O O . ALA A 1 367 ? -15.514 -16.927 7.444 1.00 84.94 367 ALA A O 1
ATOM 2859 N N . ASP A 1 368 ? -13.620 -15.868 8.028 1.00 88.25 368 ASP A N 1
ATOM 2860 C CA . ASP A 1 368 ? -12.906 -17.085 8.459 1.00 88.25 368 ASP A CA 1
ATOM 2861 C C . ASP A 1 368 ? -13.625 -17.822 9.598 1.00 88.25 368 ASP A C 1
ATOM 2863 O O . ASP A 1 368 ? -13.510 -19.041 9.747 1.00 88.25 368 ASP A O 1
ATOM 2867 N N . TYR A 1 369 ? -14.386 -17.083 10.407 1.00 89.94 369 TYR A N 1
ATOM 2868 C CA . TYR A 1 369 ? -15.213 -17.624 11.484 1.00 89.94 369 TYR A CA 1
ATOM 2869 C C . TYR A 1 369 ? -16.670 -17.863 11.080 1.00 89.94 369 TYR A C 1
ATOM 2871 O O . TYR A 1 369 ? -17.473 -18.263 11.927 1.00 89.94 369 TYR A O 1
ATOM 2879 N N . ASN A 1 370 ? -17.010 -17.642 9.806 1.00 90.19 370 ASN A N 1
ATOM 2880 C CA . ASN A 1 370 ? -18.374 -17.671 9.287 1.00 90.19 370 ASN A CA 1
ATOM 2881 C C . ASN A 1 370 ? -19.323 -16.787 10.120 1.00 90.19 370 ASN A C 1
ATOM 2883 O O . ASN A 1 370 ? -20.467 -17.153 10.397 1.00 90.19 370 ASN A O 1
ATOM 2887 N N . ILE A 1 371 ? -18.820 -15.636 10.570 1.00 89.25 371 ILE A N 1
ATOM 2888 C CA . ILE A 1 371 ? -19.629 -14.616 11.227 1.00 89.25 371 ILE A CA 1
ATOM 2889 C C . ILE A 1 371 ? -20.410 -13.910 10.127 1.00 89.25 371 I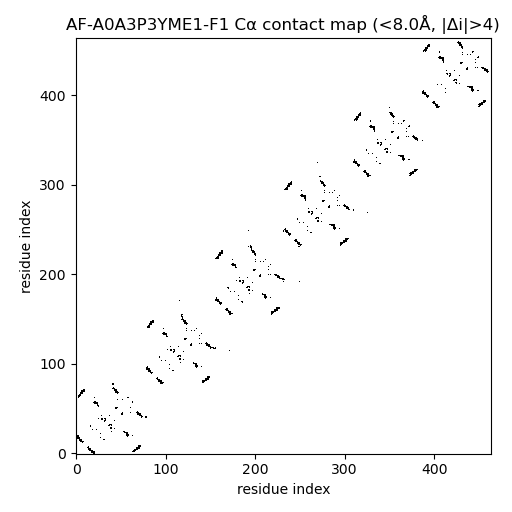LE A C 1
ATOM 2891 O O . ILE A 1 371 ? -19.839 -13.406 9.165 1.00 89.25 371 ILE A O 1
ATOM 2895 N N . GLN A 1 372 ? -21.728 -13.907 10.265 1.00 86.50 372 GLN A N 1
ATOM 2896 C CA . GLN A 1 372 ? -22.652 -13.333 9.293 1.00 86.50 372 GLN A CA 1
ATOM 2897 C C . GLN A 1 372 ? -23.341 -12.100 9.870 1.00 86.50 372 GLN A C 1
ATOM 2899 O O . GLN A 1 372 ? -23.230 -11.797 11.061 1.00 86.50 372 GLN A O 1
ATOM 2904 N N . LYS A 1 373 ? -24.103 -11.407 9.031 1.00 83.31 373 LYS A N 1
ATOM 2905 C CA . LYS A 1 373 ? -25.010 -10.354 9.477 1.00 83.31 373 LYS A CA 1
ATOM 2906 C C . LYS A 1 373 ? -25.890 -10.839 10.639 1.00 83.31 373 LYS A C 1
ATOM 2908 O O . LYS A 1 373 ? -26.326 -11.984 10.663 1.00 83.31 373 LYS A O 1
ATOM 2913 N N . GLU A 1 374 ? -26.096 -9.953 11.604 1.00 85.81 374 GLU A N 1
ATOM 2914 C CA . GLU A 1 374 ? -26.817 -10.147 12.867 1.00 85.81 374 GLU A CA 1
ATOM 2915 C C . GLU A 1 374 ? -26.197 -11.183 13.821 1.00 85.81 374 GLU A C 1
ATOM 2917 O O . GLU A 1 374 ? -26.766 -11.505 14.869 1.00 85.81 374 GLU A O 1
ATOM 2922 N N . SER A 1 375 ? -24.988 -11.670 13.527 1.00 91.88 375 SER A N 1
ATOM 2923 C CA . SER A 1 375 ? -24.261 -12.547 14.445 1.00 91.88 375 SER A CA 1
ATOM 2924 C C . SER A 1 375 ? -23.956 -11.841 15.758 1.00 91.88 375 SER A C 1
ATOM 2926 O O . SER A 1 375 ? -23.579 -10.671 15.784 1.00 91.88 375 SER A O 1
ATOM 2928 N N . THR A 1 376 ? -24.079 -12.579 16.862 1.00 93.00 376 THR A N 1
ATOM 2929 C CA . THR A 1 376 ? -23.756 -12.069 18.196 1.00 93.00 376 THR A CA 1
ATOM 2930 C C . THR A 1 376 ? -22.435 -12.643 18.698 1.00 93.00 376 THR A C 1
ATOM 2932 O O . THR A 1 376 ? -22.330 -13.833 19.004 1.00 93.00 376 THR A O 1
ATOM 2935 N N . LEU A 1 377 ? -21.433 -11.782 18.827 1.00 95.69 377 LEU A N 1
ATOM 2936 C CA . LEU A 1 377 ? -20.184 -12.043 19.524 1.00 95.69 377 LEU A CA 1
ATOM 2937 C C . LEU A 1 377 ? -20.365 -11.736 21.012 1.00 95.69 377 L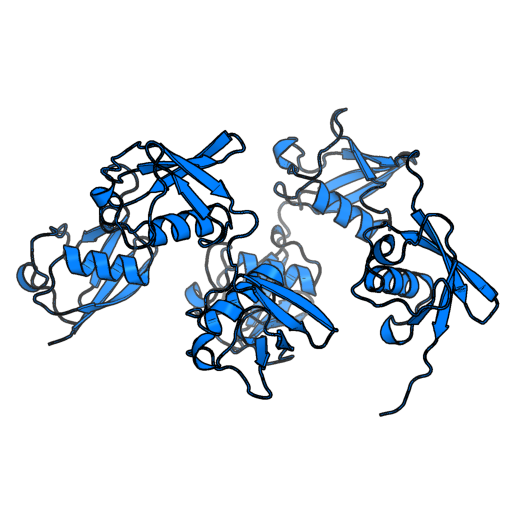EU A C 1
ATOM 2939 O O . LEU A 1 377 ? -21.143 -10.867 21.404 1.00 95.69 377 LEU A O 1
ATOM 2943 N N . HIS A 1 378 ? -19.616 -12.437 21.850 1.00 92.69 378 HIS A N 1
ATOM 2944 C CA . HIS A 1 378 ? -19.537 -12.167 23.276 1.00 92.69 378 HIS A CA 1
ATOM 2945 C C . HIS A 1 378 ? -18.195 -11.514 23.578 1.00 92.69 378 HIS A C 1
ATOM 2947 O O . HIS A 1 378 ? -17.141 -12.089 23.303 1.00 92.69 378 HIS A O 1
ATOM 2953 N N . LEU A 1 379 ? -18.247 -10.316 24.151 1.00 90.56 379 LEU A N 1
ATOM 2954 C CA . LEU A 1 379 ? -17.092 -9.623 24.688 1.00 90.56 379 LEU A CA 1
ATOM 2955 C C . LEU A 1 379 ? -16.908 -10.027 26.146 1.00 90.56 379 LEU A C 1
ATOM 2957 O O . LEU A 1 379 ? -17.685 -9.655 27.030 1.00 90.56 379 LEU A O 1
ATOM 2961 N N . VAL A 1 380 ? -15.842 -10.778 26.387 1.00 85.44 380 VAL A N 1
ATOM 2962 C CA . VAL A 1 380 ? -15.341 -11.081 27.721 1.00 85.44 380 VAL A CA 1
ATOM 2963 C C . VAL A 1 380 ? -14.156 -10.169 27.987 1.00 85.44 380 VAL A C 1
ATOM 2965 O O . VAL A 1 380 ? -13.175 -10.175 27.249 1.00 85.44 380 VAL A O 1
ATOM 2968 N N . LEU A 1 381 ? -14.233 -9.398 29.065 1.00 77.56 381 LEU A N 1
ATOM 2969 C CA . LEU A 1 381 ? -13.084 -8.636 29.531 1.00 77.56 381 LEU A CA 1
ATOM 2970 C C . LEU A 1 381 ? -12.118 -9.598 30.220 1.00 77.56 381 LEU A C 1
ATOM 2972 O O . LEU A 1 381 ? -12.505 -10.347 31.124 1.00 77.56 381 LEU A O 1
ATOM 2976 N N . ARG A 1 382 ? -10.861 -9.628 29.774 1.00 66.94 382 ARG A N 1
ATOM 2977 C CA . ARG A 1 382 ? -9.827 -10.406 30.463 1.00 66.94 382 ARG A CA 1
ATOM 2978 C C . ARG A 1 382 ? -9.526 -9.738 31.805 1.00 66.94 382 ARG A C 1
ATOM 2980 O O . ARG A 1 382 ? -9.071 -8.607 31.848 1.00 66.94 382 ARG A O 1
ATOM 2987 N N . LEU A 1 383 ? -9.761 -10.463 32.903 1.00 50.06 383 LEU A N 1
ATOM 2988 C CA . LEU A 1 383 ? -9.509 -9.990 34.274 1.00 50.06 383 LEU A CA 1
ATOM 2989 C C . LEU A 1 383 ? -8.102 -10.327 34.807 1.00 50.06 383 LEU A C 1
ATOM 2991 O O . LEU A 1 383 ? -7.831 -10.108 35.986 1.00 50.06 383 LEU A O 1
ATOM 2995 N N . ARG A 1 384 ? -7.188 -10.879 33.996 1.00 41.97 384 ARG A N 1
ATOM 2996 C CA . ARG A 1 384 ? -5.806 -11.148 34.433 1.00 41.97 384 ARG A CA 1
ATOM 2997 C C . ARG A 1 384 ? -4.787 -10.822 33.351 1.00 41.97 384 ARG A C 1
ATOM 2999 O O . ARG A 1 384 ? -4.911 -11.285 32.224 1.00 41.97 384 ARG A O 1
ATOM 3006 N N . GLY A 1 385 ? -3.780 -10.067 33.782 1.00 44.97 385 GLY A N 1
ATOM 3007 C CA . GLY A 1 385 ? -2.849 -9.301 32.961 1.00 44.97 385 GLY A CA 1
ATOM 3008 C C . GLY A 1 385 ? -3.195 -7.831 33.126 1.00 44.97 385 GLY A C 1
ATOM 3009 O O . GLY A 1 385 ? -3.782 -7.249 32.230 1.00 44.97 385 GLY A O 1
ATOM 3010 N N . GLY A 1 386 ? -2.989 -7.303 34.340 1.00 49.12 386 GLY A N 1
ATOM 3011 C CA . GLY A 1 386 ? -3.457 -5.976 34.723 1.00 49.12 386 GLY A CA 1
ATOM 3012 C C . GLY A 1 386 ? -3.065 -4.948 33.677 1.00 49.12 386 GLY A C 1
ATOM 3013 O O . GLY A 1 386 ? -1.888 -4.849 33.342 1.00 49.12 386 GLY A O 1
ATOM 3014 N N . THR A 1 387 ? -4.070 -4.210 33.213 1.00 54.03 387 THR A N 1
ATOM 3015 C CA . THR A 1 387 ? -3.923 -2.929 32.533 1.00 54.03 387 THR A CA 1
ATOM 3016 C C . THR A 1 387 ? -2.703 -2.235 33.114 1.00 54.03 387 THR A C 1
ATOM 3018 O O . THR A 1 387 ? -2.620 -2.053 34.340 1.00 54.03 387 THR A O 1
ATOM 3021 N N . MET A 1 388 ? -1.710 -1.931 32.281 1.00 74.31 388 MET A N 1
ATOM 3022 C CA . MET A 1 388 ? -0.639 -1.071 32.739 1.00 74.31 388 MET A CA 1
ATOM 3023 C C . MET A 1 388 ? -1.314 0.270 33.014 1.00 74.31 388 MET A C 1
ATOM 3025 O O . MET A 1 388 ? -1.647 1.023 32.114 1.00 74.31 388 MET A O 1
ATOM 3029 N N . GLN A 1 389 ? -1.661 0.500 34.276 1.00 79.25 389 GLN A N 1
ATOM 3030 C CA . GLN A 1 389 ? -2.262 1.740 34.719 1.00 79.25 389 GLN A CA 1
ATOM 3031 C C . GLN A 1 389 ? -1.136 2.653 35.120 1.00 79.25 389 GLN A C 1
ATOM 3033 O O . GLN A 1 389 ? -0.320 2.280 35.954 1.00 79.25 389 GLN A O 1
ATOM 3038 N N . ILE A 1 390 ? -1.087 3.836 34.537 1.00 88.00 390 ILE A N 1
ATOM 3039 C CA . ILE A 1 390 ? -0.168 4.878 34.969 1.00 88.00 390 ILE A CA 1
ATOM 3040 C C . ILE A 1 390 ? -0.971 6.035 35.546 1.00 88.00 390 ILE A C 1
ATOM 3042 O O . ILE A 1 390 ? -2.126 6.277 35.187 1.00 88.00 390 ILE A O 1
ATOM 3046 N N . PHE A 1 391 ? -0.346 6.762 36.456 1.00 89.50 391 PHE A N 1
ATOM 3047 C CA . PHE A 1 391 ? -0.920 7.939 37.080 1.00 89.50 391 PHE A CA 1
ATOM 3048 C C . PHE A 1 391 ? -0.287 9.182 36.476 1.00 89.50 391 PHE A C 1
ATOM 3050 O O . PHE A 1 391 ? 0.927 9.261 36.339 1.00 89.50 391 PHE A O 1
ATOM 3057 N N . VAL A 1 392 ? -1.090 10.183 36.146 1.00 92.19 392 VAL A N 1
ATOM 3058 C CA . VAL A 1 392 ? -0.610 11.483 35.683 1.00 92.19 392 VAL A CA 1
ATOM 3059 C C . VAL A 1 392 ? -0.999 12.529 36.715 1.00 92.19 392 VAL A C 1
ATOM 3061 O O . VAL A 1 392 ? -2.173 12.860 36.877 1.00 92.19 392 VAL A O 1
ATOM 3064 N N . LYS A 1 393 ? -0.010 13.040 37.446 1.00 90.50 393 LYS A N 1
ATOM 3065 C CA . LYS A 1 393 ? -0.191 14.121 38.414 1.00 90.50 393 LYS A CA 1
ATOM 3066 C C . LYS A 1 393 ? -0.064 15.468 37.731 1.00 90.50 393 LYS A C 1
ATOM 3068 O O . LYS A 1 393 ? 0.959 15.788 37.134 1.00 90.50 393 LYS A O 1
ATOM 3073 N N . THR A 1 394 ? -1.102 16.274 37.855 1.00 86.25 394 THR A N 1
ATOM 3074 C CA . THR A 1 394 ? -1.083 17.682 37.457 1.00 86.25 394 THR A CA 1
ATOM 3075 C C . THR A 1 394 ? -0.380 18.533 38.519 1.00 86.25 394 THR A C 1
ATOM 3077 O O . THR A 1 394 ? -0.287 18.144 39.686 1.00 86.25 394 THR A O 1
ATOM 3080 N N . LEU A 1 395 ? 0.061 19.736 38.143 1.00 78.94 395 LEU A N 1
ATOM 3081 C CA . LEU A 1 395 ? 0.643 20.709 39.081 1.00 78.94 395 LEU A CA 1
ATOM 3082 C C . LEU A 1 395 ? -0.332 21.185 40.173 1.00 78.94 395 LEU A C 1
ATOM 3084 O O . LEU A 1 395 ? 0.111 21.691 41.198 1.00 78.94 395 LEU A O 1
ATOM 3088 N N . THR A 1 396 ? -1.643 21.009 39.984 1.00 79.62 396 THR A N 1
ATOM 3089 C CA . THR A 1 396 ? -2.670 21.332 40.989 1.00 79.62 396 THR A CA 1
ATOM 3090 C C . THR A 1 396 ? -2.865 20.217 42.022 1.00 79.62 396 THR A C 1
ATOM 3092 O O . THR A 1 396 ? -3.675 20.359 42.933 1.00 79.62 396 THR A O 1
ATOM 3095 N N . GLY A 1 397 ? -2.143 19.097 41.888 1.00 77.94 397 GLY A N 1
ATOM 3096 C CA . GLY A 1 397 ? -2.248 17.932 42.768 1.00 77.94 397 GLY A CA 1
ATOM 3097 C C . GLY A 1 397 ? -3.310 16.910 42.345 1.00 77.94 397 GLY A C 1
ATOM 3098 O O . GLY A 1 397 ? -3.368 15.824 42.926 1.00 77.94 397 GLY A O 1
ATOM 3099 N N . LYS A 1 398 ? -4.115 17.191 41.308 1.00 86.25 398 LYS A N 1
ATOM 3100 C CA . LYS A 1 398 ? -5.064 16.216 40.741 1.00 86.25 398 LYS A CA 1
ATOM 3101 C C . LYS A 1 398 ? -4.298 15.063 40.088 1.00 86.25 398 LYS A C 1
ATOM 3103 O O . LYS A 1 398 ? -3.381 15.306 39.302 1.00 86.25 398 LYS A O 1
ATOM 3108 N N . THR A 1 399 ? -4.699 13.829 40.395 1.00 84.81 399 THR A N 1
ATOM 3109 C CA . THR A 1 399 ? -4.155 12.603 39.793 1.00 84.81 399 THR A CA 1
ATOM 3110 C C . THR A 1 399 ? -5.157 12.032 38.794 1.00 84.81 399 THR A C 1
ATOM 3112 O O . THR A 1 399 ? -6.304 11.772 39.149 1.00 84.81 399 THR A O 1
ATOM 3115 N N . ILE A 1 400 ? -4.723 11.840 37.553 1.00 84.75 400 ILE A N 1
ATOM 3116 C CA . ILE A 1 400 ? -5.489 11.226 36.466 1.00 84.75 400 ILE A CA 1
ATOM 3117 C C . ILE A 1 400 ? -5.001 9.786 36.323 1.00 84.75 400 ILE A C 1
ATOM 3119 O O . ILE A 1 400 ? -3.797 9.550 36.291 1.00 84.75 400 ILE A O 1
ATOM 3123 N N . THR A 1 401 ? -5.912 8.822 36.235 1.00 82.88 401 THR A N 1
ATOM 3124 C CA . THR A 1 401 ? -5.548 7.415 35.993 1.00 82.88 401 THR A CA 1
ATOM 3125 C C . THR A 1 401 ? -5.706 7.114 34.510 1.00 82.88 401 THR A C 1
ATOM 3127 O O . THR A 1 401 ? -6.768 7.394 33.947 1.00 82.88 401 THR A O 1
ATOM 3130 N N . LEU A 1 402 ? -4.673 6.568 33.872 1.00 81.94 402 LEU A N 1
ATOM 3131 C CA . LEU A 1 402 ? -4.683 6.185 32.461 1.00 81.94 402 LEU A CA 1
ATOM 3132 C C . LEU A 1 402 ? -4.424 4.694 32.315 1.00 81.94 402 LEU A C 1
ATOM 3134 O O . LEU A 1 402 ? -3.463 4.180 32.882 1.00 81.94 402 LEU A O 1
ATOM 3138 N N . ASP A 1 403 ? -5.248 4.039 31.506 1.00 76.38 403 ASP A N 1
ATOM 3139 C CA . ASP A 1 403 ? -5.012 2.676 31.048 1.00 76.38 403 ASP A CA 1
ATOM 3140 C C . ASP A 1 403 ? -4.187 2.735 29.761 1.00 76.38 403 ASP A C 1
ATOM 3142 O O . ASP A 1 403 ? -4.590 3.354 28.768 1.00 76.38 403 ASP A O 1
ATOM 3146 N N . VAL A 1 404 ? -3.003 2.136 29.798 1.00 79.31 404 VAL A N 1
ATOM 3147 C CA . VAL A 1 404 ? -2.007 2.193 28.726 1.00 79.31 404 VAL A CA 1
ATOM 3148 C C . VAL A 1 404 ? -1.437 0.807 28.430 1.00 79.31 404 VAL A C 1
ATOM 3150 O O . VAL A 1 404 ? -1.563 -0.104 29.248 1.00 79.31 404 VAL A O 1
ATOM 3153 N N . ASP A 1 405 ? -0.828 0.655 27.258 1.00 77.00 405 ASP A N 1
ATOM 3154 C CA . ASP A 1 405 ? 0.056 -0.467 26.923 1.00 77.00 405 ASP A CA 1
ATOM 3155 C C . ASP A 1 405 ? 1.521 -0.026 27.064 1.00 77.00 405 ASP A C 1
ATOM 3157 O O . ASP A 1 405 ? 1.855 1.135 26.850 1.00 77.00 405 ASP A O 1
ATOM 3161 N N . SER A 1 406 ? 2.431 -0.941 27.389 1.00 76.75 406 SER A N 1
ATOM 3162 C CA . SER A 1 406 ? 3.875 -0.668 27.370 1.00 76.75 406 SER A CA 1
ATOM 3163 C C . SER A 1 406 ? 4.392 -0.144 26.016 1.00 76.75 406 SER A C 1
ATOM 3165 O O . SER A 1 406 ? 5.343 0.637 25.991 1.00 76.75 406 SER A O 1
ATOM 3167 N N . GLY A 1 407 ? 3.754 -0.538 24.910 1.00 74.88 407 GLY A N 1
ATOM 3168 C CA . GLY A 1 407 ? 4.029 -0.066 23.555 1.00 74.88 407 GLY A CA 1
ATOM 3169 C C . GLY A 1 407 ? 3.348 1.256 23.192 1.00 74.88 407 GLY A C 1
ATOM 3170 O O . GLY A 1 407 ? 3.639 1.790 22.123 1.00 74.88 407 GLY A O 1
ATOM 3171 N N . ASP A 1 408 ? 2.484 1.810 24.054 1.00 81.94 408 ASP A N 1
ATOM 3172 C CA . ASP A 1 408 ? 1.888 3.127 23.821 1.00 81.94 408 ASP A CA 1
ATOM 3173 C C . ASP A 1 408 ? 2.992 4.177 23.719 1.00 81.94 408 ASP A C 1
ATOM 3175 O O . ASP A 1 408 ? 3.875 4.262 24.581 1.00 81.94 408 ASP A O 1
ATOM 3179 N N . THR A 1 409 ? 2.928 5.003 22.677 1.00 88.44 409 THR A N 1
ATOM 3180 C CA . THR A 1 409 ? 3.816 6.150 22.546 1.00 88.44 409 THR A CA 1
ATOM 3181 C C . THR A 1 409 ? 3.399 7.257 23.504 1.00 88.44 409 THR A C 1
ATOM 3183 O O . THR A 1 409 ? 2.253 7.356 23.943 1.00 88.44 409 THR A O 1
ATOM 3186 N N . ILE A 1 410 ? 4.321 8.153 23.835 1.00 91.38 410 ILE A N 1
ATOM 3187 C CA . ILE A 1 410 ? 3.987 9.317 24.659 1.00 91.38 410 ILE A CA 1
ATOM 3188 C C . ILE A 1 410 ? 2.936 10.199 23.967 1.00 91.38 410 ILE A C 1
ATOM 3190 O O . ILE A 1 410 ? 2.115 10.810 24.649 1.00 91.38 410 ILE A O 1
ATOM 3194 N N . GLU A 1 411 ? 2.895 10.216 22.633 1.00 87.00 411 GLU A N 1
ATOM 3195 C CA . GLU A 1 411 ? 1.822 10.851 21.864 1.00 87.00 411 GLU A CA 1
ATOM 3196 C C . GLU A 1 411 ? 0.448 10.218 22.132 1.00 87.00 411 GLU A C 1
ATOM 3198 O O . GLU A 1 411 ? -0.501 10.943 22.440 1.00 87.00 411 GLU A O 1
ATOM 3203 N N . THR A 1 412 ? 0.329 8.883 22.102 1.00 82.88 412 THR A N 1
ATOM 3204 C CA . THR A 1 412 ? -0.951 8.216 22.408 1.00 82.88 412 THR A CA 1
ATOM 3205 C C . THR A 1 412 ? -1.356 8.432 23.863 1.00 82.88 412 THR A C 1
ATOM 3207 O O . THR A 1 412 ? -2.532 8.654 24.154 1.00 82.88 412 THR A O 1
ATOM 3210 N N . VAL A 1 413 ? -0.394 8.476 24.788 1.00 88.62 413 VAL A N 1
ATOM 3211 C CA . VAL A 1 413 ? -0.646 8.827 26.194 1.00 88.62 413 VAL A CA 1
ATOM 3212 C C . VAL A 1 413 ? -1.179 10.257 26.321 1.00 88.62 413 VAL A C 1
ATOM 3214 O O . VAL A 1 413 ? -2.107 10.494 27.096 1.00 88.62 413 VAL A O 1
ATOM 3217 N N . LYS A 1 414 ? -0.655 11.213 25.545 1.00 92.06 414 LYS A N 1
ATOM 3218 C CA . LYS A 1 414 ? -1.174 12.587 25.519 1.00 92.06 414 LYS A CA 1
ATOM 3219 C C . LYS A 1 414 ? -2.575 12.678 24.923 1.00 92.06 414 LYS A C 1
ATOM 3221 O O . LYS A 1 414 ? -3.404 13.407 25.466 1.00 92.06 414 LYS A O 1
ATOM 3226 N N . ALA A 1 415 ? -2.868 11.935 23.858 1.00 82.94 415 ALA A N 1
ATOM 3227 C CA . ALA A 1 415 ? -4.223 11.841 23.314 1.00 82.94 415 ALA A CA 1
ATOM 3228 C C . ALA A 1 415 ? -5.204 11.320 24.381 1.00 82.94 415 ALA A C 1
ATOM 3230 O O . ALA A 1 415 ? -6.210 11.962 24.664 1.00 82.94 415 ALA A O 1
ATOM 3231 N N . LYS A 1 416 ? -4.826 10.268 25.122 1.00 84.38 416 LYS A N 1
ATOM 3232 C CA . LYS A 1 416 ? -5.629 9.747 26.245 1.00 84.38 416 LYS A CA 1
ATOM 3233 C C . LYS A 1 416 ? -5.871 10.783 27.354 1.00 84.38 416 LYS A C 1
ATOM 3235 O O . LYS A 1 416 ? -6.924 10.777 27.992 1.00 84.38 416 LYS A O 1
ATOM 3240 N N . ILE A 1 417 ? -4.919 11.683 27.606 1.00 85.50 417 ILE A N 1
ATOM 3241 C CA . ILE A 1 417 ? -5.105 12.811 28.537 1.00 85.50 417 ILE A CA 1
ATOM 3242 C C . ILE A 1 417 ? -6.032 13.871 27.937 1.00 85.50 417 ILE A C 1
ATOM 3244 O O . ILE A 1 417 ? -6.855 14.422 28.667 1.00 85.50 417 ILE A O 1
ATOM 3248 N N . GLN A 1 418 ? -5.926 14.156 26.636 1.00 85.19 418 GLN A N 1
ATOM 3249 C CA . GLN A 1 418 ? -6.824 15.081 25.943 1.00 85.19 418 GLN A CA 1
ATOM 3250 C C . GLN A 1 418 ? -8.270 14.598 26.038 1.00 85.19 418 GLN A C 1
ATOM 3252 O O . GLN A 1 418 ? -9.142 15.389 26.381 1.00 85.19 418 GLN A O 1
ATOM 3257 N N . ASP A 1 419 ? -8.513 13.312 25.814 1.00 74.19 419 ASP A N 1
ATOM 3258 C CA . ASP A 1 419 ? -9.858 12.742 25.867 1.00 74.19 419 ASP A CA 1
ATOM 3259 C C . ASP A 1 419 ? -10.458 12.814 27.277 1.00 74.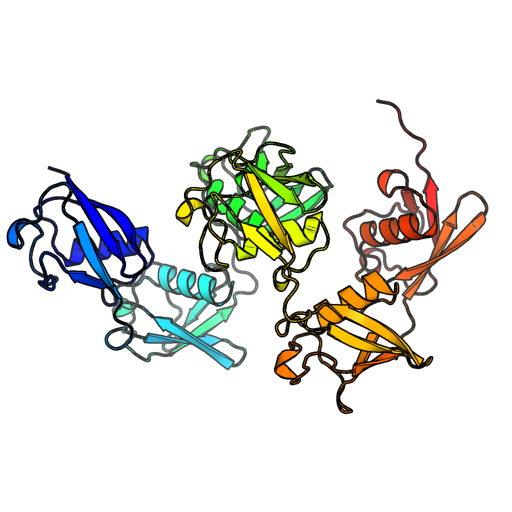19 419 ASP A C 1
ATOM 3261 O O . ASP A 1 419 ? -11.648 13.083 27.439 1.00 74.19 419 ASP A O 1
ATOM 3265 N N . LYS A 1 420 ? -9.637 12.619 28.322 1.00 80.25 420 LYS A N 1
ATOM 3266 C CA . LYS A 1 420 ? -10.107 12.663 29.719 1.00 80.25 420 LYS A CA 1
ATOM 3267 C C . LYS A 1 420 ? -10.235 14.070 30.298 1.00 80.25 420 LYS A C 1
ATOM 3269 O O . LYS A 1 420 ? -11.112 14.304 31.124 1.00 80.25 420 LYS A O 1
ATOM 3274 N N . GLU A 1 421 ? -9.348 14.987 29.927 1.00 83.94 421 GLU A N 1
ATOM 3275 C CA . GLU A 1 421 ? -9.212 16.291 30.592 1.00 83.94 421 GLU A CA 1
ATOM 3276 C C . GLU A 1 421 ? -9.425 17.486 29.651 1.00 83.94 421 GLU A C 1
ATOM 3278 O O . GLU A 1 421 ? -9.410 18.631 30.099 1.00 83.94 421 GLU A O 1
ATOM 3283 N N . GLY A 1 422 ? -9.617 17.250 28.351 1.00 81.06 422 GLY A N 1
ATOM 3284 C CA . GLY A 1 422 ? -9.815 18.292 27.340 1.00 81.06 422 GLY A CA 1
ATOM 3285 C C . GLY A 1 422 ? -8.561 19.112 27.024 1.00 81.06 422 GLY A C 1
ATOM 3286 O O . GLY A 1 422 ? -8.668 20.193 26.448 1.00 81.06 422 GLY A O 1
ATOM 3287 N N . ILE A 1 423 ? -7.374 18.642 27.420 1.00 84.31 423 ILE A N 1
ATOM 3288 C CA . ILE A 1 423 ? -6.108 19.375 27.291 1.00 84.31 423 ILE A CA 1
ATOM 3289 C C . ILE A 1 423 ? -5.444 18.992 25.962 1.00 84.31 423 ILE A C 1
ATOM 3291 O O . ILE A 1 423 ? -5.068 17.835 25.809 1.00 84.31 423 ILE A O 1
ATOM 3295 N N . PRO A 1 424 ? -5.244 19.910 25.003 1.00 81.31 424 PRO A N 1
ATOM 3296 C CA . PRO A 1 424 ? -4.597 19.593 23.728 1.00 81.31 424 PRO A CA 1
ATOM 3297 C C . PRO A 1 424 ? -3.165 19.022 23.887 1.00 81.31 424 PRO A C 1
ATOM 3299 O O . PRO A 1 424 ? -2.415 19.537 24.721 1.00 81.31 424 PRO A O 1
ATOM 3302 N N . PRO A 1 425 ? -2.745 17.992 23.119 1.00 84.62 425 PRO A N 1
ATOM 3303 C CA . PRO A 1 425 ? -1.445 17.320 23.265 1.00 84.62 425 PRO A CA 1
ATOM 3304 C C . PRO A 1 425 ? -0.217 18.237 23.168 1.00 84.62 425 PRO A C 1
ATOM 3306 O O . PRO A 1 425 ? 0.793 18.003 23.836 1.00 84.62 425 PRO A O 1
ATOM 3309 N N . ASP A 1 426 ? -0.300 19.312 22.383 1.00 84.69 426 ASP A N 1
ATOM 3310 C CA . ASP A 1 426 ? 0.734 20.344 22.234 1.00 84.69 426 ASP A CA 1
ATOM 3311 C C . ASP A 1 426 ? 0.945 21.164 23.521 1.00 84.69 426 ASP A C 1
ATOM 3313 O O . ASP A 1 426 ? 2.058 21.621 23.811 1.00 84.69 426 ASP A O 1
ATOM 3317 N N . GLN A 1 427 ? -0.106 21.295 24.333 1.00 88.12 427 GLN A N 1
ATOM 3318 C CA . GLN A 1 427 ? -0.072 21.952 25.642 1.00 88.12 427 GLN A CA 1
ATOM 3319 C C . GLN A 1 427 ? 0.395 21.013 26.756 1.00 88.12 427 GLN A C 1
ATOM 3321 O O . GLN A 1 427 ? 0.708 21.471 27.858 1.00 88.12 427 GLN A O 1
ATOM 3326 N N . GLN A 1 428 ? 0.481 19.711 26.490 1.00 90.62 428 GLN A N 1
ATOM 3327 C CA . GLN A 1 428 ? 0.892 18.720 27.471 1.00 90.62 428 GLN A CA 1
ATOM 3328 C C . GLN A 1 428 ? 2.407 18.503 27.454 1.00 90.62 428 GLN A C 1
ATOM 3330 O O . GLN A 1 428 ? 3.007 18.121 26.446 1.00 90.62 428 GLN A O 1
ATOM 3335 N N . ARG A 1 429 ? 3.048 18.674 28.612 1.00 92.25 429 ARG A N 1
ATOM 3336 C CA . ARG A 1 429 ? 4.433 18.255 28.846 1.00 92.25 429 ARG A CA 1
ATOM 3337 C C . ARG A 1 429 ? 4.455 17.182 29.926 1.00 92.25 429 ARG A C 1
ATOM 3339 O O . ARG A 1 429 ? 4.236 17.485 31.096 1.00 92.25 429 ARG A O 1
ATOM 3346 N N . LEU A 1 430 ? 4.744 15.946 29.529 1.00 94.31 430 LEU A N 1
ATOM 3347 C CA . LEU A 1 430 ? 4.854 14.813 30.443 1.00 94.31 430 LEU A CA 1
ATOM 3348 C C . LEU A 1 430 ? 6.296 14.630 30.917 1.00 94.31 430 LEU A C 1
ATOM 3350 O O . LEU A 1 430 ? 7.242 14.729 30.133 1.00 94.31 430 LEU A O 1
ATOM 3354 N N . ILE A 1 431 ? 6.457 14.392 32.217 1.00 93.38 431 ILE A N 1
ATOM 3355 C CA . ILE A 1 431 ? 7.747 14.209 32.884 1.00 93.38 431 ILE A CA 1
ATOM 3356 C C . ILE A 1 431 ? 7.699 12.925 33.711 1.00 93.38 431 ILE A C 1
ATOM 3358 O O . ILE A 1 431 ? 6.782 12.730 34.508 1.00 93.38 431 ILE A O 1
ATOM 3362 N N . PHE A 1 432 ? 8.715 12.078 33.579 1.00 95.19 432 PHE A N 1
ATOM 3363 C CA . PHE A 1 432 ? 8.900 10.879 34.395 1.00 95.19 432 PHE A CA 1
ATOM 3364 C C . PHE A 1 432 ? 10.358 10.783 34.845 1.00 95.19 432 PHE A C 1
ATOM 3366 O O . PHE A 1 432 ? 11.265 11.053 34.061 1.00 95.19 432 PHE A O 1
ATOM 3373 N N . ALA A 1 433 ? 10.594 10.445 36.117 1.00 88.00 433 ALA A N 1
ATOM 3374 C CA . ALA A 1 433 ? 11.940 10.347 36.700 1.00 88.00 433 ALA A CA 1
ATOM 3375 C C . ALA A 1 433 ? 12.851 11.570 36.408 1.00 88.00 433 ALA A C 1
ATOM 3377 O O . ALA A 1 433 ? 14.041 11.432 36.131 1.00 88.00 433 ALA A O 1
ATOM 3378 N N . GLY A 1 434 ? 12.278 12.781 36.419 1.00 85.19 434 GLY A N 1
ATOM 3379 C CA . GLY A 1 434 ? 12.996 14.032 36.137 1.00 85.19 434 GLY A CA 1
ATOM 3380 C C . GLY A 1 434 ? 13.319 14.287 34.658 1.00 85.19 434 GLY A C 1
ATOM 3381 O O . GLY A 1 434 ? 13.874 15.335 34.335 1.00 85.19 434 GLY A O 1
ATOM 3382 N N . LYS A 1 435 ? 12.951 13.377 33.749 1.00 88.12 435 LYS A N 1
ATOM 3383 C CA . LYS A 1 435 ? 13.140 13.524 32.302 1.00 88.12 435 LYS A CA 1
ATOM 3384 C C . LYS A 1 435 ? 11.824 13.860 31.618 1.00 88.12 435 LYS A C 1
ATOM 3386 O O . LYS A 1 435 ? 10.779 13.299 31.940 1.00 88.12 435 LYS A O 1
ATOM 3391 N N . GLN A 1 436 ? 11.882 14.777 30.659 1.00 91.69 436 GLN A N 1
ATOM 3392 C CA . GLN A 1 436 ? 10.750 15.024 29.778 1.00 91.69 436 GLN A CA 1
ATOM 3393 C C . GLN A 1 436 ? 10.590 13.847 28.815 1.00 91.69 436 GLN A C 1
ATOM 3395 O O . GLN A 1 436 ? 11.568 13.371 28.242 1.00 91.69 436 GLN A O 1
ATOM 3400 N N . LEU A 1 437 ? 9.347 13.416 28.646 1.00 93.06 437 LEU A N 1
ATOM 3401 C CA . LEU A 1 437 ? 8.974 12.345 27.741 1.00 93.06 437 LEU A CA 1
ATOM 3402 C C . LEU A 1 437 ? 8.828 12.877 26.305 1.00 93.06 437 LEU A C 1
ATOM 3404 O O . LEU A 1 437 ? 8.306 13.975 26.095 1.00 93.06 437 LEU A O 1
ATOM 3408 N N . GLU A 1 438 ? 9.333 12.116 25.337 1.00 90.50 438 GLU A N 1
ATOM 3409 C CA . GLU A 1 438 ? 9.349 12.426 23.904 1.00 90.50 438 GLU A CA 1
ATOM 3410 C C . GLU A 1 438 ? 8.234 11.660 23.189 1.00 90.50 438 GLU A C 1
ATOM 3412 O O . GLU A 1 438 ? 8.123 10.448 23.352 1.00 90.50 438 GLU A O 1
ATOM 3417 N N . ASP A 1 439 ? 7.453 12.362 22.364 1.00 85.44 439 ASP A N 1
ATOM 3418 C CA . ASP A 1 439 ? 6.205 11.872 21.753 1.00 85.44 439 ASP A CA 1
ATOM 3419 C C . ASP A 1 439 ? 6.371 10.578 20.940 1.00 85.44 439 ASP A C 1
ATOM 3421 O O . ASP A 1 439 ? 5.491 9.723 20.974 1.00 85.44 439 ASP A O 1
ATOM 3425 N N . GLY A 1 440 ? 7.523 10.394 20.284 1.00 80.38 440 GLY A N 1
ATOM 3426 C CA . GLY A 1 440 ? 7.820 9.218 19.457 1.00 80.38 440 GLY A CA 1
ATOM 3427 C C . GLY A 1 440 ? 8.388 8.004 20.200 1.00 80.38 440 GLY A C 1
ATOM 3428 O O . GLY A 1 440 ? 8.659 6.993 19.558 1.00 80.38 440 GLY A O 1
ATOM 3429 N N . ARG A 1 441 ? 8.612 8.089 21.516 1.00 81.44 441 ARG A N 1
ATOM 3430 C CA . ARG A 1 441 ? 9.056 6.948 22.329 1.00 81.44 441 ARG A CA 1
ATOM 3431 C C . ARG A 1 441 ? 7.874 6.282 23.009 1.00 81.44 441 ARG A C 1
ATOM 3433 O O . ARG A 1 441 ? 6.867 6.927 23.283 1.00 81.44 441 ARG A O 1
ATOM 3440 N N . THR A 1 442 ? 8.018 5.003 23.302 1.00 85.38 442 THR A N 1
ATOM 3441 C CA . THR A 1 442 ? 7.028 4.211 24.029 1.00 85.38 442 THR A CA 1
ATOM 3442 C C . THR A 1 442 ? 7.179 4.363 25.540 1.00 85.38 442 THR A C 1
ATOM 3444 O O . THR A 1 442 ? 8.210 4.816 26.048 1.00 85.38 442 THR A O 1
ATOM 3447 N N . LEU A 1 443 ? 6.162 3.961 26.296 1.00 85.38 443 LEU A N 1
ATOM 3448 C CA . LEU A 1 443 ? 6.263 3.849 27.749 1.00 85.38 443 LEU A CA 1
ATOM 3449 C C . LEU A 1 443 ? 7.366 2.862 28.175 1.00 85.38 443 LEU A C 1
ATOM 3451 O O . LEU A 1 443 ? 8.090 3.134 29.139 1.00 85.38 443 LEU A O 1
ATOM 3455 N N . ALA A 1 444 ? 7.551 1.773 27.422 1.00 80.12 444 ALA A N 1
ATOM 3456 C CA . ALA A 1 444 ? 8.622 0.802 27.627 1.00 80.12 444 ALA A CA 1
ATOM 3457 C C . ALA A 1 444 ? 10.023 1.416 27.460 1.00 80.12 444 ALA A C 1
ATOM 3459 O O . ALA A 1 444 ? 10.907 1.122 28.265 1.00 80.12 444 ALA A O 1
ATOM 3460 N N . ASP A 1 445 ? 10.222 2.324 26.497 1.00 83.56 445 ASP A N 1
ATOM 3461 C CA . ASP A 1 445 ? 11.516 2.999 26.277 1.00 83.56 445 ASP A CA 1
ATOM 3462 C C . ASP A 1 445 ? 11.966 3.831 27.485 1.00 83.56 445 ASP A C 1
ATOM 3464 O O . ASP A 1 445 ? 13.161 4.029 27.722 1.00 83.56 445 ASP A O 1
ATOM 3468 N N . TYR A 1 446 ? 11.006 4.325 28.267 1.00 88.38 446 TYR A N 1
ATOM 3469 C CA . TYR A 1 446 ? 11.254 5.052 29.510 1.00 88.38 446 TYR A CA 1
ATOM 3470 C C . TYR A 1 446 ? 11.239 4.160 30.752 1.00 88.38 446 TYR A C 1
ATOM 3472 O O . TYR A 1 446 ? 11.372 4.672 31.866 1.00 88.38 446 TYR A O 1
ATOM 3480 N N . ASN A 1 447 ? 11.091 2.844 30.569 1.00 87.25 447 ASN A N 1
ATOM 3481 C CA . ASN A 1 447 ? 10.873 1.871 31.635 1.00 87.25 447 ASN A CA 1
ATOM 3482 C C . ASN A 1 447 ? 9.739 2.312 32.579 1.00 87.25 447 ASN A C 1
ATOM 3484 O O . ASN A 1 447 ? 9.817 2.154 33.799 1.00 87.25 447 ASN A O 1
ATOM 3488 N N . ILE A 1 448 ? 8.701 2.929 32.010 1.00 86.50 448 ILE A N 1
ATOM 3489 C CA . ILE A 1 448 ? 7.476 3.235 32.733 1.00 86.50 448 ILE A CA 1
ATOM 3490 C C . ILE A 1 448 ? 6.756 1.903 32.883 1.00 86.50 448 ILE A C 1
ATOM 3492 O O . ILE A 1 448 ? 6.555 1.174 31.918 1.00 86.50 448 ILE A O 1
ATOM 3496 N N . GLN A 1 449 ? 6.414 1.568 34.118 1.00 84.38 449 GLN A N 1
ATOM 3497 C CA . GLN A 1 449 ? 5.761 0.313 34.471 1.00 84.38 449 GLN A CA 1
ATOM 3498 C C . GLN A 1 449 ? 4.362 0.586 35.010 1.00 84.38 449 GLN A C 1
ATOM 3500 O O . GLN A 1 449 ? 3.980 1.735 35.256 1.00 84.38 449 GLN A O 1
ATOM 3505 N N . LYS A 1 450 ? 3.599 -0.480 35.232 1.00 81.88 450 LYS A N 1
ATOM 3506 C CA . LYS A 1 450 ? 2.329 -0.395 35.948 1.00 81.88 450 LYS A CA 1
ATOM 3507 C C . LYS A 1 450 ? 2.511 0.383 37.263 1.00 81.88 450 LYS A C 1
ATOM 3509 O O . LYS A 1 450 ? 3.517 0.233 37.946 1.00 81.88 450 LYS A O 1
ATOM 3514 N N . GLU A 1 451 ? 1.538 1.230 37.573 1.00 83.75 451 GLU A N 1
ATOM 3515 C CA . GLU A 1 451 ? 1.461 2.146 38.719 1.00 83.75 451 GLU A CA 1
ATOM 3516 C C . GLU A 1 451 ? 2.500 3.286 38.726 1.00 83.75 451 GLU A C 1
ATOM 3518 O O . GLU A 1 451 ? 2.592 4.055 39.686 1.00 83.75 451 GLU A O 1
ATOM 3523 N N . SER A 1 452 ? 3.240 3.481 37.631 1.00 90.06 452 SER A N 1
ATOM 3524 C CA . SER A 1 452 ? 4.157 4.617 37.491 1.00 90.06 452 SER A CA 1
ATOM 3525 C C . SER A 1 452 ? 3.423 5.955 37.491 1.00 90.06 452 SER A C 1
ATOM 3527 O O . SER A 1 452 ? 2.349 6.089 36.910 1.00 90.06 452 SER A O 1
ATOM 3529 N N . THR A 1 453 ? 4.031 6.975 38.106 1.00 92.31 453 THR A N 1
ATOM 3530 C CA . THR A 1 453 ? 3.479 8.337 38.148 1.00 92.31 453 THR A CA 1
ATOM 3531 C C . THR A 1 453 ? 4.263 9.295 37.254 1.00 92.31 453 THR A C 1
ATOM 3533 O O . THR A 1 453 ? 5.420 9.617 37.528 1.00 92.31 453 THR A O 1
ATOM 3536 N N . LEU A 1 454 ? 3.610 9.797 36.214 1.00 94.94 454 LEU A N 1
ATOM 3537 C CA . LEU A 1 454 ? 4.064 10.886 35.360 1.00 94.94 454 LEU A CA 1
ATOM 3538 C C . LEU A 1 454 ? 3.576 12.220 35.933 1.00 94.94 454 LEU A C 1
ATOM 3540 O O . LEU A 1 454 ? 2.546 12.293 36.599 1.00 94.94 454 LEU A O 1
ATOM 3544 N N . HIS A 1 455 ? 4.297 13.294 35.639 1.00 93.44 455 HIS A N 1
ATOM 3545 C CA . HIS A 1 455 ? 3.897 14.656 35.975 1.00 93.44 455 HIS A CA 1
ATOM 3546 C C . HIS A 1 455 ? 3.517 15.403 34.701 1.00 93.44 455 HIS A C 1
ATOM 3548 O O . HIS A 1 455 ? 4.319 15.494 33.770 1.00 93.44 455 HIS A O 1
ATOM 3554 N N . LEU A 1 456 ? 2.299 15.939 34.670 1.00 92.69 456 LEU A N 1
ATOM 3555 C CA . LEU A 1 456 ? 1.801 16.795 33.603 1.00 92.69 456 LEU A CA 1
ATOM 3556 C C . LEU A 1 456 ? 2.044 18.259 33.960 1.00 92.69 456 LEU A C 1
ATOM 3558 O O . LEU A 1 456 ? 1.460 18.803 34.900 1.00 92.69 456 LEU A O 1
ATOM 3562 N N . VAL A 1 457 ? 2.883 18.900 33.155 1.00 89.38 457 VAL A N 1
ATOM 3563 C CA . VAL A 1 457 ? 3.118 20.340 33.167 1.00 89.38 457 VAL A CA 1
ATOM 3564 C C . VAL A 1 457 ? 2.422 20.936 31.953 1.00 89.38 457 VAL A C 1
ATOM 3566 O O . VAL A 1 457 ? 2.672 20.523 30.821 1.00 89.38 457 VAL A O 1
ATOM 3569 N N . LEU A 1 458 ? 1.551 21.917 32.176 1.00 86.50 458 LEU A N 1
ATOM 3570 C CA . LEU A 1 458 ? 0.917 22.635 31.078 1.00 86.50 458 LEU A CA 1
ATOM 3571 C C . LEU A 1 458 ? 1.887 23.660 30.512 1.00 86.50 458 LEU A C 1
ATOM 3573 O O . LEU A 1 458 ? 2.444 24.482 31.241 1.00 86.50 458 LEU A O 1
ATOM 3577 N N . ARG A 1 459 ? 2.091 23.611 29.199 1.00 77.81 459 ARG A N 1
ATOM 3578 C CA . ARG A 1 459 ? 2.765 24.689 28.485 1.00 77.81 459 ARG A CA 1
ATOM 3579 C C . ARG A 1 459 ? 1.769 25.833 28.345 1.00 77.81 459 ARG A C 1
ATOM 3581 O O . ARG A 1 459 ? 0.704 25.670 27.755 1.00 77.81 459 ARG A O 1
ATOM 3588 N N . LEU A 1 460 ? 2.107 26.992 28.906 1.00 59.94 460 LEU A N 1
ATOM 3589 C CA . LEU A 1 460 ? 1.377 28.225 28.620 1.00 59.94 460 LEU A CA 1
ATOM 3590 C C . LEU A 1 460 ? 1.497 28.512 27.120 1.00 59.94 460 LEU A C 1
ATOM 3592 O O . LEU A 1 460 ? 2.571 28.305 26.554 1.00 59.94 460 LEU A O 1
ATOM 3596 N N . ARG A 1 461 ? 0.407 28.979 26.491 1.00 51.81 461 ARG A N 1
ATOM 3597 C CA . ARG A 1 461 ? 0.409 29.467 25.103 1.00 51.81 461 ARG A CA 1
ATOM 3598 C C . ARG A 1 461 ? 1.562 30.460 24.927 1.00 51.81 461 ARG A C 1
ATOM 3600 O O . ARG A 1 461 ? 1.451 31.615 25.329 1.00 51.81 461 ARG A O 1
ATOM 3607 N N . GLY A 1 462 ? 2.662 29.997 24.342 1.00 43.72 462 GLY A N 1
ATOM 3608 C CA . GLY A 1 462 ? 3.719 30.854 23.833 1.00 43.72 462 GLY A CA 1
ATOM 3609 C C . GLY A 1 462 ? 3.196 31.512 22.568 1.00 43.72 462 GLY A C 1
ATOM 3610 O O . GLY A 1 462 ? 2.850 30.822 21.612 1.00 43.72 462 GLY A O 1
ATOM 3611 N N . GLY A 1 463 ? 3.043 32.832 22.623 1.00 41.50 463 GLY A N 1
ATOM 3612 C CA . GLY A 1 463 ? 2.690 33.655 21.478 1.00 41.50 463 GLY A CA 1
ATOM 3613 C C . GLY A 1 463 ? 3.720 33.536 20.356 1.00 41.50 463 GLY A C 1
ATOM 3614 O O . GLY A 1 463 ? 4.898 33.350 20.634 1.00 41.50 463 GLY A O 1
ATOM 3615 N N . ARG A 1 464 ? 3.172 33.632 19.138 1.00 32.28 464 ARG A N 1
ATOM 3616 C CA . ARG A 1 464 ? 3.770 33.914 17.821 1.00 32.28 464 ARG A CA 1
ATOM 3617 C C . ARG A 1 464 ? 5.263 33.689 17.619 1.00 32.28 464 ARG A C 1
ATOM 3619 O O . ARG A 1 464 ? 6.060 34.420 18.241 1.00 32.28 464 ARG A O 1
#

Nearest PDB structures (foldseek):
  7s6p-assembly6_F  TM=4.883E-01  e=1.439E-13  Homo sapiens
  5tla-assembly4_D  TM=4.913E-01  e=3.037E-13  Mus musculus
  6mdh-assembly1_A  TM=4.895E-01  e=1.139E-12  Myotis davidii
  7pyv-assembly1_C  TM=4.556E-01  e=1.918E-13  Homo sapiens
  5chw-assembly6_F  TM=4.974E-01  e=9.512E-11  Mus musculus

pLDDT: mean 84.42, std 10.98, range [32.28, 96.81]

Mean predicted aligned error: 20.6 Å

InterPro domains:
  IPR000626 Ubiquitin-like domain [PF00240] (5-76)
  IPR000626 Ubiquitin-like domain [PF00240] (82-153)
  IPR000626 Ubiquitin-like domain [PF00240] (159-230)
  IPR000626 Ubiquitin-like domain [PF00240] (236-307)
  IPR000626 Ubiquitin-like domain [PF00240] (313-384)
  IPR000626 Ubiquitin-like domain [PF00240] (390-461)
  IPR000626 Ubiquitin-like domain [PS50053] (3-78)
  IPR000626 Ubiquitin-like domain [PS50053] (80-155)
  IPR000626 Ubiquitin-like domain [PS50053] (157-232)
  IPR000626 Ubiquitin-like domain [PS50053] (234-309)
  IPR000626 Ubiquitin-like domain [PS50053] (311-386)
  IPR000626 Ubiquitin-like domain [PS50053] (388-463)
  IPR000626 Ubiquitin-like domain [SM00213] (3-74)
  IPR000626 Ubiquitin-like domain [SM00213] (80-151)
  IPR000626 Ubiquitin-like domain [SM00213] (157-228)
  IPR000626 Ubiquitin-like domain [SM00213] (234-305)
  IPR000626 Ubiquitin-like domain [SM00213] (311-382)
  IPR000626 Ubiquitin-like domain [SM00213] (388-459)
  IPR019954 Ubiquitin conserved site [PS00299] (29-54)
  IPR019954 Ubiquitin conserved site [PS00299] (106-131)

Foldseek 3Di:
DWAWEWEAEPVGDIDIDTDDQFDFLQVVLVRCCVVPVAHSQQWFKAFPNDTGDRGDGNVVVPNDHHGYIYTDGDPDDDFQWEWEAEPVRDIDIDGDDQFDFLQNVLVRCCVVPVAHSQQWFKAFPNDTGDRGDGNVVVPNTRHGYIYTDGDPDGDFLWEWEAEPVRDIDIDRDDQFDFLLNVLVSCCVVPVAHSQQWWKAFPNDTGDRGDGNVVVPNTRHHYIYTYGDPPRQPAKEWEQEPVRDIDIDRDDQFDFLQNVLVSVCVVPVDHSVQWFKDFPNDTGDRGDGNVVVPNTGHGYIYTDGPPPDDALWEWEAEPVRDIDIDRDDQFDFVLNVLVRCCVVPVDHSVQWFKDFPNDTGDRGDGNVVVPNTRHGYIYTDGDPPDDQLWEWEAEPVRDIDIDRDDQQQFVQNVLVRCCVVPVAHSVQWWKDFPNDTGDRGDGNVVVVNTRHGYIYTDGDDPDDD

Secondary structure (DSSP, 8-state):
--EEEEEEETTS-EEEEEE-TT-BHHHHHHHHHHHH---TTTEEEEETTEEPPTTSBTGGGT--TT-EEEEEE--SS--EEEEEEETTS-EEEEEE-TT-BHHHHHHHHHHHH---TTTEEEEETTEEPPTTSBTGGGT--TT-EEEEEE-TTS--EEEEEEETTS-EEEEEE-TT-BHHHHHHHHHHHH---TTTEEEEETTEEPPTTSBTGGGT--TT-EEEEEE-TT--S-EEEEE-TTS-EEEEE--TT-BHHHHHHHHHHHH---TTTEEEEETTEEP-TTSBTGGGT--TT-EEEEEE--SS--EEEEEEETTS-EEEEEE-TT-BHHHHHHHHHHHH---TTTEEEEETTEEPPTTSBTGGGT--TT-EEEEEEP-SS--EEEEEEETTS-EEEEEE-TT-BHHHHHHHHHHHH---GGGEEEEETTEEPPTTSBTGGGT--TT-EEEEEEPP----

Organism: Plasmodiophora brassicae (NCBI:txid37360)

Sequence (464 aa):
MTMQIFVKTLTGKTITLDVDSGDTIETVKAKIQDKEGIPPDQQRLIFAGKQLEDGRTLADYNIQKESTLHLVLRLRGGTMQIFVKTLTGKTITLDVDSGDTIETVKAKIQDKEGIPPDQQRLIFAGKQLEDGRTLADYNIQKESTLHLVLRLRGGTMQIFVKTLTGKTITLDVDSGDTIETVKAKIQDKEGIPPDQQRLIFAGKQLEDGRTLADYNIQKESTLHLVLRLRGGTMQIFVKTLTGKTITLDVDSGDTIETVKAKIQDKEGIPPDQQRLIFAGKQLEDGRTLADYNIQKESTLHLVLRLRGGTMQIFVKTLTGKTITLDVDSGDTIETVKAKIQDKEGIPPDQQRLIFAGKQLEDGRTLADYNIQKESTLHLVLRLRGGTMQIFVKTLTGKTITLDVDSGDTIETVKAKIQDKEGIPPDQQRLIFAGKQLEDGRTLADYNIQKESTLHLVLRLRGGR

Radius of gyration: 27.58 Å; Cα contacts (8 Å, |Δi|>4): 862; chains: 1; bounding box: 56×60×86 Å